Protein AF-A0A9Q0RW85-F1 (afdb_monomer)

Sequence (438 aa):
AEDCEAKFNGRSIHLKRGKSADRNDIYRVISQENVRDLLVPIPLNAHPSIFRVKDIERLKTAGNEYSRQEQLAKVQEYETEEIQRANRLILATKCHVIRNAQIAEKYEIEREIREEDNRLDKMMLEEREKALQLVDITEMKQKIQNAKIAEELKLQRHQRELAKLLEAERIEDEAKKIAKAITATNVEMDEQERQRKKEKQKIKMELEQFKQLSEHFKSKAFEEQRIADMKAQEYMRGKQARDKAIIRERQLKLEQQQREADALLKLQTKLLETKNEREEMCLRRNQEEKEREFRRKEKEAAIKKKALEKDLEIVRATQLKEHQKAKAIEMTRDKIEFDIALAKLMAEEAKEKEKQEKLLKEQEKYRAEIINQMKQKEFQKREKQRLERIEFMNEQEKEKERIKNIQMIIKSKIDGMRDAKIPEKFVRGCERQLQTTS

Mean predicted aligned error: 23.06 Å

Organism: NCBI:txid35572

Solvent-accessible surface area (backbone atoms only — not comparable to full-atom values): 24678 Å² total; per-residue (Å²): 141,78,92,78,93,64,64,60,95,90,39,72,80,73,83,75,86,69,80,87,74,86,81,74,76,72,52,77,49,80,52,101,87,53,77,52,80,48,84,71,84,78,79,79,85,77,76,83,77,85,71,51,74,69,54,52,50,50,49,50,59,73,69,58,74,73,48,75,63,52,50,49,48,51,53,54,53,57,65,36,72,65,48,47,50,50,51,52,52,53,49,52,50,52,53,50,53,51,51,52,51,51,53,50,51,50,53,52,52,55,48,52,52,51,52,50,51,56,50,51,52,51,52,51,50,54,52,49,52,52,52,51,52,52,49,54,52,52,51,52,53,49,53,54,51,52,50,51,52,53,52,52,52,50,51,51,50,50,53,51,51,51,51,50,52,55,51,51,52,50,51,51,53,51,49,52,52,50,51,50,52,52,54,53,52,51,52,54,50,54,49,52,50,53,50,53,52,53,51,53,50,51,54,52,52,53,51,52,52,53,48,53,52,49,53,52,52,51,53,51,52,49,53,52,49,53,53,50,50,53,52,49,51,52,50,50,52,53,48,52,51,51,52,50,48,52,47,50,52,48,48,53,51,46,51,54,47,41,60,56,38,55,63,47,41,74,65,37,65,82,69,60,84,80,68,89,85,78,76,77,73,73,71,63,62,72,60,56,59,61,54,54,56,52,59,49,53,54,51,51,52,53,51,51,51,55,50,52,53,52,54,51,51,51,52,52,54,50,52,52,52,52,50,52,50,52,52,51,51,51,56,51,49,54,48,53,53,49,51,52,52,49,52,50,51,52,53,50,52,50,52,51,51,52,52,50,51,52,50,51,54,52,51,51,50,53,51,50,50,52,53,48,51,50,52,50,53,51,49,51,52,50,51,52,54,50,48,54,49,51,51,52,51,51,50,53,48,51,51,51,50,48,52,51,51,51,53,50,53,51,50,54,52,52,51,50,44,54,74,68,66,54,65,66,72,57,57,55,50,51,54,53,56,58,63,73,73,109

pLDDT: mean 78.38, std 18.1, range [34.19, 97.56]

Secondary structure (DSSP, 8-state):
------EETTEE--------------EEEEETTEEEEE-PPPPP--------HHHHHHHHHHHS---HHHHHHHHHHHTSHHHHHHHHHHHHHHHHHHHHHHHHHHHHHHHHHHHHHHHHHHHHHHHHHHHHHHHHHHHHHHHHHHHHHHHHHHHHHHHHHHHHHHHHHHHHHHHHHHHHHHHHHHHHHHHHHHHHHHHHHHHHHHHHHHHHHHHHHHHHHHHHHHHHHHHHHHHHHHHHHHHHHHHHHHHHHHHHHHHHHHHHHHHHTTTSSSSTTSSSSSSSHHHHHHHHHHHHHHHHHHHHHHHHHHHHHHHHHHHHHHHHHHHHHHHHHHHHHHHHHHHHHHHHHHHHHHHHHHHHHHHHHHHHHHHHHHHHHHHHHHHHHHHHHHHHHHHHHHHHHHHHHHHHHHHHHHHHHHHTT--HHHHHHHHHHHHHT-

Foldseek 3Di:
DDDDPDDDPRDDPDDDPDDDDDDFPWDWDDDPPDIDTDGDDDPPDDDPDPQDPVNVVVCVVVVDDPDPVNVVVVVVVCVPPVVVVVVVVVVVVVVVVVVVVVVVVVVVVVVVVVVVVVVVVVVVVVVVVVVVVVVVVVVVVVVVVVVVVVVVVVVVVVVVVVVVVVVVVVVVVVVVVVVVVVVVVVVVVVVVVVVVVVVVVVVVVVVVVVVVVVVVVVVVVVVVVVVVVVVVVVVVVVVVVVVVVVVVVVVVVVVVVCVVVVVVCVVCVVPPVPPPPPPPPPVPPVVVVVVVVVVVVVVVVVVVVVVVVVVVVVVVVVVVVVVVVVVVVVVVVVVVVVVVVVVVVVVVVVVVVVVVVVVVVVVVVVVVVVVVVVVVVVVVVVVVVVVVVVVVVVVVVVVVVVVVVVVVVVVVVLVVCVVVVDDVVVSVVVVVVVVVVD

Structure (mmCIF, N/CA/C/O backbone):
data_AF-A0A9Q0RW85-F1
#
_entry.id   AF-A0A9Q0RW85-F1
#
loop_
_atom_site.group_PDB
_atom_site.id
_atom_site.type_symbol
_atom_site.label_atom_id
_atom_site.label_alt_id
_atom_site.label_comp_id
_atom_site.label_asym_id
_atom_site.label_entity_id
_atom_site.label_seq_id
_atom_site.pdbx_PDB_ins_code
_atom_site.Cartn_x
_atom_site.Cartn_y
_atom_site.Cartn_z
_atom_site.occupancy
_atom_site.B_iso_or_equiv
_atom_site.auth_seq_id
_atom_site.auth_comp_id
_atom_site.auth_asym_id
_atom_site.auth_atom_id
_atom_site.pdbx_PDB_model_num
ATOM 1 N N . ALA A 1 1 ? -21.338 34.130 92.858 1.00 36.91 1 ALA A N 1
ATOM 2 C CA . ALA A 1 1 ? -22.491 34.412 93.729 1.00 36.91 1 ALA A CA 1
ATOM 3 C C . ALA A 1 1 ? -22.940 33.079 94.314 1.00 36.91 1 ALA A C 1
ATOM 5 O O . ALA A 1 1 ? -23.346 32.219 93.548 1.00 36.91 1 ALA A O 1
ATOM 6 N N . GLU A 1 2 ? -22.763 32.753 95.584 1.00 40.03 2 GLU A N 1
ATOM 7 C CA . GLU A 1 2 ? -22.287 33.474 96.769 1.00 40.03 2 GLU A CA 1
ATOM 8 C C . GLU A 1 2 ? -21.595 32.429 97.661 1.00 40.03 2 GLU A C 1
ATOM 10 O O . GLU A 1 2 ? -22.030 31.274 97.717 1.00 40.03 2 GLU A O 1
ATOM 15 N N . ASP A 1 3 ? -20.494 32.818 98.298 1.00 41.84 3 ASP A N 1
ATOM 16 C CA . ASP A 1 3 ? -19.784 31.993 99.270 1.00 41.84 3 ASP A CA 1
ATOM 17 C C . ASP A 1 3 ? -20.622 31.873 100.551 1.00 41.84 3 ASP A C 1
ATOM 19 O O . ASP A 1 3 ? -21.112 32.864 101.084 1.00 41.84 3 ASP A O 1
ATOM 23 N N . CYS A 1 4 ? -20.815 30.645 101.040 1.00 51.88 4 CYS A N 1
ATOM 24 C CA . CYS A 1 4 ? -21.532 30.372 102.285 1.00 51.88 4 CYS A CA 1
ATOM 25 C C . CYS A 1 4 ? -20.528 29.951 103.371 1.00 51.88 4 CYS A C 1
ATOM 27 O O . CYS A 1 4 ? -19.816 28.954 103.215 1.00 51.88 4 CYS A O 1
ATOM 29 N N . GLU A 1 5 ? -20.466 30.716 104.465 1.00 51.97 5 GLU A N 1
ATOM 30 C CA . GLU A 1 5 ? -19.398 30.686 105.481 1.00 51.97 5 GLU A CA 1
ATOM 31 C C . GLU A 1 5 ? -19.599 29.675 106.635 1.00 51.97 5 GLU A C 1
ATOM 33 O O . GLU A 1 5 ? -18.836 29.673 107.600 1.00 51.97 5 GLU A O 1
ATOM 38 N N . ALA A 1 6 ? -20.561 28.749 106.554 1.00 51.38 6 ALA A N 1
ATOM 39 C CA . ALA A 1 6 ? -20.790 27.754 107.613 1.00 51.38 6 ALA A CA 1
ATOM 40 C C . ALA A 1 6 ? -20.096 26.399 107.329 1.00 51.38 6 ALA A C 1
ATOM 42 O O . ALA A 1 6 ? -20.486 25.652 106.425 1.00 51.38 6 ALA A O 1
ATOM 43 N N . LYS A 1 7 ? -19.077 26.048 108.133 1.00 60.00 7 LYS A N 1
ATOM 44 C CA . LYS A 1 7 ? -18.334 24.768 108.084 1.00 60.00 7 LYS A CA 1
ATOM 45 C C . LYS A 1 7 ? -18.388 24.047 109.437 1.00 60.00 7 LYS A C 1
ATOM 47 O O . LYS A 1 7 ? -18.194 24.678 110.469 1.00 60.00 7 LYS A O 1
ATOM 52 N N . PHE A 1 8 ? -18.548 22.722 109.431 1.00 46.78 8 PHE A N 1
ATOM 53 C CA . PHE A 1 8 ? -18.339 21.864 110.609 1.00 46.78 8 PHE A CA 1
ATOM 54 C C . PHE A 1 8 ? -17.275 20.814 110.262 1.00 46.78 8 PHE A C 1
ATOM 56 O O . PHE A 1 8 ? -17.387 20.132 109.244 1.00 46.78 8 PHE A O 1
ATOM 63 N N . ASN A 1 9 ? -16.195 20.739 111.048 1.00 46.59 9 ASN A N 1
ATOM 64 C CA . ASN A 1 9 ? -15.018 19.888 110.797 1.00 46.59 9 ASN A CA 1
ATOM 65 C C . ASN A 1 9 ? -14.449 19.979 109.365 1.00 46.59 9 ASN A C 1
ATOM 67 O O . ASN A 1 9 ? -14.143 18.973 108.725 1.00 46.59 9 ASN A O 1
ATOM 71 N N . GLY A 1 10 ? -14.324 21.201 108.841 1.00 59.44 10 GLY A N 1
ATOM 72 C CA . GLY A 1 10 ? -13.671 21.451 107.551 1.00 59.44 10 GLY A CA 1
ATOM 73 C C . GLY A 1 10 ? -14.466 21.022 106.310 1.00 59.44 10 GLY A C 1
ATOM 74 O O . GLY A 1 10 ? -13.931 21.110 105.206 1.00 59.44 10 GLY A O 1
ATOM 75 N N . ARG A 1 11 ? -15.735 20.608 106.445 1.00 50.34 11 ARG A N 1
ATOM 76 C CA . ARG A 1 11 ? -16.635 20.315 105.315 1.00 50.34 11 ARG A CA 1
ATOM 77 C C . ARG A 1 11 ? -17.892 21.191 105.363 1.00 50.34 11 ARG A C 1
ATOM 79 O O . ARG A 1 11 ? -18.399 21.518 106.436 1.00 50.34 11 ARG A O 1
ATOM 86 N N . SER A 1 12 ? -18.364 21.598 104.187 1.00 55.09 12 SER A N 1
ATOM 87 C CA . SER A 1 12 ? -19.564 22.426 104.003 1.00 55.09 12 SER A CA 1
ATOM 88 C C . SER A 1 12 ? -20.836 21.635 104.347 1.00 55.09 12 SER A C 1
ATOM 90 O O . SER A 1 12 ? -20.954 20.478 103.951 1.00 55.09 12 SER A O 1
ATOM 92 N N . ILE A 1 13 ? -21.794 22.249 105.054 1.00 58.69 13 ILE A N 1
ATOM 93 C CA . ILE A 1 13 ? -22.965 21.553 105.643 1.00 58.69 13 ILE A CA 1
ATOM 94 C C . ILE A 1 13 ? -24.186 21.507 104.694 1.00 58.69 13 ILE A C 1
ATOM 96 O O . ILE A 1 13 ? -25.215 20.917 105.011 1.00 58.69 13 ILE A O 1
ATOM 100 N N . HIS A 1 14 ? -24.095 22.052 103.478 1.00 52.75 14 HIS A N 1
ATOM 101 C CA . HIS A 1 14 ? -25.204 22.004 102.520 1.00 52.75 14 HIS A CA 1
ATOM 102 C C . HIS A 1 14 ? -25.027 20.911 101.461 1.00 52.75 14 HIS A C 1
ATOM 104 O O . HIS A 1 14 ? -24.074 20.907 100.680 1.00 52.75 14 HIS A O 1
ATOM 110 N N . LEU A 1 15 ? -26.001 19.999 101.420 1.00 45.84 15 LEU A N 1
ATOM 111 C CA . LEU A 1 15 ? -26.144 18.956 100.411 1.00 45.84 15 LEU A CA 1
ATOM 112 C C . LEU A 1 15 ? -26.551 19.602 99.073 1.00 45.84 15 LEU A C 1
ATOM 114 O O . LEU A 1 15 ? -27.716 19.943 98.863 1.00 45.84 15 LEU A O 1
ATOM 118 N N . LYS A 1 16 ? -25.606 19.776 98.142 1.00 40.53 16 LYS A N 1
ATOM 119 C CA . LYS A 1 16 ? -25.955 20.055 96.742 1.00 40.53 16 LYS A CA 1
ATOM 120 C C . LYS A 1 16 ? -26.675 18.826 96.180 1.00 40.53 16 LYS A C 1
ATOM 122 O O . LYS A 1 16 ? -26.087 17.748 96.120 1.00 40.53 16 LYS A O 1
ATOM 127 N N . ARG A 1 17 ? -27.924 18.983 95.725 1.00 43.03 17 ARG A N 1
ATOM 128 C CA . ARG A 1 17 ? -28.569 18.009 94.828 1.00 43.03 17 ARG A CA 1
ATOM 129 C C . ARG A 1 17 ? -27.825 18.034 93.492 1.00 43.03 17 ARG A C 1
ATOM 131 O O . ARG A 1 17 ? -28.127 18.835 92.612 1.00 43.03 17 ARG A O 1
ATOM 138 N N . GLY A 1 18 ? -26.798 17.198 93.384 1.00 35.19 18 GLY A N 1
ATOM 139 C CA . GLY A 1 18 ? -26.133 16.907 92.124 1.00 35.19 18 GLY A CA 1
ATOM 140 C C . GLY A 1 18 ? -27.047 16.058 91.249 1.00 35.19 18 GLY A C 1
ATOM 141 O O . GLY A 1 18 ? -27.564 15.038 91.699 1.00 35.19 18 GLY A O 1
ATOM 142 N N . LYS A 1 19 ? -27.244 16.501 90.004 1.00 37.22 19 LYS A N 1
ATOM 143 C CA . LYS A 1 19 ? -27.751 15.677 88.905 1.00 37.22 19 LYS A CA 1
ATOM 144 C C . LYS A 1 19 ? -26.923 14.389 88.869 1.00 37.22 19 LYS A C 1
ATOM 146 O O . LYS A 1 19 ? -25.695 14.466 88.859 1.00 37.22 19 LYS A O 1
ATOM 151 N N . SER A 1 20 ? -27.583 13.238 88.905 1.00 34.19 20 SER A N 1
ATOM 152 C CA . SER A 1 20 ? -26.956 11.928 88.749 1.00 34.19 20 SER A CA 1
ATOM 153 C C . SER A 1 20 ? -26.288 11.865 87.376 1.00 34.19 20 SER A C 1
ATOM 155 O O . SER A 1 20 ? -26.963 11.683 86.368 1.00 34.19 20 SER A O 1
ATOM 157 N N . ALA A 1 21 ? -24.977 12.089 87.349 1.00 37.09 21 ALA A N 1
ATOM 158 C CA . ALA A 1 21 ? -24.144 11.835 86.191 1.00 37.09 21 ALA A CA 1
ATOM 159 C C . ALA A 1 21 ? -23.882 10.328 86.109 1.00 37.09 21 ALA A C 1
ATOM 161 O O . ALA A 1 21 ? -23.287 9.741 87.014 1.00 37.09 21 ALA A O 1
ATOM 162 N N . ASP A 1 22 ? -24.401 9.740 85.039 1.00 47.12 22 ASP A N 1
ATOM 163 C CA . ASP A 1 22 ? -23.791 8.710 84.203 1.00 47.12 22 ASP A CA 1
ATOM 164 C C . ASP A 1 22 ? -22.570 7.987 84.788 1.00 47.12 22 ASP A C 1
ATOM 166 O O . ASP A 1 22 ? -21.429 8.441 84.686 1.00 47.12 22 ASP A O 1
ATOM 170 N N . ARG A 1 23 ? -22.813 6.782 85.305 1.00 42.00 23 ARG A N 1
ATOM 171 C CA . ARG A 1 23 ? -21.866 5.666 85.212 1.00 42.00 23 ARG A CA 1
ATOM 172 C C . ARG A 1 23 ? -22.650 4.392 84.929 1.00 42.00 23 ARG A C 1
ATOM 174 O O . ARG A 1 23 ? -22.985 3.647 85.842 1.00 42.00 23 ARG A O 1
ATOM 181 N N . ASN A 1 24 ? -22.970 4.187 83.656 1.00 49.50 24 ASN A N 1
ATOM 182 C CA . ASN A 1 24 ? -23.339 2.873 83.150 1.00 49.50 24 ASN A CA 1
ATOM 183 C C . ASN A 1 24 ? -22.056 2.238 82.616 1.00 49.50 24 ASN A C 1
ATOM 185 O O . ASN A 1 24 ? -21.446 2.780 81.694 1.00 49.50 24 ASN A O 1
ATOM 189 N N . ASP A 1 25 ? -21.627 1.130 83.214 1.00 47.88 25 ASP A N 1
ATOM 190 C CA . ASP A 1 25 ? -20.462 0.393 82.732 1.00 47.88 25 ASP A CA 1
ATOM 191 C C . ASP A 1 25 ? -20.814 -0.255 81.383 1.00 47.88 25 ASP A C 1
ATOM 193 O O . ASP A 1 25 ? -21.695 -1.112 81.290 1.00 47.88 25 ASP A O 1
ATOM 197 N N . ILE A 1 26 ? -20.158 0.207 80.316 1.00 52.56 26 ILE A N 1
ATOM 198 C CA . ILE A 1 26 ? -20.332 -0.308 78.954 1.00 52.56 26 ILE A CA 1
ATOM 199 C C . ILE A 1 26 ? -19.467 -1.559 78.806 1.00 52.56 26 ILE A C 1
ATOM 201 O O . ILE A 1 26 ? -18.239 -1.485 78.885 1.00 52.56 26 ILE A O 1
ATOM 205 N N . TYR A 1 27 ? -20.095 -2.704 78.540 1.00 51.66 27 TYR A N 1
ATOM 206 C CA . TYR A 1 27 ? -19.380 -3.929 78.188 1.00 51.66 27 TYR A CA 1
ATOM 207 C C . TYR A 1 27 ? -19.334 -4.086 76.669 1.00 51.66 27 TYR A C 1
ATOM 209 O O . TYR A 1 27 ? -20.363 -4.208 76.001 1.00 51.66 27 TYR A O 1
ATOM 217 N N . ARG A 1 28 ? -18.113 -4.090 76.128 1.00 49.03 28 ARG A N 1
ATOM 218 C CA . ARG A 1 28 ? -17.840 -4.260 74.700 1.00 49.03 28 ARG A CA 1
ATOM 219 C C . ARG A 1 28 ? -17.706 -5.746 74.379 1.00 49.03 28 ARG A C 1
ATOM 221 O O . ARG A 1 28 ? -16.760 -6.391 74.831 1.00 49.03 28 ARG A O 1
ATOM 228 N N . VAL A 1 29 ? -18.625 -6.287 73.583 1.00 58.41 29 VAL A N 1
ATOM 229 C CA . VAL A 1 29 ? -18.544 -7.673 73.096 1.00 58.41 29 VAL A CA 1
ATOM 230 C C . VAL A 1 29 ? -18.076 -7.656 71.643 1.00 58.41 29 VAL A C 1
ATOM 232 O O . VAL A 1 29 ? -18.674 -6.997 70.792 1.00 58.41 29 VAL A O 1
ATOM 235 N N . ILE A 1 30 ? -16.981 -8.367 71.367 1.00 51.19 30 ILE A N 1
ATOM 236 C CA . ILE A 1 30 ? -16.370 -8.462 70.037 1.00 51.19 30 ILE A CA 1
ATOM 237 C C . ILE A 1 30 ? -16.733 -9.824 69.438 1.00 51.19 30 ILE A C 1
ATOM 239 O O . ILE A 1 30 ? -16.392 -10.860 70.005 1.00 51.19 30 ILE A O 1
ATOM 243 N N . SER A 1 31 ? -17.399 -9.820 68.283 1.00 54.69 31 SER A N 1
ATOM 244 C CA . SER A 1 31 ? -17.529 -10.994 67.405 1.00 54.69 31 SER A CA 1
ATOM 245 C C . SER A 1 31 ? -16.802 -10.723 66.082 1.00 54.69 31 SER A C 1
ATOM 247 O O . SER A 1 31 ? -16.499 -9.566 65.794 1.00 54.69 31 SER A O 1
ATOM 249 N N . GLN A 1 32 ? -16.503 -11.767 65.296 1.00 58.62 32 GLN A N 1
ATOM 250 C CA . GLN A 1 32 ? -15.556 -11.715 64.164 1.00 58.62 32 GLN A CA 1
ATOM 251 C C . GLN A 1 32 ? -15.853 -10.645 63.095 1.00 58.62 32 GLN A C 1
ATOM 253 O O . GLN A 1 32 ? -14.932 -10.269 62.379 1.00 58.62 32 GLN A O 1
ATOM 258 N N . GLU A 1 33 ? -17.074 -10.103 63.023 1.00 50.97 33 GLU A N 1
ATOM 259 C CA . GLU A 1 33 ? -17.434 -9.095 62.014 1.00 50.97 33 GLU A CA 1
ATOM 260 C C . GLU A 1 33 ? -18.074 -7.810 62.561 1.00 50.97 33 GLU A C 1
ATOM 262 O O . GLU A 1 33 ? -18.329 -6.905 61.777 1.00 50.97 33 GLU A O 1
ATOM 267 N N . ASN A 1 34 ? -18.324 -7.671 63.872 1.00 50.31 34 ASN A N 1
ATOM 268 C CA . ASN A 1 34 ? -18.827 -6.407 64.437 1.00 50.31 34 ASN A CA 1
ATOM 269 C C . ASN A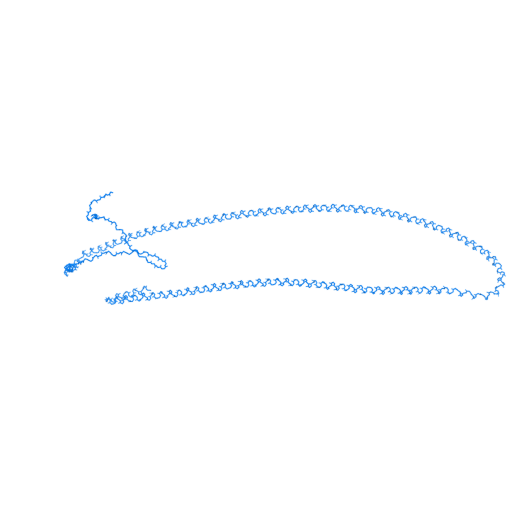 1 34 ? -18.652 -6.291 65.960 1.00 50.31 34 ASN A C 1
ATOM 271 O O . ASN A 1 34 ? -18.770 -7.272 66.703 1.00 50.31 34 ASN A O 1
ATOM 275 N N . VAL A 1 35 ? -18.443 -5.048 66.411 1.00 55.59 35 VAL A N 1
ATOM 276 C CA . VAL A 1 35 ? -18.388 -4.639 67.823 1.00 55.59 35 VAL A CA 1
ATOM 277 C C . VAL A 1 35 ? -19.725 -4.004 68.203 1.00 55.59 35 VAL A C 1
ATOM 279 O O . VAL A 1 35 ? -20.173 -3.075 67.533 1.00 55.59 35 VAL A O 1
ATOM 282 N N . ARG A 1 36 ? -20.372 -4.495 69.266 1.00 52.88 36 ARG A N 1
ATOM 283 C CA . ARG A 1 36 ? -21.594 -3.888 69.821 1.00 52.88 36 ARG A CA 1
ATOM 284 C C . ARG A 1 36 ? -21.379 -3.529 71.288 1.00 52.88 36 ARG A C 1
ATOM 286 O O . ARG A 1 36 ? -20.903 -4.358 72.064 1.00 52.88 36 ARG A O 1
ATOM 293 N N . ASP A 1 37 ? -21.769 -2.309 71.642 1.00 59.12 37 ASP A N 1
ATOM 294 C CA . ASP A 1 37 ? -21.770 -1.808 73.014 1.00 59.12 37 ASP A CA 1
ATOM 295 C C . ASP A 1 37 ? -23.169 -2.044 73.611 1.00 59.12 37 ASP A C 1
ATOM 297 O O . ASP A 1 37 ? -24.169 -1.546 73.091 1.00 59.12 37 ASP A O 1
ATOM 301 N N . LEU A 1 38 ? -23.255 -2.859 74.668 1.00 53.78 38 LEU A N 1
ATOM 302 C CA . LEU A 1 38 ? -24.515 -3.178 75.349 1.00 53.78 38 LEU A CA 1
ATOM 303 C C . LEU A 1 38 ? -24.615 -2.417 76.674 1.00 53.78 38 LEU A C 1
ATOM 305 O O . LEU A 1 38 ? -23.706 -2.466 77.503 1.00 53.78 38 LEU A O 1
ATOM 309 N N . LEU A 1 39 ? -25.754 -1.748 76.875 1.00 48.75 39 LEU A N 1
ATOM 310 C CA . LEU A 1 39 ? -26.092 -1.023 78.096 1.00 48.75 39 LEU A CA 1
ATOM 311 C C . LEU A 1 39 ? -27.011 -1.901 78.957 1.00 48.75 39 LEU A C 1
ATOM 313 O O . LEU A 1 39 ? -28.169 -2.124 78.603 1.00 48.75 39 LEU A O 1
ATOM 317 N N . VAL A 1 40 ? -26.495 -2.428 80.067 1.00 46.62 40 VAL A N 1
ATOM 318 C CA . VAL A 1 40 ? -27.273 -3.259 80.999 1.00 46.62 40 VAL A CA 1
ATOM 319 C C . VAL A 1 40 ? -27.655 -2.412 82.219 1.00 46.62 40 VAL A C 1
ATOM 321 O O . VAL A 1 40 ? -26.760 -1.955 82.930 1.00 46.62 40 VAL A O 1
ATOM 324 N N . PRO A 1 41 ? -28.950 -2.177 82.495 1.00 45.19 41 PRO A N 1
ATOM 325 C CA . PRO A 1 41 ? -29.361 -1.474 83.704 1.00 45.19 41 PRO A CA 1
ATOM 326 C C . PRO A 1 41 ? -29.114 -2.339 84.950 1.00 45.19 41 PRO A C 1
ATOM 328 O O . PRO A 1 41 ? -29.520 -3.499 85.014 1.00 45.19 41 PRO A O 1
ATOM 331 N N . ILE A 1 42 ? -28.458 -1.757 85.956 1.00 51.00 42 ILE A N 1
ATOM 332 C CA . ILE A 1 42 ? -28.252 -2.369 87.276 1.00 51.00 42 ILE A CA 1
ATOM 333 C C . ILE A 1 42 ? -29.619 -2.464 87.983 1.00 51.00 42 ILE A C 1
ATOM 335 O O . ILE A 1 42 ? -30.358 -1.474 87.988 1.00 51.00 42 ILE A O 1
ATOM 339 N N . PRO A 1 43 ? -29.989 -3.605 88.598 1.00 45.16 43 PRO A N 1
ATOM 340 C CA . PRO A 1 43 ? -31.217 -3.687 89.378 1.00 45.16 43 PRO A CA 1
ATOM 341 C C . PRO A 1 43 ? -31.144 -2.719 90.565 1.00 45.16 43 PRO A C 1
ATOM 343 O O . PRO A 1 43 ? -30.150 -2.686 91.292 1.00 45.16 43 PRO A O 1
ATOM 346 N N . LEU A 1 44 ? -32.201 -1.923 90.757 1.00 39.56 44 LEU A N 1
ATOM 347 C CA . LEU A 1 44 ? -32.339 -1.026 91.905 1.00 39.56 44 LEU A CA 1
ATOM 348 C C . LEU A 1 44 ? -32.039 -1.785 93.208 1.00 39.56 44 LEU A C 1
ATOM 350 O O . LEU A 1 44 ? -32.666 -2.803 93.499 1.00 39.56 44 LEU A O 1
ATOM 354 N N . ASN A 1 45 ? -31.109 -1.245 93.996 1.00 41.84 45 ASN A N 1
ATOM 355 C CA . ASN A 1 45 ? -30.773 -1.692 95.345 1.00 41.84 45 ASN A CA 1
ATOM 356 C C . ASN A 1 45 ? -32.035 -1.878 96.208 1.00 41.84 45 ASN A C 1
ATOM 358 O O . ASN A 1 45 ? -32.579 -0.914 96.746 1.00 41.84 45 ASN A O 1
ATOM 362 N N . ALA A 1 46 ? -32.461 -3.124 96.408 1.00 38.88 46 ALA A N 1
ATOM 363 C CA . ALA A 1 46 ? -33.299 -3.494 97.537 1.00 38.88 46 ALA A CA 1
ATOM 364 C C . ALA A 1 46 ? -32.367 -3.768 98.725 1.00 38.88 46 ALA A C 1
ATOM 366 O O . ALA A 1 46 ? -31.758 -4.832 98.824 1.00 38.88 46 ALA A O 1
ATOM 367 N N . HIS A 1 47 ? -32.212 -2.792 99.620 1.00 39.09 47 HIS A N 1
ATOM 368 C CA . HIS A 1 47 ? -31.602 -3.052 100.923 1.00 39.09 47 HIS A CA 1
ATOM 369 C C . HIS A 1 47 ? -32.394 -4.160 101.645 1.00 39.09 47 HIS A C 1
ATOM 371 O O . HIS A 1 47 ? -33.624 -4.062 101.708 1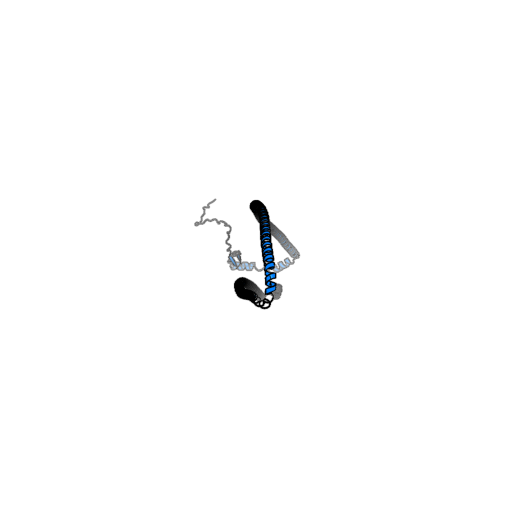.00 39.09 47 HIS A O 1
ATOM 377 N N . PRO A 1 48 ? -31.748 -5.180 102.241 1.00 38.59 48 PRO A N 1
ATOM 378 C CA . PRO A 1 48 ? -32.449 -6.099 103.121 1.00 38.59 48 PRO A CA 1
ATOM 379 C C . PRO A 1 48 ? -32.794 -5.349 104.410 1.00 38.59 48 PRO A C 1
ATOM 381 O O . PRO A 1 48 ? -31.928 -5.022 105.221 1.00 38.59 48 PRO A O 1
ATOM 384 N N . SER A 1 49 ? -34.074 -5.037 104.591 1.00 45.03 49 SER A N 1
ATOM 385 C CA . SER A 1 49 ? -34.595 -4.607 105.883 1.00 45.03 49 SER A CA 1
ATOM 386 C C . SER A 1 49 ? -34.487 -5.793 106.841 1.00 45.03 49 SER A C 1
ATOM 388 O O . SER A 1 49 ? -35.048 -6.861 106.600 1.00 45.03 49 SER A O 1
ATOM 390 N N . ILE A 1 50 ? -33.729 -5.634 107.926 1.00 49.25 50 ILE A N 1
ATOM 391 C CA . ILE A 1 50 ? -33.704 -6.614 109.015 1.00 49.25 50 ILE A CA 1
ATOM 392 C C . ILE A 1 50 ? -35.066 -6.521 109.711 1.00 49.25 50 ILE A C 1
ATOM 394 O O . ILE A 1 50 ? -35.289 -5.645 110.546 1.00 49.25 50 ILE A O 1
ATOM 398 N N . PHE A 1 51 ? -35.996 -7.398 109.340 1.00 45.28 51 PHE A N 1
ATOM 399 C CA . PHE A 1 51 ? -37.262 -7.554 110.048 1.00 45.28 51 PHE A CA 1
ATOM 400 C C . PHE A 1 51 ? -37.004 -8.235 111.394 1.00 45.28 51 PHE A C 1
ATOM 402 O O . PHE A 1 51 ? -36.357 -9.284 111.456 1.00 45.28 51 PHE A O 1
ATOM 409 N N . ARG A 1 52 ? -37.516 -7.669 112.493 1.00 53.25 52 ARG A N 1
ATOM 410 C CA . ARG A 1 52 ? -37.526 -8.383 113.777 1.00 53.25 52 ARG A CA 1
ATOM 411 C C . ARG A 1 52 ? -38.501 -9.554 113.645 1.00 53.25 52 ARG A C 1
ATOM 413 O O . ARG A 1 52 ? -39.506 -9.441 112.951 1.00 53.25 52 ARG A O 1
ATOM 420 N N . VAL A 1 53 ? -38.259 -10.662 114.345 1.00 59.09 53 VAL A N 1
ATOM 421 C CA . VAL A 1 53 ? -39.144 -11.851 114.313 1.00 59.09 53 VAL A CA 1
ATOM 422 C C . VAL A 1 53 ? -40.611 -11.477 114.599 1.00 59.09 53 VAL A C 1
ATOM 424 O O . VAL A 1 53 ? -41.516 -11.974 113.937 1.00 59.09 53 VAL A O 1
ATOM 427 N N . LYS A 1 54 ? -40.837 -10.483 115.471 1.00 64.38 54 LYS A N 1
ATOM 428 C CA . LYS A 1 54 ? -42.165 -9.919 115.769 1.00 64.38 54 LYS A CA 1
ATOM 429 C C . LYS A 1 54 ? -42.819 -9.175 114.594 1.00 64.38 54 LYS A C 1
ATOM 431 O O . LYS A 1 54 ? -44.040 -9.149 114.502 1.00 64.38 54 LYS A O 1
ATOM 436 N N . ASP A 1 55 ? -42.038 -8.581 113.697 1.00 57.47 55 ASP A N 1
ATOM 437 C CA . ASP A 1 55 ? -42.546 -7.877 112.511 1.00 57.47 55 ASP A CA 1
ATOM 438 C C . ASP A 1 55 ? -42.901 -8.869 111.393 1.00 57.47 55 ASP A C 1
ATOM 440 O O . ASP A 1 55 ? -43.878 -8.669 110.674 1.00 57.47 55 ASP A O 1
ATOM 444 N N . ILE A 1 56 ? -42.179 -9.995 111.307 1.00 57.69 56 ILE A N 1
ATOM 445 C CA . ILE A 1 56 ? -42.531 -11.127 110.434 1.00 57.69 56 ILE A CA 1
ATOM 446 C C . ILE A 1 56 ? -43.820 -11.799 110.923 1.00 57.69 56 ILE A C 1
ATOM 448 O O . ILE A 1 56 ? -44.669 -12.148 110.109 1.00 57.69 56 ILE A O 1
ATOM 452 N N . GLU A 1 57 ? -44.009 -11.952 112.234 1.00 59.19 57 GLU A N 1
ATOM 453 C CA . GLU A 1 57 ? -45.257 -12.477 112.808 1.00 59.19 57 GLU A CA 1
ATOM 454 C C . GLU A 1 57 ? -46.443 -11.527 112.587 1.00 59.19 57 GLU A C 1
ATOM 456 O O . GLU A 1 57 ? -47.534 -11.986 112.248 1.00 59.19 57 GLU A O 1
ATOM 461 N N . ARG A 1 58 ? -46.234 -10.205 112.671 1.00 58.16 58 ARG A N 1
ATOM 462 C CA . ARG A 1 58 ? -47.252 -9.195 112.314 1.00 58.16 58 ARG A CA 1
ATOM 463 C C . ARG A 1 58 ? -47.606 -9.211 110.828 1.00 58.16 58 ARG A C 1
ATOM 465 O O . ARG A 1 58 ? -48.774 -9.096 110.483 1.00 58.16 58 ARG A O 1
ATOM 472 N N . LEU A 1 59 ? -46.628 -9.394 109.942 1.00 55.09 59 LEU A N 1
ATOM 473 C CA . LEU A 1 59 ? -46.880 -9.514 108.502 1.00 55.09 59 LEU A CA 1
ATOM 474 C C . LEU A 1 59 ? -47.508 -10.863 108.126 1.00 55.09 59 LEU A C 1
ATOM 476 O O . LEU A 1 59 ? -48.314 -10.914 107.203 1.00 55.09 59 LEU A O 1
ATOM 480 N N . LYS A 1 60 ? -47.210 -11.945 108.857 1.00 52.34 60 LYS A N 1
ATOM 481 C CA . LYS A 1 60 ? -47.877 -13.248 108.691 1.00 52.34 60 LYS A CA 1
ATOM 482 C C . LYS A 1 60 ? -49.323 -13.237 109.191 1.00 52.34 60 LYS A C 1
ATOM 484 O O . LYS A 1 60 ? -50.167 -13.839 108.541 1.00 52.34 60 LYS A O 1
ATOM 489 N N . THR A 1 61 ? -49.613 -12.530 110.284 1.00 55.12 61 THR A N 1
ATOM 490 C CA . THR A 1 61 ? -50.985 -12.351 110.805 1.00 55.12 61 THR A CA 1
ATOM 491 C C . THR A 1 61 ? -51.800 -11.342 109.992 1.00 55.12 61 THR A C 1
ATOM 493 O O . THR A 1 61 ? -52.998 -11.524 109.836 1.00 55.12 61 THR A O 1
ATOM 496 N N . ALA A 1 62 ? -51.166 -10.330 109.389 1.00 53.38 62 ALA A N 1
ATOM 497 C CA . ALA A 1 62 ? -51.818 -9.448 108.414 1.00 53.38 62 ALA A CA 1
ATOM 498 C C . ALA A 1 62 ? -51.973 -10.091 107.018 1.00 53.38 62 ALA A C 1
ATOM 500 O O . ALA A 1 62 ? -52.812 -9.664 106.229 1.00 53.38 62 ALA A O 1
ATOM 501 N N . GLY A 1 63 ? -51.147 -11.096 106.701 1.00 51.72 63 GLY A N 1
ATOM 502 C CA . GLY A 1 63 ? -51.080 -11.755 105.395 1.00 51.72 63 GLY A CA 1
ATOM 503 C C . GLY A 1 63 ? -51.950 -13.003 105.242 1.00 51.72 63 GLY A C 1
ATOM 504 O O . GLY A 1 63 ? -52.055 -13.510 104.130 1.00 51.72 63 GLY A O 1
ATOM 505 N N . ASN A 1 64 ? -52.578 -13.499 106.308 1.00 53.06 64 ASN A N 1
ATOM 506 C CA . ASN A 1 64 ? -53.529 -14.604 106.237 1.00 53.06 64 ASN A CA 1
ATOM 507 C C . ASN A 1 64 ? -54.580 -14.468 107.335 1.00 53.06 64 ASN A C 1
ATOM 509 O O . ASN A 1 64 ? -54.279 -14.691 108.500 1.00 53.06 64 ASN A O 1
ATOM 513 N N . GLU A 1 65 ? -55.792 -14.112 106.909 1.00 49.03 65 GLU A N 1
ATOM 514 C CA . GLU A 1 65 ? -57.088 -14.693 107.290 1.00 49.03 65 GLU A CA 1
ATOM 515 C C . GLU A 1 65 ? -58.174 -13.639 107.035 1.00 49.03 65 GLU A C 1
ATOM 517 O O . GLU A 1 65 ? -58.649 -12.968 107.941 1.00 49.03 65 GLU A O 1
ATOM 522 N N . TYR A 1 66 ? -58.621 -13.520 105.777 1.00 50.94 66 TYR A N 1
ATOM 523 C CA . TYR A 1 66 ? -60.061 -13.312 105.623 1.00 50.94 66 TYR A CA 1
ATOM 524 C C . TYR A 1 66 ? -60.695 -14.567 106.205 1.00 50.94 66 TYR A C 1
ATOM 526 O O . TYR A 1 66 ? -60.373 -15.667 105.737 1.00 50.94 66 TYR A O 1
ATOM 534 N N . SER A 1 67 ? -61.538 -14.429 107.228 1.00 50.41 67 SER A N 1
ATOM 535 C CA . SER A 1 67 ? -62.250 -15.577 107.791 1.00 50.41 67 SER A CA 1
ATOM 536 C C . SER A 1 67 ? -62.912 -16.350 106.646 1.00 50.41 67 SER A C 1
ATOM 538 O O . SER A 1 67 ? -63.370 -15.753 105.669 1.00 50.41 67 SER A O 1
ATOM 540 N N . ARG A 1 68 ? -62.993 -17.684 106.725 1.00 54.75 68 ARG A N 1
ATOM 541 C CA . ARG A 1 68 ? -63.691 -18.502 105.710 1.00 54.75 68 ARG A CA 1
ATOM 542 C C . ARG A 1 68 ? -65.106 -17.962 105.437 1.00 54.75 68 ARG A C 1
ATOM 544 O O . ARG A 1 68 ? -65.592 -18.055 104.317 1.00 54.75 68 ARG A O 1
ATOM 551 N N . GLN A 1 69 ? -65.714 -17.334 106.446 1.00 53.75 69 GLN A N 1
ATOM 552 C CA . GLN A 1 69 ? -66.976 -16.600 106.363 1.00 53.75 69 GLN A CA 1
ATOM 553 C C . GLN A 1 69 ? -66.884 -15.276 105.590 1.00 53.75 69 GLN A C 1
ATOM 555 O O . GLN A 1 69 ? -67.789 -14.992 104.825 1.00 53.75 69 GLN A O 1
ATOM 560 N N . GLU A 1 70 ? -65.815 -14.490 105.719 1.00 56.00 70 GLU A N 1
ATOM 561 C CA . GLU A 1 70 ? -65.603 -13.267 104.924 1.00 56.00 70 GLU A CA 1
ATOM 562 C C . GLU A 1 70 ? -65.260 -13.575 103.465 1.00 56.00 70 GLU A C 1
ATOM 564 O O . GLU A 1 70 ? -65.658 -12.837 102.568 1.00 56.00 70 GLU A O 1
ATOM 569 N N . GLN A 1 71 ? -64.547 -14.674 103.198 1.00 57.62 71 GLN A N 1
ATOM 570 C CA . GLN A 1 71 ? -64.318 -15.143 101.829 1.00 57.62 71 GLN A CA 1
ATOM 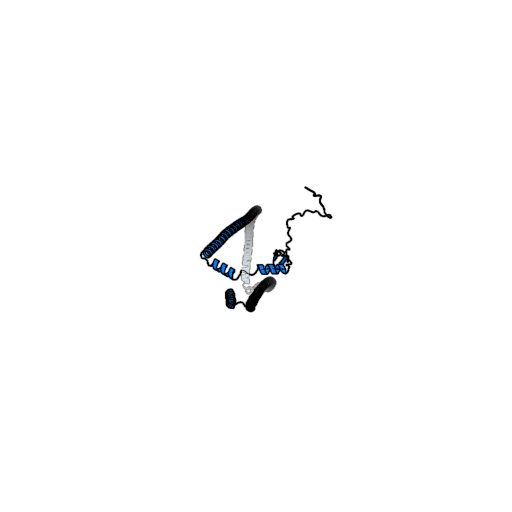571 C C . GLN A 1 71 ? -65.627 -15.620 101.189 1.00 57.62 71 GLN A C 1
ATOM 573 O O . GLN A 1 71 ? -65.904 -15.262 100.048 1.00 57.62 71 GLN A O 1
ATOM 578 N N . LEU A 1 72 ? -66.455 -16.368 101.930 1.00 57.00 72 LEU A N 1
ATOM 579 C CA . LEU A 1 72 ? -67.795 -16.776 101.493 1.00 57.00 72 LEU A CA 1
ATOM 580 C C . LEU A 1 72 ? -68.742 -15.579 101.331 1.00 57.00 72 LEU A C 1
ATOM 582 O O . LEU A 1 72 ? -69.459 -15.532 100.342 1.00 57.00 72 LEU A O 1
ATOM 586 N N . ALA A 1 73 ? -68.705 -14.599 102.236 1.00 59.78 73 ALA A N 1
ATOM 587 C CA . ALA A 1 73 ? -69.508 -13.379 102.158 1.00 59.78 73 ALA A CA 1
ATOM 588 C C . ALA A 1 73 ? -69.102 -12.515 100.962 1.00 59.78 73 ALA A C 1
ATOM 590 O O . ALA A 1 73 ? -69.968 -12.067 100.225 1.00 59.78 73 ALA A O 1
ATOM 591 N N . LYS A 1 74 ? -67.801 -12.365 100.686 1.00 61.19 74 LYS A N 1
ATOM 592 C CA . LYS A 1 74 ? -67.331 -11.699 99.465 1.00 61.19 74 LYS A CA 1
ATOM 593 C C . LYS A 1 74 ? -67.773 -12.449 98.217 1.00 61.19 74 LYS A C 1
ATOM 595 O O . LYS A 1 74 ? -68.255 -11.821 97.288 1.00 61.19 74 LYS A O 1
ATOM 600 N N . VAL A 1 75 ? -67.640 -13.777 98.178 1.00 61.44 75 VAL A N 1
ATOM 601 C CA . VAL A 1 75 ? -68.104 -14.602 97.046 1.00 61.44 75 VAL A CA 1
ATOM 602 C C . VAL A 1 75 ? -69.621 -14.472 96.844 1.00 61.44 75 VAL A C 1
ATOM 604 O O . VAL A 1 75 ? -70.049 -14.304 95.708 1.00 61.44 75 VAL A O 1
ATOM 607 N N . GLN A 1 76 ? -70.414 -14.444 97.919 1.00 57.50 76 GLN A N 1
ATOM 608 C CA . GLN A 1 76 ? -71.863 -14.204 97.875 1.00 57.50 76 GLN A CA 1
ATOM 609 C C . GLN A 1 76 ? -72.220 -12.766 97.457 1.00 57.50 76 GLN A C 1
ATOM 611 O O . GLN A 1 76 ? -73.153 -12.570 96.685 1.00 57.50 76 GLN A O 1
ATOM 616 N N . GLU A 1 77 ? -71.458 -11.756 97.888 1.00 56.66 77 GLU A N 1
ATOM 617 C CA . GLU A 1 77 ? -71.574 -10.379 97.390 1.00 56.66 77 GLU A CA 1
ATOM 618 C C . GLU A 1 77 ? -71.258 -10.323 95.883 1.00 56.66 77 GLU A C 1
ATOM 620 O O . GLU A 1 77 ? -72.024 -9.742 95.116 1.00 56.66 77 GLU A O 1
ATOM 625 N N . TYR A 1 78 ? -70.203 -11.001 95.413 1.00 58.09 78 TYR A N 1
ATOM 626 C CA . TYR A 1 78 ? -69.867 -11.116 93.985 1.00 58.09 78 TYR A CA 1
ATOM 627 C C . TYR A 1 78 ? -70.930 -11.862 93.155 1.00 58.09 78 TYR A C 1
ATOM 629 O O . TYR A 1 78 ? -70.996 -11.661 91.937 1.00 58.09 78 TYR A O 1
ATOM 637 N N . GLU A 1 79 ? -71.762 -12.695 93.785 1.00 57.12 79 GLU A N 1
ATOM 638 C CA . GLU A 1 79 ? -72.887 -13.398 93.154 1.00 57.12 79 GLU A CA 1
ATOM 639 C C . GLU A 1 79 ? -74.151 -12.534 93.010 1.00 57.12 79 GLU A C 1
ATOM 641 O O . GLU A 1 79 ? -75.060 -12.914 92.271 1.00 57.12 79 GLU A O 1
ATOM 646 N N . THR A 1 80 ? -74.204 -11.345 93.620 1.00 60.12 80 THR A N 1
ATOM 647 C CA . THR A 1 80 ? -75.320 -10.411 93.407 1.00 60.12 80 THR A CA 1
ATOM 648 C C . THR A 1 80 ? -75.347 -9.899 91.956 1.00 60.12 80 THR A C 1
ATOM 650 O O . THR A 1 80 ? -74.322 -9.537 91.365 1.00 60.12 80 THR A O 1
ATOM 653 N N . GLU A 1 81 ? -76.537 -9.845 91.342 1.00 66.88 81 GLU A N 1
ATOM 654 C CA . GLU A 1 81 ? -76.705 -9.461 89.926 1.00 66.88 81 GLU A CA 1
ATOM 655 C C . GLU A 1 81 ? -76.164 -8.055 89.600 1.00 66.88 81 GLU A C 1
ATOM 657 O O . GLU A 1 81 ? -75.807 -7.745 88.458 1.00 66.88 81 GLU A O 1
ATOM 662 N N . GLU A 1 82 ? -76.110 -7.174 90.594 1.00 69.19 82 GLU A N 1
ATOM 663 C CA . GLU A 1 82 ? -75.607 -5.803 90.492 1.00 69.19 82 GLU A CA 1
ATOM 664 C C . GLU A 1 82 ? -74.080 -5.766 90.372 1.00 69.19 82 GLU A C 1
ATOM 666 O O . GLU A 1 82 ? -73.554 -5.083 89.487 1.00 69.19 82 GLU A O 1
ATOM 671 N N . ILE A 1 83 ? -73.365 -6.578 91.159 1.00 71.12 83 ILE A N 1
ATOM 672 C CA . ILE A 1 83 ? -71.901 -6.678 91.090 1.00 71.12 83 ILE A CA 1
ATOM 673 C C . ILE A 1 83 ? -71.463 -7.358 89.786 1.00 71.12 83 ILE A C 1
ATOM 675 O O . ILE A 1 83 ? -70.507 -6.915 89.144 1.00 71.12 83 ILE A O 1
ATOM 679 N N . GLN A 1 84 ? -72.205 -8.355 89.297 1.00 74.12 84 GLN A N 1
ATOM 680 C CA . GLN A 1 84 ? -71.933 -8.936 87.978 1.00 74.12 84 GLN A CA 1
ATOM 681 C C . GLN A 1 84 ? -72.156 -7.939 86.826 1.00 74.12 84 GLN A C 1
ATOM 683 O O . GLN A 1 84 ? -71.384 -7.929 85.862 1.00 74.12 84 GLN A O 1
ATOM 688 N N . ARG A 1 85 ? -73.183 -7.078 86.908 1.00 76.88 85 ARG A N 1
ATOM 689 C CA . ARG A 1 85 ? -73.407 -5.987 85.939 1.00 76.88 85 ARG A CA 1
ATOM 690 C C . ARG A 1 85 ? -72.277 -4.959 85.978 1.00 76.88 85 ARG A C 1
ATOM 692 O O . ARG A 1 85 ? -71.763 -4.601 84.917 1.00 76.88 85 ARG A O 1
ATOM 699 N N . ALA A 1 86 ? -71.843 -4.551 87.170 1.00 73.19 86 ALA A N 1
ATOM 700 C CA . ALA A 1 86 ? -70.705 -3.654 87.344 1.00 73.19 86 ALA A CA 1
ATOM 701 C C . ALA A 1 86 ? -69.407 -4.261 86.782 1.00 73.19 86 ALA A C 1
ATOM 703 O O . ALA A 1 86 ? -68.698 -3.593 86.035 1.00 73.19 86 ALA A O 1
ATOM 704 N N . ASN A 1 87 ? -69.132 -5.546 87.030 1.00 77.56 87 ASN A N 1
ATOM 705 C CA . ASN A 1 87 ? -67.955 -6.238 86.494 1.00 77.56 87 ASN A CA 1
ATOM 706 C C . ASN A 1 87 ? -67.972 -6.346 84.962 1.00 77.56 87 ASN A C 1
ATOM 708 O O . ASN A 1 87 ? -66.935 -6.144 84.327 1.00 77.56 87 ASN A O 1
ATOM 712 N N . ARG A 1 88 ? -69.139 -6.600 84.348 1.00 83.25 88 ARG A N 1
ATOM 713 C CA . ARG A 1 88 ? -69.296 -6.562 82.882 1.00 83.25 88 ARG A CA 1
ATOM 714 C C . ARG A 1 88 ? -69.026 -5.168 82.317 1.00 83.25 88 ARG A C 1
ATOM 716 O O . ARG A 1 88 ? -68.311 -5.053 81.325 1.00 83.25 88 ARG A O 1
ATOM 723 N N . LEU A 1 89 ? -69.542 -4.120 82.962 1.00 82.81 89 LEU A N 1
ATOM 724 C CA . LEU A 1 89 ? -69.304 -2.734 82.554 1.00 82.81 89 LEU A CA 1
ATOM 725 C C . LEU A 1 89 ? -67.826 -2.348 82.711 1.00 82.81 89 LEU A C 1
ATOM 727 O O . LEU A 1 89 ? -67.240 -1.789 81.792 1.00 82.81 89 LEU A O 1
ATOM 731 N N . ILE A 1 90 ? -67.191 -2.709 83.829 1.00 79.94 90 ILE A N 1
ATOM 732 C CA . ILE A 1 90 ? -65.761 -2.478 84.073 1.00 79.94 90 ILE A CA 1
ATOM 733 C C . ILE A 1 90 ? -64.911 -3.203 83.026 1.00 79.94 90 ILE A C 1
ATOM 735 O O . ILE A 1 90 ? -63.955 -2.622 82.515 1.00 79.94 90 ILE A O 1
ATOM 739 N N . LEU A 1 91 ? -65.245 -4.450 82.681 1.00 87.38 91 LEU A N 1
ATOM 740 C CA . LEU A 1 91 ? -64.531 -5.200 81.649 1.00 87.38 91 LEU A CA 1
ATOM 741 C C . LEU A 1 91 ? -64.698 -4.556 80.266 1.00 87.38 91 LEU A C 1
ATOM 743 O O . LEU A 1 91 ? -63.703 -4.364 79.573 1.00 87.38 91 LEU A O 1
ATOM 747 N N . ALA A 1 92 ? -65.916 -4.153 79.894 1.00 87.75 92 ALA A N 1
ATOM 748 C CA . ALA A 1 92 ? -66.173 -3.441 78.643 1.00 87.75 92 ALA A CA 1
ATOM 749 C C . ALA A 1 92 ? -65.395 -2.116 78.573 1.00 87.75 92 ALA A C 1
ATOM 751 O O . ALA A 1 92 ? -64.749 -1.834 77.564 1.00 87.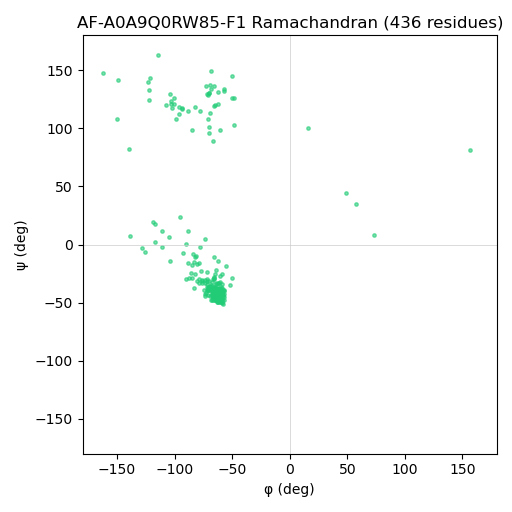75 92 ALA A O 1
ATOM 752 N N . THR A 1 93 ? -65.373 -1.344 79.662 1.00 89.56 93 THR A N 1
ATOM 753 C CA . THR A 1 93 ? -64.590 -0.105 79.767 1.00 89.56 93 THR A CA 1
ATOM 754 C C . THR A 1 93 ? -63.089 -0.380 79.661 1.00 89.56 93 THR A C 1
ATOM 756 O O . THR A 1 93 ? -62.401 0.322 78.925 1.00 89.56 93 THR A O 1
ATOM 759 N N . LYS A 1 94 ? -62.566 -1.434 80.304 1.00 88.25 94 LYS A N 1
ATOM 760 C CA . LYS A 1 94 ? -61.159 -1.856 80.159 1.00 88.25 94 LYS A CA 1
ATOM 761 C C . LYS A 1 94 ? -60.824 -2.212 78.709 1.00 88.25 94 LYS A C 1
ATOM 763 O O . LYS A 1 94 ? -59.814 -1.744 78.191 1.00 88.25 94 LYS A O 1
ATOM 768 N N . CYS A 1 95 ? -61.680 -2.979 78.033 1.00 91.38 95 CYS A N 1
ATOM 769 C CA . CYS A 1 95 ? -61.513 -3.300 76.615 1.00 91.38 95 CYS A CA 1
ATOM 770 C C . CYS A 1 95 ? -61.560 -2.046 75.728 1.00 91.38 95 CYS A C 1
ATOM 772 O O . CYS A 1 95 ? -60.754 -1.930 74.809 1.00 91.38 95 CYS A O 1
ATOM 774 N N . HIS A 1 96 ? -62.449 -1.089 76.012 1.00 92.06 96 HIS A N 1
ATOM 775 C CA . HIS A 1 96 ? -62.509 0.190 75.298 1.00 92.06 96 HIS A CA 1
ATOM 776 C C . HIS A 1 96 ? -61.250 1.039 75.497 1.00 92.06 96 HIS A C 1
ATOM 778 O O . HIS A 1 96 ? -60.738 1.589 74.526 1.00 92.06 96 HIS A O 1
ATOM 784 N N . VAL A 1 97 ? -60.720 1.114 76.721 1.00 92.12 97 VAL A N 1
ATOM 785 C CA . VAL A 1 97 ? -59.471 1.835 77.015 1.00 92.12 97 VAL A CA 1
ATOM 786 C C . VAL A 1 97 ? -58.296 1.206 76.267 1.00 92.12 97 VAL A C 1
ATOM 788 O O . VAL A 1 97 ? -57.547 1.925 75.611 1.00 92.12 97 VAL A O 1
ATOM 791 N N . ILE A 1 98 ? -58.172 -0.126 76.291 1.00 92.12 98 ILE A N 1
ATOM 792 C CA . ILE A 1 98 ? -57.119 -0.844 75.555 1.00 92.12 98 ILE A CA 1
ATOM 793 C C . ILE A 1 98 ? -57.268 -0.620 74.047 1.00 92.12 98 ILE A C 1
ATOM 795 O O . ILE A 1 98 ? -56.290 -0.307 73.378 1.00 92.12 98 ILE A O 1
ATOM 799 N N . ARG A 1 99 ? -58.488 -0.714 73.507 1.00 93.50 99 ARG A N 1
ATOM 800 C CA . ARG A 1 99 ? -58.749 -0.475 72.083 1.00 93.50 99 ARG A CA 1
ATOM 801 C C . ARG A 1 99 ? -58.391 0.952 71.669 1.00 93.50 99 ARG A C 1
ATOM 803 O O . ARG A 1 99 ? -57.801 1.139 70.613 1.00 93.50 99 ARG A O 1
ATOM 810 N N . ASN A 1 100 ? -58.725 1.948 72.485 1.00 94.50 100 ASN A N 1
ATOM 811 C CA . ASN A 1 100 ? -58.375 3.340 72.209 1.00 94.50 100 ASN A CA 1
ATOM 812 C C . ASN A 1 100 ? -56.856 3.557 72.260 1.00 94.50 100 ASN A C 1
ATOM 814 O O . ASN A 1 100 ? -56.326 4.249 71.395 1.00 94.50 100 ASN A O 1
ATOM 818 N N . ALA A 1 101 ? -56.157 2.926 73.211 1.00 92.75 101 ALA A N 1
ATOM 819 C CA . ALA A 1 101 ? -54.697 2.949 73.272 1.00 92.75 101 ALA A CA 1
ATOM 820 C C . ALA A 1 101 ? -54.062 2.299 72.028 1.00 92.75 101 ALA A C 1
ATOM 822 O O . ALA A 1 101 ? -53.182 2.895 71.422 1.00 92.75 101 ALA A O 1
ATOM 823 N N . GLN A 1 102 ? -54.573 1.147 71.579 1.00 94.44 102 GLN A N 1
ATOM 824 C CA . GLN A 1 102 ? -54.113 0.477 70.354 1.00 94.44 102 GLN A CA 1
ATOM 825 C C . GLN A 1 102 ? -54.383 1.298 69.086 1.00 94.44 102 GLN A C 1
ATOM 827 O O . GLN A 1 102 ? -53.579 1.295 68.159 1.00 94.44 102 GLN A O 1
ATOM 832 N N . ILE A 1 103 ? -55.520 2.000 69.018 1.00 94.88 103 ILE A N 1
ATOM 833 C CA . ILE A 1 103 ? -55.826 2.901 67.899 1.00 94.88 103 ILE A CA 1
ATOM 834 C C . ILE A 1 103 ? -54.848 4.083 67.886 1.00 94.88 103 ILE A C 1
ATOM 836 O O . ILE A 1 103 ? -54.366 4.443 66.816 1.00 94.88 103 ILE A O 1
ATOM 840 N N . ALA A 1 104 ? -54.537 4.666 69.048 1.00 95.50 104 ALA A N 1
ATOM 841 C CA . ALA A 1 104 ? -53.554 5.744 69.158 1.00 95.50 104 ALA A CA 1
ATOM 842 C C . ALA A 1 104 ? -52.146 5.275 68.751 1.00 95.50 104 ALA A C 1
ATOM 844 O O . ALA A 1 104 ? -51.522 5.915 67.910 1.00 95.50 104 ALA A O 1
ATOM 845 N N . GLU A 1 105 ? -51.704 4.118 69.253 1.00 93.50 105 GLU A N 1
ATOM 846 C CA . GLU A 1 105 ? -50.422 3.495 68.894 1.00 93.50 105 GLU A CA 1
ATOM 847 C C . GLU A 1 105 ? -50.334 3.223 67.385 1.00 93.50 105 GLU A C 1
ATOM 849 O O . GLU A 1 105 ? -49.338 3.546 66.745 1.00 93.50 105 GLU A O 1
ATOM 854 N N . LYS A 1 106 ? -51.412 2.715 66.774 1.00 95.88 106 LYS A N 1
ATOM 855 C CA . LYS A 1 106 ? -51.471 2.510 65.322 1.00 95.88 106 LYS A CA 1
ATOM 856 C C . LYS A 1 106 ? -51.277 3.821 64.547 1.00 95.88 106 LYS A C 1
ATOM 858 O O . LYS A 1 106 ? -50.556 3.822 63.553 1.00 95.88 106 LYS A O 1
ATOM 863 N N . TYR A 1 107 ? -51.909 4.917 64.972 1.00 96.25 107 TYR A N 1
ATOM 864 C CA . TYR A 1 107 ? -51.733 6.218 64.316 1.00 96.25 107 TYR A CA 1
ATOM 865 C C . TYR A 1 107 ? -50.319 6.781 64.494 1.00 96.25 107 TYR A C 1
ATOM 867 O O . TYR A 1 107 ? -49.803 7.405 63.568 1.00 96.25 107 TYR A O 1
ATOM 875 N N . GLU A 1 108 ? -49.687 6.565 65.649 1.00 94.69 108 GLU A N 1
ATOM 876 C CA . GLU A 1 108 ? -48.287 6.947 65.869 1.00 94.69 108 GLU A CA 1
ATOM 877 C C . GLU A 1 108 ? -47.348 6.152 64.957 1.00 94.69 108 GLU A C 1
ATOM 879 O O . GLU A 1 108 ? -46.549 6.760 64.246 1.00 94.69 108 GLU A O 1
ATOM 884 N N . ILE A 1 109 ? -47.530 4.831 64.865 1.00 93.88 109 ILE A N 1
ATOM 885 C CA . ILE A 1 109 ? -46.768 3.967 63.951 1.00 93.88 109 ILE A CA 1
ATOM 886 C C . ILE A 1 109 ? -46.962 4.403 62.491 1.00 93.88 109 ILE A C 1
ATOM 888 O O . ILE A 1 109 ? -45.993 4.532 61.749 1.00 93.88 109 ILE A O 1
ATOM 892 N N . GLU A 1 110 ? -48.198 4.672 62.056 1.00 96.12 110 GLU A N 1
ATOM 893 C CA . GLU A 1 110 ? -48.466 5.159 60.694 1.00 96.12 110 GLU A CA 1
ATOM 894 C C . GLU A 1 110 ? -47.806 6.519 60.417 1.00 96.12 110 GLU A C 1
ATOM 896 O O . GLU A 1 110 ? -47.380 6.776 59.286 1.00 96.12 110 GLU A O 1
ATOM 901 N N . ARG A 1 111 ? -47.709 7.394 61.427 1.00 96.12 111 ARG A N 1
ATOM 902 C CA . ARG A 1 111 ? -47.018 8.681 61.300 1.00 96.12 111 ARG A CA 1
ATOM 903 C C . ARG A 1 111 ? -45.513 8.482 61.141 1.00 96.12 111 ARG A C 1
ATOM 905 O O . ARG A 1 111 ? -44.940 9.063 60.226 1.00 96.12 111 ARG A O 1
ATOM 912 N N . GLU A 1 112 ? -44.903 7.647 61.977 1.00 95.06 112 GLU A N 1
ATOM 913 C CA . GLU A 1 112 ? -43.468 7.345 61.919 1.00 95.06 112 GLU A CA 1
ATOM 914 C C . GLU A 1 112 ? -43.077 6.672 60.598 1.00 95.06 112 GLU A C 1
ATOM 916 O O . GLU A 1 112 ? -42.103 7.085 59.971 1.00 95.06 112 GLU A O 1
ATOM 921 N N . ILE A 1 113 ? -43.877 5.711 60.117 1.00 94.69 113 ILE A N 1
ATOM 922 C CA . ILE A 1 113 ? -43.667 5.082 58.803 1.00 94.69 113 ILE A CA 1
ATOM 923 C C . ILE A 1 113 ? -43.702 6.141 57.700 1.00 94.69 113 ILE A C 1
ATOM 925 O O . ILE A 1 113 ? -42.803 6.194 56.868 1.00 94.69 113 ILE A O 1
ATOM 929 N N . ARG A 1 114 ? -44.695 7.039 57.718 1.00 96.19 114 ARG A N 1
ATOM 930 C CA . ARG A 1 114 ? -44.809 8.100 56.708 1.00 96.19 114 ARG A CA 1
ATOM 931 C C . ARG A 1 114 ? -43.649 9.096 56.773 1.00 96.19 114 ARG A C 1
ATOM 933 O O . ARG A 1 114 ? -43.235 9.623 55.743 1.00 96.19 114 ARG A O 1
ATOM 940 N N . GLU A 1 115 ? -43.153 9.416 57.964 1.00 96.06 115 GLU A N 1
ATOM 941 C CA . GLU A 1 115 ? -41.988 10.289 58.138 1.00 96.06 115 GLU A CA 1
ATOM 942 C C . GLU A 1 115 ? -40.714 9.641 57.574 1.00 96.06 115 GLU A C 1
ATOM 944 O O . GLU A 1 115 ? -39.966 10.312 56.857 1.00 96.06 115 GLU A O 1
ATOM 949 N N . GLU A 1 116 ? -40.502 8.346 57.820 1.00 93.06 116 GLU A N 1
ATOM 950 C CA . GLU A 1 116 ? -39.343 7.619 57.295 1.00 93.06 116 GLU A CA 1
ATOM 951 C C . GLU A 1 116 ? -39.448 7.377 55.780 1.00 93.06 116 GLU A C 1
ATOM 953 O O . GLU A 1 116 ? -38.465 7.595 55.075 1.00 93.06 116 GLU A O 1
ATOM 958 N N . ASP A 1 117 ? -40.632 7.058 55.246 1.00 93.81 117 ASP A N 1
ATOM 959 C CA . ASP A 1 117 ? -40.872 6.964 53.795 1.00 93.81 117 ASP A CA 1
ATOM 960 C C . ASP A 1 117 ? -40.522 8.289 53.099 1.00 93.81 117 ASP A C 1
ATOM 962 O O . ASP A 1 117 ? -39.749 8.321 52.141 1.00 93.81 117 ASP A O 1
ATOM 966 N N . ASN A 1 118 ? -40.990 9.419 53.644 1.00 96.12 118 ASN A N 1
ATOM 967 C CA . ASN A 1 118 ? -40.658 10.746 53.116 1.00 96.12 118 ASN A CA 1
ATOM 968 C C . ASN A 1 118 ? -39.154 11.055 53.188 1.00 96.12 118 ASN A C 1
ATOM 970 O O . ASN A 1 118 ? -38.624 11.796 52.354 1.00 96.12 118 ASN A O 1
ATOM 974 N N . ARG A 1 119 ? -38.454 10.554 54.210 1.00 96.44 119 ARG A N 1
ATOM 975 C CA . ARG A 1 119 ? -37.004 10.717 54.345 1.00 96.44 119 ARG A CA 1
ATOM 976 C C . ARG A 1 119 ? -36.257 9.874 53.310 1.00 96.44 119 ARG A C 1
ATOM 978 O O . ARG A 1 119 ? -35.317 10.383 52.696 1.00 96.44 119 ARG A O 1
ATOM 985 N N . LEU A 1 120 ? -36.678 8.629 53.097 1.00 95.25 120 LEU A N 1
ATOM 986 C CA . LEU A 1 120 ? -36.113 7.733 52.088 1.00 95.25 120 LEU A CA 1
ATOM 987 C C . LEU A 1 120 ? -36.333 8.274 50.672 1.00 95.25 120 LEU A C 1
ATOM 989 O O . LEU A 1 120 ? -35.390 8.293 49.882 1.00 95.25 120 LEU A O 1
ATOM 993 N N . ASP A 1 121 ? -37.522 8.798 50.376 1.00 95.50 121 ASP A N 1
ATOM 994 C CA . ASP A 1 121 ? -37.828 9.422 49.086 1.00 95.50 121 ASP A CA 1
ATOM 995 C C . ASP A 1 121 ? -36.915 10.620 48.804 1.00 95.50 121 ASP A C 1
ATOM 997 O O . ASP A 1 121 ? -36.369 10.745 47.706 1.00 95.50 121 ASP A O 1
ATOM 1001 N N . LYS A 1 122 ? -36.673 11.475 49.808 1.00 96.50 122 LYS A N 1
ATOM 1002 C CA . LYS A 1 122 ? -35.714 12.586 49.686 1.00 96.50 122 LYS A CA 1
ATOM 1003 C C . LYS A 1 122 ? -34.304 12.086 49.389 1.00 96.50 122 LYS A C 1
ATOM 1005 O O . LYS A 1 122 ? -33.676 12.584 48.459 1.00 96.50 122 LYS A O 1
ATOM 1010 N N . MET A 1 123 ? -33.833 11.073 50.116 1.00 94.50 123 MET A N 1
ATOM 1011 C CA . MET A 1 123 ? -32.521 10.476 49.855 1.00 94.50 123 MET A CA 1
ATOM 1012 C C . MET A 1 123 ? -32.427 9.882 48.443 1.00 94.50 123 MET A C 1
ATOM 1014 O O . MET A 1 123 ? -31.415 10.064 47.770 1.00 94.50 123 MET A O 1
ATOM 1018 N N . MET A 1 124 ? -33.474 9.210 47.958 1.00 94.00 124 MET A N 1
ATOM 1019 C CA . MET A 1 124 ? -33.494 8.660 46.600 1.00 94.00 124 MET A CA 1
ATOM 1020 C C . MET A 1 124 ? -33.468 9.749 45.524 1.00 94.00 124 MET A C 1
ATOM 1022 O O . MET A 1 124 ? -32.796 9.580 44.504 1.00 94.00 124 MET A O 1
ATOM 1026 N N . LEU A 1 125 ? -34.173 10.863 45.733 1.00 95.88 125 LEU A N 1
ATOM 1027 C CA . LEU A 1 125 ? -34.140 12.003 44.816 1.00 95.88 125 LEU A CA 1
ATOM 1028 C C . LEU A 1 125 ? -32.753 12.651 44.776 1.00 95.88 125 LEU A C 1
ATOM 1030 O O . LEU A 1 125 ? -32.237 12.890 43.687 1.00 95.88 125 LEU A O 1
ATOM 1034 N N . GLU A 1 126 ? -32.118 12.852 45.930 1.00 96.25 126 GLU A N 1
ATOM 1035 C CA . GLU A 1 126 ? -30.754 13.387 46.005 1.00 96.25 126 GLU A CA 1
ATOM 1036 C C . GLU A 1 126 ? -29.737 12.471 45.308 1.00 96.25 126 GLU A C 1
ATOM 1038 O O . GLU A 1 126 ? -28.893 12.939 44.544 1.00 96.25 126 GLU A O 1
ATOM 1043 N N . GLU A 1 127 ? -29.815 11.155 45.522 1.00 94.50 127 GLU A N 1
ATOM 1044 C CA . GLU A 1 127 ? -28.944 10.192 44.835 1.00 94.50 127 GLU A CA 1
ATOM 1045 C C . GLU A 1 127 ? -29.199 10.163 43.323 1.00 94.50 127 GLU A C 1
ATOM 1047 O O . GLU A 1 127 ? -28.256 10.104 42.529 1.00 94.50 127 GLU A O 1
ATOM 1052 N N . ARG A 1 128 ? -30.461 10.285 42.897 1.00 95.19 128 ARG A N 1
ATOM 1053 C CA . ARG A 1 128 ? -30.814 10.410 41.479 1.00 95.19 128 ARG A CA 1
ATOM 1054 C C . ARG A 1 128 ? -30.227 11.679 40.862 1.00 95.19 128 ARG A C 1
ATOM 1056 O O . ARG A 1 128 ? -29.691 11.612 39.757 1.00 95.19 128 ARG A O 1
ATOM 1063 N N . GLU A 1 129 ? -30.314 12.817 41.544 1.00 95.75 129 GLU A N 1
ATOM 1064 C CA . GLU A 1 129 ? -29.729 14.077 41.075 1.00 95.75 129 GLU A CA 1
ATOM 1065 C C . GLU A 1 129 ? -28.207 13.977 40.951 1.00 95.75 129 GLU A C 1
ATOM 1067 O O . GLU A 1 129 ? -27.653 14.355 39.917 1.00 95.75 129 GLU A O 1
ATOM 1072 N N . LYS A 1 130 ? -27.527 13.390 41.943 1.00 95.69 130 LYS A N 1
ATOM 1073 C CA . LYS A 1 130 ? -26.079 13.128 41.872 1.00 95.69 130 LYS A CA 1
ATOM 1074 C C . LYS A 1 130 ? -25.730 12.225 40.689 1.00 95.69 130 LYS A C 1
ATOM 1076 O O . LYS A 1 130 ? -24.773 12.505 39.969 1.00 95.69 130 LYS A O 1
ATOM 1081 N N . ALA A 1 131 ? -26.506 11.167 40.453 1.00 94.88 131 ALA A N 1
ATOM 1082 C CA . ALA A 1 131 ? -26.290 10.268 39.324 1.00 94.88 131 ALA A CA 1
ATOM 1083 C C . ALA A 1 131 ? -26.440 10.994 37.976 1.00 94.88 131 ALA A C 1
ATOM 1085 O O . ALA A 1 131 ? -25.596 10.820 37.097 1.00 94.88 131 ALA A O 1
ATOM 1086 N N . LEU A 1 132 ? -27.456 11.851 37.827 1.00 95.81 132 LEU A N 1
ATOM 1087 C CA . LEU A 1 132 ? -27.641 12.672 36.625 1.00 95.81 132 LEU A CA 1
ATOM 1088 C C . LEU A 1 132 ? -26.473 13.644 36.416 1.00 95.81 132 LEU A C 1
ATOM 1090 O O . LEU A 1 132 ? -25.916 13.698 35.323 1.00 95.81 132 LEU A O 1
ATOM 1094 N N . GLN A 1 133 ? -26.026 14.331 37.470 1.00 96.25 133 GLN A N 1
ATOM 1095 C CA . GLN A 1 133 ? -24.870 15.231 37.393 1.00 96.25 133 GLN A CA 1
ATOM 1096 C C . GLN A 1 133 ? -23.593 14.501 36.956 1.00 96.25 133 GLN A C 1
ATOM 1098 O O . GLN A 1 133 ? -22.810 15.031 36.166 1.00 96.25 133 GLN A O 1
ATOM 1103 N N . LEU A 1 134 ? -23.369 13.275 37.438 1.00 94.75 134 LEU A N 1
ATOM 1104 C CA . LEU A 1 134 ? -22.229 12.464 37.008 1.00 94.75 134 LEU A CA 1
ATOM 1105 C C . LEU A 1 134 ? -22.311 12.121 35.517 1.00 94.75 134 LEU A C 1
ATOM 1107 O O . LEU A 1 134 ? -21.298 12.230 34.821 1.00 94.75 134 LEU A O 1
ATOM 1111 N N . VAL A 1 135 ? -23.497 11.759 35.020 1.00 95.12 135 VAL A N 1
ATOM 1112 C CA . VAL A 1 135 ? -23.722 11.508 33.589 1.00 95.12 135 VAL A CA 1
ATOM 1113 C C . VAL A 1 135 ? -23.420 12.769 32.777 1.00 95.12 135 VAL A C 1
ATOM 1115 O O . VAL A 1 135 ? -22.579 12.707 31.878 1.00 95.12 135 VAL A O 1
ATOM 1118 N N . ASP A 1 136 ? -23.963 13.925 33.157 1.00 94.94 136 ASP A N 1
ATOM 1119 C CA . ASP A 1 136 ? -23.722 15.199 32.466 1.00 94.94 136 ASP A CA 1
ATOM 1120 C C . ASP A 1 136 ? -22.227 15.554 32.405 1.00 94.94 136 ASP A C 1
ATOM 1122 O O . ASP A 1 136 ? -21.703 15.954 31.360 1.00 94.94 136 ASP A O 1
ATOM 1126 N N . ILE A 1 137 ? -21.491 15.350 33.504 1.00 95.88 137 ILE A N 1
ATOM 1127 C CA . ILE A 1 137 ? -20.038 15.567 33.549 1.00 95.88 137 ILE A CA 1
ATOM 1128 C C . ILE A 1 137 ? -19.316 14.626 32.577 1.00 95.88 137 ILE A C 1
ATOM 1130 O O . ILE A 1 137 ? -18.370 15.045 31.898 1.00 95.88 137 ILE A O 1
ATOM 1134 N N . THR A 1 138 ? -19.720 13.355 32.499 1.00 93.38 138 THR A N 1
ATOM 1135 C CA . THR A 1 138 ? -19.112 12.403 31.557 1.00 93.38 138 THR A CA 1
ATOM 1136 C C . THR A 1 138 ? -19.405 12.765 30.105 1.00 93.38 138 THR A C 1
ATOM 1138 O O . THR A 1 138 ? -18.479 12.760 29.290 1.00 93.38 138 THR A O 1
ATOM 1141 N N . GLU A 1 139 ? -20.631 13.179 29.786 1.00 94.44 139 GLU A N 1
ATOM 1142 C CA . GLU A 1 139 ? -20.998 13.634 28.445 1.00 94.44 139 GLU A CA 1
ATOM 1143 C C . GLU A 1 139 ? -20.222 14.888 28.037 1.00 94.44 139 GLU A C 1
ATOM 1145 O O . GLU A 1 139 ? -19.714 14.974 26.918 1.00 94.44 139 GLU A O 1
ATOM 1150 N N . MET A 1 140 ? -20.071 15.857 28.944 1.00 94.81 140 MET A N 1
ATOM 1151 C CA . MET A 1 140 ? -19.281 17.062 28.685 1.00 94.81 140 MET A CA 1
ATOM 1152 C C . MET A 1 140 ? -17.812 16.726 28.416 1.00 94.81 140 MET A C 1
ATOM 1154 O O . MET A 1 140 ? -17.220 17.247 27.468 1.00 94.81 140 MET A O 1
ATOM 1158 N N . LYS A 1 141 ? -17.222 15.802 29.187 1.00 95.06 141 LYS A N 1
ATOM 1159 C CA . LYS A 1 141 ? -15.853 15.320 28.939 1.00 95.06 141 LYS A CA 1
ATOM 1160 C C . LYS A 1 141 ? -15.724 14.668 27.563 1.00 95.06 141 LYS A C 1
ATOM 1162 O O . LYS A 1 141 ? -14.766 14.966 26.850 1.00 95.06 141 LYS A O 1
ATOM 1167 N N . GLN A 1 142 ? -16.686 13.834 27.170 1.00 94.12 142 GLN A N 1
ATOM 1168 C CA . GLN A 1 142 ? -16.703 13.204 25.848 1.00 94.12 142 GLN A CA 1
ATOM 1169 C C . GLN A 1 142 ? -16.844 14.237 24.725 1.00 94.12 142 GLN A C 1
ATOM 1171 O O . GLN A 1 142 ? -16.091 14.187 23.756 1.00 94.12 142 GLN A O 1
ATOM 1176 N N . LYS A 1 143 ? -17.734 15.228 24.868 1.00 96.00 143 LYS A N 1
ATOM 1177 C CA . LYS A 1 143 ? -17.890 16.327 23.897 1.00 96.00 143 LYS A CA 1
ATOM 1178 C C . LYS A 1 143 ? -16.583 17.101 23.707 1.00 96.00 143 LYS A C 1
ATOM 1180 O O . LYS A 1 143 ? -16.188 17.353 22.571 1.00 96.00 143 LYS A O 1
ATOM 1185 N N . ILE A 1 144 ? -15.878 17.417 24.795 1.00 96.75 144 ILE A N 1
ATOM 1186 C CA . ILE A 1 144 ? -14.577 18.103 24.741 1.00 96.75 144 ILE A CA 1
ATOM 1187 C C . ILE A 1 144 ? -13.517 17.231 24.055 1.00 96.75 144 ILE A C 1
ATOM 1189 O O . ILE A 1 144 ? -12.759 17.733 23.227 1.00 96.75 144 ILE A O 1
ATOM 1193 N N . GLN A 1 145 ? -13.446 15.935 24.373 1.00 94.69 145 GLN A N 1
ATOM 1194 C CA . GLN A 1 145 ? -12.507 15.014 23.720 1.00 94.69 145 GLN A CA 1
ATOM 1195 C C . GLN A 1 145 ? -12.792 14.888 22.221 1.00 94.69 145 GLN A C 1
ATOM 1197 O O . GLN A 1 145 ? -11.876 15.024 21.413 1.00 94.69 145 GLN A O 1
ATOM 1202 N N . ASN A 1 146 ? -14.059 14.724 21.843 1.00 94.81 146 ASN A N 1
ATOM 1203 C CA . ASN A 1 146 ? -14.476 14.651 20.446 1.00 94.81 146 ASN A CA 1
ATOM 1204 C C . ASN A 1 146 ? -14.147 15.942 19.687 1.00 94.81 146 ASN A C 1
ATOM 1206 O O . ASN A 1 146 ? -13.676 15.878 18.554 1.00 94.81 146 ASN A O 1
ATOM 1210 N N . ALA A 1 147 ? -14.332 17.108 20.314 1.00 96.38 147 ALA A N 1
ATOM 1211 C CA . ALA A 1 147 ? -13.950 18.388 19.725 1.00 96.38 147 ALA A CA 1
ATOM 1212 C C . ALA A 1 147 ? -12.433 18.484 19.488 1.00 96.38 147 ALA A C 1
ATOM 1214 O O . ALA A 1 147 ? -12.013 18.897 18.411 1.00 96.38 147 ALA A O 1
ATOM 1215 N N . LYS A 1 148 ? -11.605 18.041 20.446 1.00 96.94 148 LYS A N 1
ATOM 1216 C CA . LYS A 1 148 ? -10.140 18.000 20.281 1.00 96.94 148 LYS A CA 1
ATOM 1217 C C . LYS A 1 148 ? -9.718 17.086 19.131 1.00 96.94 148 LYS A C 1
ATOM 1219 O O . LYS A 1 148 ? -8.950 17.511 18.276 1.00 96.94 148 LYS A O 1
ATOM 1224 N N . ILE A 1 149 ? -10.277 15.877 19.068 1.00 96.00 149 ILE A N 1
ATOM 1225 C CA . ILE A 1 149 ? -10.008 14.927 17.978 1.00 96.00 149 ILE A CA 1
ATOM 1226 C C . ILE A 1 149 ? -10.426 15.530 16.631 1.00 96.00 149 ILE A C 1
ATOM 1228 O O . ILE A 1 149 ? -9.700 15.417 15.646 1.00 96.00 149 ILE A O 1
ATOM 1232 N N . ALA A 1 150 ? -11.576 16.206 16.570 1.00 96.75 150 ALA A N 1
ATOM 1233 C CA . ALA A 1 150 ? -12.033 16.865 15.351 1.00 96.75 150 ALA A CA 1
ATOM 1234 C C . ALA A 1 150 ? -11.065 17.969 14.887 1.00 96.75 150 ALA A C 1
ATOM 1236 O O . ALA A 1 150 ? -10.775 18.052 13.694 1.00 96.75 150 ALA A O 1
ATOM 1237 N N . GLU A 1 151 ? -10.538 18.784 15.804 1.00 96.81 151 GLU A N 1
ATOM 1238 C CA . GLU A 1 151 ? -9.526 19.800 15.485 1.00 96.81 151 GLU A CA 1
ATOM 1239 C C . GLU A 1 151 ? -8.201 19.178 15.018 1.00 96.81 151 GLU A C 1
ATOM 1241 O O . GLU A 1 151 ? -7.638 19.606 14.009 1.00 96.81 151 GLU A O 1
ATOM 1246 N N . GLU A 1 152 ? -7.736 18.106 15.662 1.00 96.12 152 GLU A N 1
ATOM 1247 C CA . GLU A 1 152 ? -6.543 17.372 15.222 1.00 96.12 152 GLU A CA 1
ATOM 1248 C C . GLU A 1 152 ? -6.719 16.785 13.814 1.00 96.12 152 GLU A C 1
ATOM 1250 O O . GLU A 1 152 ? -5.824 16.895 12.972 1.00 96.12 152 GLU A O 1
ATOM 1255 N N . LEU A 1 153 ? -7.889 16.217 13.510 1.00 95.69 153 LEU A N 1
ATOM 1256 C CA . LEU A 1 153 ? -8.202 15.696 12.177 1.00 95.69 153 LEU A CA 1
ATOM 1257 C C . LEU A 1 153 ? -8.252 16.801 11.116 1.00 95.69 153 LEU A C 1
ATOM 1259 O O . LEU A 1 153 ? -7.807 16.578 9.986 1.00 95.69 153 LEU A O 1
ATOM 1263 N N . LYS A 1 154 ? -8.763 17.992 11.456 1.00 96.31 154 LYS A N 1
ATOM 1264 C CA . LYS A 1 154 ? -8.718 19.161 10.562 1.00 96.31 154 LYS A CA 1
ATOM 1265 C C . LYS A 1 154 ? -7.277 19.570 10.278 1.00 96.31 154 LYS A C 1
ATOM 1267 O O . LYS A 1 154 ? -6.929 19.759 9.113 1.00 96.31 154 LYS A O 1
ATOM 1272 N N . LEU A 1 155 ? -6.431 19.638 11.307 1.00 97.56 155 LEU A N 1
ATOM 1273 C CA . LEU A 1 155 ? -5.017 19.973 11.151 1.00 97.56 155 LEU A CA 1
ATOM 1274 C C . LEU A 1 155 ? -4.292 18.947 10.270 1.00 97.56 155 LEU A C 1
ATOM 1276 O O . LEU A 1 155 ? -3.590 19.323 9.334 1.00 97.56 155 LEU A O 1
ATOM 1280 N N . GLN A 1 156 ? -4.513 17.652 10.509 1.00 95.62 156 GLN A N 1
ATOM 1281 C CA . GLN A 1 156 ? -3.939 16.583 9.688 1.00 95.62 156 GLN A CA 1
ATOM 1282 C C . GLN A 1 156 ? -4.415 16.646 8.233 1.00 95.62 156 GLN A C 1
ATOM 1284 O O . GLN A 1 156 ? -3.622 16.432 7.315 1.00 95.62 156 GLN A O 1
ATOM 1289 N N . ARG A 1 157 ? -5.700 16.943 7.996 1.00 95.12 157 ARG A N 1
ATOM 1290 C CA . ARG A 1 157 ? -6.229 17.137 6.639 1.00 95.12 157 ARG A CA 1
ATOM 1291 C C . ARG A 1 157 ? -5.515 18.292 5.947 1.00 95.12 157 ARG A C 1
ATOM 1293 O O . ARG A 1 157 ? -5.051 18.113 4.826 1.00 95.12 157 ARG A O 1
ATOM 1300 N N . HIS A 1 158 ? -5.363 19.417 6.638 1.00 97.50 158 HIS A N 1
ATOM 1301 C CA . HIS A 1 158 ? -4.688 20.583 6.089 1.00 97.50 158 HIS A CA 1
ATOM 1302 C C . HIS A 1 158 ? -3.209 20.303 5.776 1.00 97.50 158 HIS A C 1
ATOM 1304 O O . HIS A 1 158 ? -2.736 20.618 4.689 1.00 97.50 158 HIS A O 1
ATOM 1310 N N . GLN A 1 159 ? -2.491 19.608 6.665 1.00 96.31 159 GLN A N 1
ATOM 1311 C CA . GLN A 1 159 ? -1.111 19.174 6.411 1.00 96.31 159 GLN A CA 1
ATOM 1312 C C . GLN A 1 159 ? -1.003 18.256 5.185 1.00 96.31 159 GLN A C 1
ATOM 1314 O O . GLN A 1 159 ? -0.086 18.405 4.380 1.00 96.31 159 GLN A O 1
ATOM 1319 N N . ARG A 1 160 ? -1.951 17.325 5.007 1.00 96.81 160 ARG A N 1
ATOM 1320 C CA . ARG A 1 160 ? -1.999 16.458 3.818 1.00 96.81 160 ARG A CA 1
ATOM 1321 C C . ARG A 1 160 ? -2.281 17.244 2.541 1.00 96.81 160 ARG A C 1
ATOM 1323 O O . ARG A 1 160 ? -1.717 16.914 1.503 1.00 96.81 160 ARG A O 1
ATOM 1330 N N . GLU A 1 161 ? -3.152 18.245 2.595 1.00 95.88 161 GLU A N 1
ATOM 1331 C CA . GLU A 1 161 ? -3.428 19.129 1.458 1.00 95.88 161 GLU A CA 1
ATOM 1332 C C . GLU A 1 161 ? -2.190 19.945 1.076 1.00 95.88 161 GLU A C 1
ATOM 1334 O O . GLU A 1 161 ? -1.815 19.953 -0.093 1.00 95.88 161 GLU A O 1
ATOM 1339 N N . LEU A 1 162 ? -1.494 20.530 2.054 1.00 97.38 162 LEU A N 1
ATOM 1340 C CA . LEU A 1 162 ? -0.238 21.247 1.822 1.00 97.38 162 LEU A CA 1
ATOM 1341 C C . LEU A 1 162 ? 0.842 20.340 1.218 1.00 97.38 162 LEU A C 1
ATOM 1343 O O . LEU A 1 162 ? 1.496 20.729 0.256 1.00 97.38 162 LEU A O 1
ATOM 1347 N N . ALA A 1 163 ? 0.994 19.114 1.726 1.00 96.12 163 ALA A N 1
ATOM 1348 C CA . ALA A 1 163 ? 1.943 18.149 1.173 1.00 96.12 163 ALA A CA 1
ATOM 1349 C C . ALA A 1 163 ? 1.615 17.779 -0.285 1.00 96.12 163 ALA A C 1
ATOM 1351 O O . ALA A 1 163 ? 2.520 17.668 -1.108 1.00 96.12 163 ALA A O 1
ATOM 1352 N N . LYS A 1 164 ? 0.327 17.631 -0.626 1.00 97.06 164 LYS A N 1
ATOM 1353 C CA . LYS A 1 164 ? -0.105 17.399 -2.014 1.00 97.06 164 LYS A CA 1
ATOM 1354 C C . LYS A 1 164 ? 0.210 18.585 -2.924 1.00 97.06 164 LYS A C 1
ATOM 1356 O O . LYS A 1 164 ? 0.611 18.361 -4.060 1.00 97.06 164 LYS A O 1
ATOM 1361 N N . LEU A 1 165 ? 0.025 19.815 -2.444 1.00 95.94 165 LEU A N 1
ATOM 1362 C CA . LEU A 1 165 ? 0.340 21.024 -3.210 1.00 95.94 165 LEU A CA 1
ATOM 1363 C C . LEU A 1 165 ? 1.847 21.157 -3.461 1.00 95.94 165 LEU A C 1
ATOM 1365 O O . LEU A 1 165 ? 2.246 21.388 -4.596 1.00 95.94 165 LEU A O 1
ATOM 1369 N N . LEU A 1 166 ? 2.673 20.930 -2.437 1.00 96.88 166 LEU A N 1
ATOM 1370 C CA . LEU A 1 166 ? 4.137 20.913 -2.561 1.00 96.88 166 LEU A CA 1
ATOM 1371 C C . LEU A 1 166 ? 4.623 19.860 -3.561 1.00 96.88 166 LEU A C 1
ATOM 1373 O O . LEU A 1 166 ? 5.509 20.122 -4.370 1.00 96.88 166 LEU A O 1
ATOM 1377 N N . GLU A 1 167 ? 4.037 18.664 -3.521 1.00 95.38 167 GLU A N 1
ATOM 1378 C CA . GLU A 1 167 ? 4.387 17.603 -4.462 1.00 95.38 167 GLU A CA 1
ATOM 1379 C C . GLU A 1 167 ? 3.967 17.950 -5.896 1.00 95.38 167 GLU A C 1
ATOM 1381 O O . GLU A 1 167 ? 4.722 17.705 -6.835 1.00 95.38 167 GLU A O 1
ATOM 1386 N N . ALA A 1 168 ? 2.796 18.568 -6.073 1.00 96.00 168 ALA A N 1
ATOM 1387 C CA . ALA A 1 168 ? 2.361 19.060 -7.376 1.00 96.00 168 ALA A CA 1
ATOM 1388 C C . ALA A 1 168 ? 3.317 20.134 -7.925 1.00 96.00 168 ALA A C 1
ATOM 1390 O O . ALA A 1 168 ? 3.722 20.047 -9.082 1.00 96.00 168 ALA A O 1
ATOM 1391 N N . GLU A 1 169 ? 3.749 21.082 -7.089 1.00 95.12 169 GLU A N 1
ATOM 1392 C CA . GLU A 1 169 ? 4.738 22.102 -7.460 1.00 95.12 169 GLU A CA 1
ATOM 1393 C C . GLU A 1 169 ? 6.079 21.469 -7.869 1.00 95.12 169 GLU A C 1
ATOM 1395 O O . GLU A 1 169 ? 6.656 21.830 -8.898 1.00 95.12 169 GLU A O 1
ATOM 1400 N N . ARG A 1 170 ? 6.542 20.449 -7.131 1.00 96.31 170 ARG A N 1
ATOM 1401 C CA . ARG A 1 170 ? 7.754 19.690 -7.476 1.00 96.31 170 ARG A CA 1
ATOM 1402 C C . ARG A 1 170 ? 7.646 19.039 -8.855 1.00 96.31 170 ARG A C 1
ATOM 1404 O O . ARG A 1 170 ? 8.571 19.161 -9.658 1.00 96.31 170 ARG A O 1
ATOM 1411 N N . ILE A 1 171 ? 6.521 18.379 -9.138 1.00 95.44 171 ILE A N 1
ATOM 1412 C CA . ILE A 1 171 ? 6.264 17.730 -10.431 1.00 95.44 171 ILE A CA 1
ATOM 1413 C C . ILE A 1 171 ? 6.226 18.769 -11.558 1.00 95.44 171 ILE A C 1
ATOM 1415 O O . ILE A 1 171 ? 6.796 18.536 -12.624 1.00 95.44 171 ILE A O 1
ATOM 1419 N N . GLU A 1 172 ? 5.600 19.927 -11.342 1.00 94.88 172 GLU A N 1
ATOM 1420 C CA . GLU A 1 172 ? 5.580 21.008 -12.332 1.00 94.88 172 GLU A CA 1
ATOM 1421 C C . GLU A 1 172 ? 6.982 21.546 -12.633 1.00 94.88 172 GLU A C 1
ATOM 1423 O O . GLU A 1 172 ? 7.324 21.795 -13.792 1.00 94.88 172 GLU A O 1
ATOM 1428 N N . ASP A 1 173 ? 7.821 21.709 -11.616 1.00 94.94 173 ASP A N 1
ATOM 1429 C CA . ASP A 1 173 ? 9.189 22.185 -11.797 1.00 94.94 173 ASP A CA 1
ATOM 1430 C C . ASP A 1 173 ? 10.093 21.151 -12.472 1.00 94.94 173 ASP A C 1
ATOM 1432 O O . ASP A 1 173 ? 10.920 21.508 -13.321 1.00 94.94 173 ASP A O 1
ATOM 1436 N N . GLU A 1 174 ? 9.922 19.867 -12.161 1.00 94.62 174 GLU A N 1
ATOM 1437 C CA . GLU A 1 174 ? 10.557 18.771 -12.896 1.00 94.62 174 GLU A CA 1
ATOM 1438 C C . GLU A 1 174 ? 10.104 18.758 -14.361 1.00 94.62 174 GLU A C 1
ATOM 1440 O O . GLU A 1 174 ? 10.946 18.714 -15.263 1.00 94.62 174 GLU A O 1
ATOM 1445 N N . ALA A 1 175 ? 8.805 18.917 -14.621 1.00 95.00 175 ALA A N 1
ATOM 1446 C CA . ALA A 1 175 ? 8.261 19.003 -15.972 1.00 95.00 175 ALA A CA 1
ATOM 1447 C C . ALA A 1 175 ? 8.841 20.196 -16.751 1.00 95.00 175 ALA A C 1
ATOM 1449 O O . ALA A 1 175 ? 9.239 20.039 -17.907 1.00 95.00 175 ALA A O 1
ATOM 1450 N N . LYS A 1 176 ? 8.988 21.371 -16.120 1.00 96.19 176 LYS A N 1
ATOM 1451 C CA . LYS A 1 176 ? 9.647 22.542 -16.733 1.00 96.19 176 LYS A CA 1
ATOM 1452 C C . LYS A 1 176 ? 11.114 22.262 -17.069 1.00 96.19 176 LYS A C 1
ATOM 1454 O O . LYS A 1 176 ? 11.583 22.682 -18.128 1.00 96.19 176 LYS A O 1
ATOM 1459 N N . LYS A 1 177 ? 11.859 21.579 -16.192 1.00 95.44 177 LYS A N 1
ATOM 1460 C CA . LYS A 1 177 ? 13.267 21.210 -16.442 1.00 95.44 177 LYS A CA 1
ATOM 1461 C C . LYS A 1 177 ? 13.385 20.226 -17.605 1.00 95.44 177 LYS A C 1
ATOM 1463 O O . LYS A 1 177 ? 14.219 20.435 -18.484 1.00 95.44 177 LYS A O 1
ATOM 1468 N N . ILE A 1 178 ? 12.524 19.210 -17.641 1.00 94.44 178 ILE A N 1
ATOM 1469 C CA . ILE A 1 178 ? 12.473 18.226 -18.728 1.00 94.44 178 ILE A CA 1
ATOM 1470 C C . ILE A 1 178 ? 12.119 18.914 -20.048 1.00 94.44 178 ILE A C 1
ATOM 1472 O O . ILE A 1 178 ? 12.818 18.721 -21.038 1.00 94.44 178 ILE A O 1
ATOM 1476 N N . ALA A 1 179 ? 11.102 19.778 -20.061 1.00 95.62 179 ALA A N 1
ATOM 1477 C CA . ALA A 1 179 ? 10.723 20.536 -21.249 1.00 95.62 179 ALA A CA 1
ATOM 1478 C C . ALA A 1 179 ? 11.893 21.378 -21.782 1.00 95.62 179 ALA A C 1
ATOM 1480 O O . ALA A 1 179 ? 12.184 21.329 -22.975 1.00 95.62 179 ALA A O 1
ATOM 1481 N N . LYS A 1 180 ? 12.626 22.078 -20.904 1.00 96.19 180 LYS A N 1
ATOM 1482 C CA . LYS A 1 180 ? 13.833 22.829 -21.291 1.00 96.19 180 LYS A CA 1
ATOM 1483 C C . LYS A 1 180 ? 14.907 21.923 -21.900 1.00 96.19 180 LYS A C 1
ATOM 1485 O O . LYS A 1 180 ? 15.456 22.261 -22.948 1.00 96.19 180 LYS A O 1
ATOM 1490 N N . ALA A 1 181 ? 15.174 20.763 -21.300 1.00 95.00 181 ALA A N 1
ATOM 1491 C CA . ALA A 1 181 ? 16.141 19.801 -21.831 1.00 95.00 181 ALA A CA 1
ATOM 1492 C C . ALA A 1 181 ? 15.727 19.258 -23.213 1.00 95.00 181 ALA A C 1
ATOM 1494 O O . ALA A 1 181 ? 16.548 19.193 -24.128 1.00 95.00 181 ALA A O 1
ATOM 1495 N N . ILE A 1 182 ? 14.442 18.945 -23.403 1.00 94.56 182 ILE A N 1
ATOM 1496 C CA . ILE A 1 182 ? 13.896 18.521 -24.700 1.00 94.56 182 ILE A CA 1
ATOM 1497 C C . ILE A 1 182 ? 14.052 19.639 -25.736 1.00 94.56 182 ILE A C 1
ATOM 1499 O O . ILE A 1 182 ? 14.500 19.392 -26.851 1.00 94.56 182 ILE A O 1
ATOM 1503 N N . THR A 1 183 ? 13.740 20.889 -25.382 1.00 95.06 183 THR A N 1
ATOM 1504 C CA . THR A 1 183 ? 13.919 22.004 -26.323 1.00 95.06 183 THR A CA 1
ATOM 1505 C C . THR A 1 183 ? 15.382 22.210 -26.713 1.00 95.06 183 THR A C 1
ATOM 1507 O O . THR A 1 183 ? 15.655 22.419 -27.889 1.00 95.06 183 THR A O 1
ATOM 1510 N N . ALA A 1 184 ? 16.325 22.089 -25.771 1.00 95.38 184 ALA A N 1
ATOM 1511 C CA . ALA A 1 184 ? 17.753 22.222 -26.056 1.00 95.38 184 ALA A CA 1
ATOM 1512 C C . ALA A 1 184 ? 18.257 21.110 -26.991 1.00 95.38 184 ALA A C 1
ATOM 1514 O O . ALA A 1 184 ? 18.879 21.397 -28.009 1.00 95.38 184 ALA A O 1
ATOM 1515 N N . THR A 1 185 ? 17.910 19.853 -26.701 1.00 94.06 185 THR A N 1
ATOM 1516 C CA . THR A 1 185 ? 18.293 18.702 -27.540 1.00 94.06 185 THR A CA 1
ATOM 1517 C C . THR A 1 185 ? 17.701 18.777 -28.948 1.00 94.06 185 THR A C 1
ATOM 1519 O O . THR A 1 185 ? 18.400 18.494 -29.918 1.00 94.06 185 THR A O 1
ATOM 1522 N N . ASN A 1 186 ? 16.449 19.223 -29.090 1.00 93.88 186 ASN A N 1
ATOM 1523 C CA . ASN A 1 186 ? 15.837 19.440 -30.403 1.00 93.88 186 ASN A CA 1
ATOM 1524 C C . ASN A 1 186 ? 16.569 20.527 -31.206 1.00 93.88 186 ASN A C 1
ATOM 1526 O O . ASN A 1 186 ? 16.816 20.341 -32.394 1.00 93.88 186 ASN A O 1
ATOM 1530 N N . VAL A 1 187 ? 16.962 21.633 -30.563 1.00 95.94 187 VAL A N 1
ATOM 1531 C CA . VAL A 1 187 ? 17.743 22.695 -31.221 1.00 95.94 187 VAL A CA 1
ATOM 1532 C C . VAL A 1 187 ? 19.105 22.167 -31.683 1.00 95.94 187 VAL A C 1
ATOM 1534 O O . VAL A 1 187 ? 19.484 22.393 -32.831 1.00 95.94 187 VAL A O 1
ATOM 1537 N N . GLU A 1 188 ? 19.814 21.411 -30.842 1.00 92.69 188 GLU A N 1
ATOM 1538 C CA . GLU A 1 188 ? 21.089 20.784 -31.217 1.00 92.69 188 GLU A CA 1
ATOM 1539 C C . GLU A 1 188 ? 20.926 19.803 -32.389 1.00 92.69 188 GLU A C 1
ATOM 1541 O O . GLU A 1 188 ? 21.732 19.798 -33.324 1.00 92.69 188 GLU A O 1
ATOM 1546 N N . MET A 1 189 ? 19.865 18.990 -32.381 1.00 92.50 189 MET A N 1
ATOM 1547 C CA . MET A 1 189 ? 19.550 18.077 -33.481 1.00 92.50 189 MET A CA 1
ATOM 1548 C C . MET A 1 189 ? 19.275 18.821 -34.793 1.00 92.50 189 MET A C 1
ATOM 1550 O O . MET A 1 189 ? 19.807 18.432 -35.838 1.00 92.50 189 MET A O 1
ATOM 1554 N N . ASP A 1 190 ? 18.495 19.901 -34.748 1.00 92.81 190 ASP A N 1
ATOM 1555 C CA . ASP A 1 190 ? 18.201 20.738 -35.915 1.00 92.81 190 ASP A CA 1
ATOM 1556 C C . ASP A 1 190 ? 19.480 21.370 -36.487 1.00 92.81 190 ASP A C 1
ATOM 1558 O O . ASP A 1 190 ? 19.675 21.431 -37.708 1.00 92.81 190 ASP A O 1
ATOM 1562 N N . GLU A 1 191 ? 20.389 21.824 -35.623 1.00 92.94 191 GLU A N 1
ATOM 1563 C CA . GLU A 1 191 ? 21.690 22.356 -36.031 1.00 92.94 191 GLU A CA 1
ATOM 1564 C C . GLU A 1 191 ? 22.564 21.291 -36.698 1.00 92.94 191 GLU A C 1
ATOM 1566 O O . GLU A 1 191 ? 23.116 21.538 -37.779 1.00 92.94 191 GLU A O 1
ATOM 1571 N N . GLN A 1 192 ? 22.641 20.090 -36.122 1.00 92.50 192 GLN A N 1
ATOM 1572 C CA . GLN A 1 192 ? 23.355 18.961 -36.723 1.00 92.50 192 GLN A CA 1
ATOM 1573 C C . GLN A 1 192 ? 22.761 18.579 -38.083 1.00 92.50 192 GLN A C 1
ATOM 1575 O O . GLN A 1 192 ? 23.497 18.304 -39.036 1.00 92.50 192 GLN A O 1
ATOM 1580 N N . GLU A 1 193 ? 21.435 18.595 -38.227 1.00 90.31 193 GLU A N 1
ATOM 1581 C CA . GLU A 1 193 ? 20.789 18.307 -39.504 1.00 90.31 193 GLU A CA 1
ATOM 1582 C C . GLU A 1 193 ? 21.122 19.377 -40.557 1.00 90.31 193 GLU A C 1
ATOM 1584 O O . GLU A 1 193 ? 21.423 19.049 -41.711 1.00 90.31 193 GLU A O 1
ATOM 1589 N N . ARG A 1 194 ? 21.145 20.659 -40.167 1.00 92.94 194 ARG A N 1
ATOM 1590 C CA . ARG A 1 194 ? 21.580 21.761 -41.043 1.00 92.94 194 ARG A CA 1
ATOM 1591 C C . ARG A 1 194 ? 23.036 21.596 -41.475 1.00 92.94 194 ARG A C 1
ATOM 1593 O O . ARG A 1 194 ? 23.336 21.812 -42.652 1.00 92.94 194 ARG A O 1
ATOM 1600 N N . GLN A 1 195 ? 23.931 21.198 -40.572 1.00 92.38 195 GLN A N 1
ATOM 1601 C CA . GLN A 1 195 ? 25.335 20.928 -40.903 1.00 92.38 195 GLN A CA 1
ATOM 1602 C C . GLN A 1 195 ? 25.457 19.767 -41.897 1.00 92.38 195 GLN A C 1
ATOM 1604 O O . GLN A 1 195 ? 26.038 19.943 -42.969 1.00 92.38 195 GLN A O 1
ATOM 1609 N N . ARG A 1 196 ? 24.788 18.637 -41.633 1.00 93.00 196 ARG A N 1
ATOM 1610 C CA . ARG A 1 196 ? 24.746 17.484 -42.550 1.00 93.00 196 ARG A CA 1
ATOM 1611 C C . ARG A 1 196 ? 24.191 17.853 -43.926 1.00 93.00 196 ARG A C 1
ATOM 1613 O O . ARG A 1 196 ? 24.686 17.369 -44.943 1.00 93.00 196 ARG A O 1
ATOM 1620 N N . LYS A 1 197 ? 23.167 18.713 -43.997 1.00 93.00 197 LYS A N 1
ATOM 1621 C CA . LYS A 1 197 ? 22.626 19.222 -45.273 1.00 93.00 197 LYS A CA 1
ATOM 1622 C C . LYS A 1 197 ? 23.676 20.028 -46.042 1.00 93.00 197 LYS A C 1
ATOM 1624 O O . LYS A 1 197 ? 23.835 19.798 -47.241 1.00 93.00 197 LYS A O 1
ATOM 1629 N N . LYS A 1 198 ? 24.420 20.913 -45.369 1.00 93.75 198 LYS A N 1
ATOM 1630 C CA . LYS A 1 198 ? 25.513 21.691 -45.983 1.00 93.75 198 LYS A CA 1
ATOM 1631 C C . LYS A 1 198 ? 26.644 20.791 -46.485 1.00 93.75 198 LYS A C 1
ATOM 1633 O O . LYS A 1 198 ? 27.100 20.969 -47.609 1.00 93.75 198 LYS A O 1
ATOM 1638 N N . GLU A 1 199 ? 27.070 19.804 -45.702 1.00 91.25 199 GLU A N 1
ATOM 1639 C CA . GLU A 1 199 ? 28.100 18.836 -46.112 1.00 91.25 199 GLU A CA 1
ATOM 1640 C C . GLU A 1 199 ? 27.667 18.025 -47.332 1.00 91.25 199 GLU A C 1
ATOM 1642 O O . GLU A 1 199 ? 28.395 17.948 -48.320 1.00 91.25 199 GLU A O 1
ATOM 1647 N N . LYS A 1 200 ? 26.433 17.502 -47.322 1.00 91.62 200 LYS A N 1
ATOM 1648 C CA . LYS A 1 200 ? 25.858 16.806 -48.480 1.00 91.62 200 LYS A CA 1
ATOM 1649 C C . LYS A 1 200 ? 25.841 17.688 -49.728 1.00 91.62 200 LYS A C 1
ATOM 1651 O O . LYS A 1 200 ? 26.087 17.186 -50.821 1.00 91.62 200 LYS A O 1
ATOM 1656 N N . GLN A 1 201 ? 25.542 18.981 -49.593 1.00 92.56 201 GLN A N 1
ATOM 1657 C CA . GLN A 1 201 ? 25.589 19.919 -50.718 1.00 92.56 201 GLN A CA 1
ATOM 1658 C C . GLN A 1 201 ? 27.017 20.121 -51.238 1.00 92.56 201 GLN A C 1
ATOM 1660 O O . GLN A 1 201 ? 27.207 20.091 -52.451 1.00 92.56 201 GLN A O 1
ATOM 1665 N N . LYS A 1 202 ? 28.018 20.254 -50.357 1.00 94.44 202 LYS A N 1
ATOM 1666 C CA . LYS A 1 202 ? 29.433 20.347 -50.763 1.00 94.44 202 LYS A CA 1
ATOM 1667 C C . LYS A 1 202 ? 29.882 19.119 -51.551 1.00 94.44 202 LYS A C 1
ATOM 1669 O O . LYS A 1 202 ? 30.346 19.267 -52.675 1.00 94.44 202 LYS A O 1
ATOM 1674 N N . ILE A 1 203 ? 29.619 17.923 -51.023 1.00 92.81 203 ILE A N 1
ATOM 1675 C CA . ILE A 1 203 ? 29.959 16.657 -51.691 1.00 92.81 203 ILE A CA 1
ATOM 1676 C C . ILE A 1 203 ? 29.269 16.558 -53.058 1.00 92.81 203 ILE A C 1
ATOM 1678 O O . ILE A 1 203 ? 29.881 16.135 -54.032 1.00 92.81 203 ILE A O 1
ATOM 1682 N N . LYS A 1 204 ? 28.000 16.980 -53.168 1.00 93.00 204 LYS A N 1
ATOM 1683 C CA . LYS A 1 204 ? 27.299 17.013 -54.462 1.00 93.00 204 LYS A CA 1
ATOM 1684 C C . LYS A 1 204 ? 27.984 17.935 -55.474 1.00 93.00 204 LYS A C 1
ATOM 1686 O O . LYS A 1 204 ? 28.103 17.549 -56.631 1.00 93.00 204 LYS A O 1
ATOM 1691 N N . MET A 1 205 ? 28.432 19.120 -55.055 1.00 94.19 205 MET A N 1
ATOM 1692 C CA . MET A 1 205 ? 29.159 20.040 -55.938 1.00 94.19 205 MET A CA 1
ATOM 1693 C C . MET A 1 205 ? 30.506 19.455 -56.377 1.00 94.19 205 MET A C 1
ATOM 1695 O O . MET A 1 205 ? 30.837 19.522 -57.556 1.00 94.19 205 MET A O 1
ATOM 1699 N N . GLU A 1 206 ? 31.252 18.841 -55.457 1.00 93.88 206 GLU A N 1
ATOM 1700 C CA . GLU A 1 206 ? 32.527 18.179 -55.761 1.00 93.88 206 GLU A CA 1
ATOM 1701 C C . GLU A 1 206 ? 32.337 17.020 -56.751 1.00 93.88 206 GLU A C 1
ATOM 1703 O O . GLU A 1 206 ? 33.061 16.922 -57.739 1.00 93.88 206 GLU A O 1
ATOM 1708 N N . LEU A 1 207 ? 31.322 16.175 -56.547 1.00 92.31 207 LEU A N 1
ATOM 1709 C CA . LEU A 1 207 ? 30.992 15.084 -57.469 1.00 92.31 207 LEU A CA 1
ATOM 1710 C C . LEU A 1 207 ? 30.635 15.591 -58.870 1.00 92.31 207 LEU A C 1
ATOM 1712 O O . LEU A 1 207 ? 31.060 14.991 -59.857 1.00 92.31 207 LEU A O 1
ATOM 1716 N N . GLU A 1 208 ? 29.890 16.694 -58.970 1.00 94.06 208 GLU A N 1
ATOM 1717 C CA . GLU A 1 208 ? 29.560 17.299 -60.262 1.00 94.06 208 GLU A CA 1
ATOM 1718 C C . GLU A 1 208 ? 30.820 17.830 -60.965 1.00 94.06 208 GLU A C 1
ATOM 1720 O O . GLU A 1 208 ? 31.011 17.584 -62.156 1.00 94.06 208 GLU A O 1
ATOM 1725 N N . GLN A 1 209 ? 31.736 18.467 -60.227 1.00 94.00 209 GLN A N 1
ATOM 1726 C CA . GLN A 1 209 ? 33.034 18.891 -60.766 1.00 94.00 209 GLN A CA 1
ATOM 1727 C C . GLN A 1 209 ? 33.863 17.696 -61.259 1.00 94.00 209 GLN A C 1
ATOM 1729 O O . GLN A 1 209 ? 34.397 17.728 -62.369 1.00 94.00 209 GLN A O 1
ATOM 1734 N N . PHE A 1 210 ? 33.938 16.608 -60.485 1.00 92.75 210 PHE A N 1
ATOM 1735 C CA . PHE A 1 210 ? 34.635 15.388 -60.906 1.00 92.75 210 PHE A CA 1
ATOM 1736 C C . PHE A 1 210 ? 34.011 14.758 -62.150 1.00 92.75 210 PHE A C 1
ATOM 1738 O O . PHE A 1 210 ? 34.736 14.287 -63.030 1.00 92.75 210 PHE A O 1
ATOM 1745 N N . LYS A 1 211 ? 32.680 14.765 -62.252 1.00 94.62 211 LYS A N 1
ATOM 1746 C CA . LYS A 1 211 ? 31.966 14.273 -63.430 1.00 94.62 211 LYS A CA 1
ATOM 1747 C C . LYS A 1 211 ? 32.327 15.090 -64.672 1.00 94.62 211 LYS A C 1
ATOM 1749 O O . LYS A 1 211 ? 32.716 14.494 -65.675 1.00 94.62 211 LYS A O 1
ATOM 1754 N N . GLN A 1 212 ? 32.293 16.421 -64.583 1.00 94.81 212 GLN A N 1
ATOM 1755 C CA . GLN A 1 212 ? 32.680 17.318 -65.680 1.00 94.81 212 GLN A CA 1
ATOM 1756 C C . GLN A 1 212 ? 34.136 17.100 -66.113 1.00 94.81 212 GLN A C 1
ATOM 1758 O O . GLN A 1 212 ? 34.428 16.991 -67.305 1.00 94.81 212 GLN A O 1
ATOM 1763 N N . LEU A 1 213 ? 35.058 16.970 -65.152 1.00 94.81 213 LEU A N 1
ATOM 1764 C CA . LEU A 1 213 ? 36.460 16.664 -65.441 1.00 94.81 213 LEU A CA 1
ATOM 1765 C C . LEU A 1 213 ? 36.612 15.299 -66.125 1.00 94.81 213 LEU A C 1
ATOM 1767 O O . LEU A 1 213 ? 37.348 15.182 -67.105 1.00 94.81 213 LEU A O 1
ATOM 1771 N N . SER A 1 214 ? 35.900 14.274 -65.650 1.00 92.69 214 SER A N 1
ATOM 1772 C CA . SER A 1 214 ? 35.913 12.936 -66.249 1.00 92.69 214 SER A CA 1
ATOM 1773 C C . SER A 1 214 ? 35.399 12.952 -67.689 1.00 92.69 214 SER A C 1
ATOM 1775 O O . SER A 1 214 ? 36.027 12.360 -68.565 1.00 92.69 214 SER A O 1
ATOM 1777 N N . GLU A 1 215 ? 34.296 13.652 -67.956 1.00 93.56 215 GLU A N 1
ATOM 1778 C CA . GLU A 1 215 ? 33.758 13.834 -69.308 1.00 93.56 215 GLU A CA 1
ATOM 1779 C C . GLU A 1 215 ? 34.764 14.541 -70.221 1.00 93.56 215 GLU A C 1
ATOM 1781 O O . GLU A 1 215 ? 35.031 14.070 -71.326 1.00 93.56 215 GLU A O 1
ATOM 1786 N N . HIS A 1 216 ? 35.410 15.602 -69.738 1.00 94.00 216 HIS A N 1
ATOM 1787 C CA . HIS A 1 216 ? 36.446 16.303 -70.490 1.00 94.00 216 HIS A CA 1
ATOM 1788 C C . HIS A 1 216 ? 37.655 15.404 -70.819 1.00 94.00 216 HIS A C 1
ATOM 1790 O O . HIS A 1 216 ? 38.126 15.399 -71.960 1.00 94.00 216 HIS A O 1
ATOM 1796 N N . PHE A 1 217 ? 38.148 14.605 -69.864 1.00 92.62 217 PHE A N 1
ATOM 1797 C CA . PHE A 1 217 ? 39.241 13.658 -70.125 1.00 92.62 217 PHE A CA 1
ATOM 1798 C C . PHE A 1 217 ? 38.836 12.546 -71.097 1.00 92.62 217 PHE A C 1
ATOM 1800 O O . PHE A 1 217 ? 39.641 12.174 -71.949 1.00 92.62 217 PHE A O 1
ATOM 1807 N N . LYS A 1 218 ? 37.592 12.055 -71.027 1.00 93.31 218 LYS A N 1
ATOM 1808 C CA . LYS A 1 218 ? 37.061 11.091 -72.003 1.00 93.31 218 LYS A CA 1
ATOM 1809 C C . LYS A 1 218 ? 37.044 11.674 -73.415 1.00 93.31 218 LYS A C 1
ATOM 1811 O O . LYS A 1 218 ? 37.501 11.008 -74.338 1.00 93.31 218 LYS A O 1
ATOM 1816 N N . SER A 1 219 ? 36.585 12.915 -73.580 1.00 90.81 219 SER A N 1
ATOM 1817 C CA . SER A 1 219 ? 36.585 13.600 -74.880 1.00 90.81 219 SER A CA 1
ATOM 1818 C C . SER A 1 219 ? 38.000 13.792 -75.429 1.00 90.81 219 SER A C 1
ATOM 1820 O O . SER A 1 219 ? 38.239 13.537 -76.606 1.00 90.81 219 SER A O 1
ATOM 1822 N N . LYS A 1 220 ? 38.965 14.172 -74.580 1.00 91.50 220 LYS A N 1
ATOM 1823 C CA . LYS A 1 220 ? 40.377 14.267 -74.987 1.00 91.50 220 LYS A CA 1
ATOM 1824 C C . LYS A 1 220 ? 40.953 12.922 -75.422 1.00 91.50 220 LYS A C 1
ATOM 1826 O O . LYS A 1 220 ? 41.562 12.852 -76.482 1.00 91.50 220 LYS A O 1
ATOM 1831 N N . ALA A 1 221 ? 40.717 11.863 -74.648 1.00 91.19 221 ALA A N 1
ATOM 1832 C CA . ALA A 1 221 ? 41.169 10.518 -74.993 1.00 91.19 221 ALA A CA 1
ATOM 1833 C C . ALA A 1 221 ? 40.565 10.035 -76.324 1.00 91.19 221 ALA A C 1
ATOM 1835 O O . ALA A 1 221 ? 41.257 9.413 -77.127 1.00 91.19 221 ALA A O 1
ATOM 1836 N N . PHE A 1 222 ? 39.296 10.364 -76.586 1.00 91.88 222 PHE A N 1
ATOM 1837 C CA . PHE A 1 222 ? 38.642 10.052 -77.856 1.00 91.88 222 PHE A CA 1
ATOM 1838 C C . PHE A 1 222 ? 39.298 10.773 -79.043 1.00 91.88 222 PHE A C 1
ATOM 1840 O O . PHE A 1 222 ? 39.574 10.146 -80.065 1.00 91.88 222 PHE A O 1
ATOM 1847 N N . GLU A 1 223 ? 39.606 12.067 -78.913 1.00 90.56 223 GLU A N 1
ATOM 1848 C CA . GLU A 1 223 ? 40.316 12.811 -79.964 1.00 90.56 223 GLU A CA 1
ATOM 1849 C C . GLU A 1 223 ? 41.755 12.309 -80.165 1.00 90.56 223 GLU A C 1
ATOM 1851 O O . GLU A 1 223 ? 42.210 12.173 -81.300 1.00 90.56 223 GLU A O 1
ATOM 1856 N N . GLU A 1 224 ? 42.468 11.957 -79.092 1.00 88.94 224 GLU A N 1
ATOM 1857 C CA . GLU A 1 224 ? 43.798 11.342 -79.183 1.00 88.94 224 GLU A CA 1
ATOM 1858 C C . GLU A 1 224 ? 43.757 9.999 -79.920 1.00 88.94 224 GLU A C 1
ATOM 1860 O O . GLU A 1 224 ? 44.579 9.761 -80.810 1.00 88.94 224 GLU A O 1
ATOM 1865 N N . GLN A 1 225 ? 42.774 9.149 -79.606 1.00 87.81 225 GLN A N 1
ATOM 1866 C CA . GLN A 1 225 ? 42.557 7.883 -80.301 1.00 87.81 225 GLN A CA 1
ATOM 1867 C C . GLN A 1 225 ? 42.250 8.114 -81.783 1.00 87.81 225 GLN A C 1
ATOM 1869 O O . GLN A 1 225 ? 42.869 7.492 -82.643 1.00 87.81 225 GLN A O 1
ATOM 1874 N N . ARG A 1 226 ? 41.377 9.074 -82.099 1.00 93.50 226 ARG A N 1
ATOM 1875 C CA . ARG A 1 226 ? 41.057 9.446 -83.481 1.00 93.50 226 ARG A CA 1
ATOM 1876 C C . ARG A 1 226 ? 42.292 9.913 -84.258 1.00 93.50 226 ARG A C 1
ATOM 1878 O O . ARG A 1 226 ? 42.471 9.524 -85.411 1.00 93.50 226 ARG A O 1
ATOM 1885 N N . ILE A 1 227 ? 43.167 10.716 -83.647 1.00 92.19 227 ILE A N 1
ATOM 1886 C CA . ILE A 1 227 ? 44.433 11.154 -84.261 1.00 92.19 227 ILE A CA 1
ATOM 1887 C C . ILE A 1 227 ? 45.386 9.966 -84.459 1.00 92.19 227 ILE A C 1
ATOM 1889 O O . ILE A 1 227 ? 46.037 9.869 -85.503 1.00 92.19 227 ILE A O 1
ATOM 1893 N N . ALA A 1 228 ? 45.487 9.066 -83.478 1.00 90.19 228 ALA A N 1
ATOM 1894 C CA . ALA A 1 228 ? 46.315 7.866 -83.576 1.00 90.19 228 ALA A CA 1
ATOM 1895 C C . ALA A 1 228 ? 45.836 6.937 -84.702 1.00 90.19 228 ALA A C 1
ATOM 1897 O O . ALA A 1 228 ? 46.657 6.479 -85.498 1.00 90.19 228 ALA A O 1
ATOM 1898 N N . ASP A 1 229 ? 44.523 6.739 -84.829 1.00 91.38 229 ASP A N 1
ATOM 1899 C CA . ASP A 1 229 ? 43.912 5.943 -85.893 1.00 91.38 229 ASP A CA 1
ATOM 1900 C C . ASP A 1 229 ? 44.173 6.558 -87.274 1.00 91.38 229 ASP A C 1
ATOM 1902 O O . ASP A 1 229 ? 44.557 5.845 -88.201 1.00 91.38 229 ASP A O 1
ATOM 1906 N N . MET A 1 230 ? 44.057 7.885 -87.416 1.00 88.81 230 MET A N 1
ATOM 1907 C CA . MET A 1 230 ? 44.409 8.588 -88.659 1.00 88.81 230 MET A CA 1
ATOM 1908 C C . MET A 1 230 ? 45.886 8.387 -89.030 1.00 88.81 230 MET A C 1
ATOM 1910 O O . MET A 1 230 ? 46.192 8.015 -90.164 1.00 88.81 230 MET A O 1
ATOM 1914 N N . LYS A 1 231 ? 46.808 8.538 -88.069 1.00 91.31 231 LYS A N 1
ATOM 1915 C CA . LYS A 1 231 ? 48.247 8.287 -88.282 1.00 91.31 231 LYS A CA 1
ATOM 1916 C C . LYS A 1 231 ? 48.528 6.829 -88.649 1.00 91.31 231 LYS A C 1
ATOM 1918 O O . LYS A 1 231 ? 49.358 6.561 -89.518 1.00 91.31 231 LYS A O 1
ATOM 1923 N N . ALA A 1 232 ? 47.839 5.880 -88.015 1.00 90.44 232 ALA A N 1
ATOM 1924 C CA . ALA A 1 232 ? 47.954 4.463 -88.333 1.00 90.44 232 ALA A CA 1
ATOM 1925 C C . ALA A 1 232 ? 47.457 4.174 -89.758 1.00 90.44 232 ALA A C 1
ATOM 1927 O O . ALA A 1 232 ? 48.131 3.467 -90.507 1.00 90.44 232 ALA A O 1
ATOM 1928 N N . GLN A 1 233 ? 46.331 4.762 -90.172 1.00 88.25 233 GLN A N 1
ATOM 1929 C CA . GLN A 1 233 ? 45.818 4.644 -91.540 1.00 88.25 233 GLN A CA 1
ATOM 1930 C C . GLN A 1 233 ? 46.790 5.227 -92.573 1.00 88.25 233 GLN A C 1
ATOM 1932 O O . GLN A 1 233 ? 47.057 4.584 -93.590 1.00 88.25 233 GLN A O 1
ATOM 1937 N N . GLU A 1 234 ? 47.355 6.408 -92.320 1.00 87.50 234 GLU A N 1
ATOM 1938 C CA . GLU A 1 234 ? 48.365 7.028 -93.187 1.00 87.50 234 GLU A CA 1
ATOM 1939 C C . GLU A 1 234 ? 49.632 6.172 -93.288 1.00 87.50 234 GLU A C 1
ATOM 1941 O O . GLU A 1 234 ? 50.111 5.897 -94.393 1.00 87.50 234 GLU A O 1
ATOM 1946 N N . TYR A 1 235 ? 50.131 5.667 -92.157 1.00 89.56 235 TYR A N 1
ATOM 1947 C CA . TYR A 1 235 ? 51.266 4.747 -92.127 1.00 89.56 235 TYR A CA 1
ATOM 1948 C C . TYR A 1 235 ? 50.976 3.467 -92.921 1.00 89.56 235 TYR A C 1
ATOM 1950 O O . TYR A 1 235 ? 51.811 3.031 -93.716 1.00 89.56 235 TYR A O 1
ATOM 1958 N N . MET A 1 236 ? 49.782 2.886 -92.763 1.00 82.12 236 MET A N 1
ATOM 1959 C CA . MET A 1 236 ? 49.358 1.694 -93.500 1.00 82.12 236 MET A CA 1
ATOM 1960 C C . MET A 1 236 ? 49.252 1.960 -95.003 1.00 82.12 236 MET A C 1
ATOM 1962 O O . MET A 1 236 ? 49.728 1.140 -95.786 1.00 82.12 236 MET A O 1
ATOM 1966 N N . ARG A 1 237 ? 48.722 3.115 -95.429 1.00 87.50 237 ARG A N 1
ATOM 1967 C CA . ARG A 1 237 ? 48.705 3.525 -96.846 1.00 87.50 237 ARG A CA 1
ATOM 1968 C C . ARG A 1 237 ? 50.120 3.680 -97.406 1.00 87.50 237 ARG A C 1
ATOM 1970 O O . ARG A 1 237 ? 50.411 3.149 -98.477 1.00 87.50 237 ARG A O 1
ATOM 1977 N N . GLY A 1 238 ? 51.017 4.341 -96.673 1.00 87.62 238 GLY A N 1
ATOM 1978 C CA . GLY A 1 238 ? 52.417 4.509 -97.073 1.00 87.62 238 GLY A CA 1
ATOM 1979 C C . GLY A 1 238 ? 53.183 3.183 -97.133 1.00 87.62 238 GLY A C 1
ATOM 1980 O O . GLY A 1 238 ? 53.946 2.938 -98.067 1.00 87.62 238 GLY A O 1
ATOM 1981 N N . LYS A 1 239 ? 52.951 2.283 -96.171 1.00 89.38 239 LYS A N 1
ATOM 1982 C CA . LYS A 1 239 ? 53.497 0.920 -96.185 1.00 89.38 239 LYS A CA 1
ATOM 1983 C C . LYS A 1 239 ? 52.977 0.132 -97.386 1.00 89.38 239 LYS A C 1
ATOM 1985 O O . LYS A 1 239 ? 53.788 -0.382 -98.142 1.00 89.38 239 LYS A O 1
ATOM 1990 N N . GLN A 1 240 ? 51.665 0.123 -97.625 1.00 82.94 240 GLN A N 1
ATOM 1991 C CA . GLN A 1 240 ? 51.070 -0.541 -98.787 1.00 82.94 240 GLN A CA 1
ATOM 1992 C C . GLN A 1 240 ? 51.613 0.001 -100.116 1.00 82.94 240 GLN A C 1
ATOM 1994 O O . GLN A 1 240 ? 51.814 -0.777 -101.043 1.00 82.94 240 GLN A O 1
ATOM 1999 N N . ALA A 1 241 ? 51.865 1.308 -100.234 1.00 86.31 241 ALA A N 1
ATOM 2000 C CA . ALA A 1 241 ? 52.466 1.893 -101.432 1.00 86.31 241 ALA A CA 1
ATOM 2001 C C . ALA A 1 241 ? 53.916 1.421 -101.644 1.00 86.31 241 ALA A C 1
ATOM 2003 O O . ALA A 1 241 ? 54.268 1.033 -102.758 1.00 86.31 241 ALA A O 1
ATOM 2004 N N . ARG A 1 242 ? 54.730 1.387 -100.577 1.00 81.69 242 ARG A N 1
ATOM 2005 C CA . ARG A 1 242 ? 56.101 0.846 -100.612 1.00 81.69 242 ARG A CA 1
ATOM 2006 C C . ARG A 1 242 ? 56.116 -0.641 -100.943 1.00 81.69 242 ARG A C 1
ATOM 2008 O O . ARG A 1 242 ? 56.845 -1.045 -101.840 1.00 81.69 242 ARG A O 1
ATOM 2015 N N . ASP A 1 243 ? 55.267 -1.429 -100.291 1.00 82.88 243 ASP A N 1
ATOM 2016 C CA . ASP A 1 243 ? 55.141 -2.863 -100.551 1.00 82.88 243 ASP A CA 1
ATOM 2017 C C . ASP A 1 243 ? 54.692 -3.107 -102.000 1.00 82.88 243 ASP A C 1
ATOM 2019 O O . ASP A 1 243 ? 55.271 -3.944 -102.681 1.00 82.88 243 ASP A O 1
ATOM 2023 N N . LYS A 1 244 ? 53.739 -2.324 -102.532 1.00 83.62 244 LYS A N 1
ATOM 2024 C CA . LYS A 1 244 ? 53.345 -2.383 -103.952 1.00 83.62 244 LYS A CA 1
ATOM 2025 C C . LYS A 1 244 ? 54.486 -2.003 -104.898 1.00 83.62 244 LYS A C 1
ATOM 2027 O O . LYS A 1 244 ? 54.617 -2.640 -105.937 1.00 83.62 244 LYS A O 1
ATOM 2032 N N . ALA A 1 245 ? 55.296 -0.994 -104.575 1.00 84.50 245 ALA A N 1
ATOM 2033 C CA . ALA A 1 245 ? 56.457 -0.616 -105.384 1.00 84.50 245 ALA A CA 1
ATOM 2034 C C . ALA A 1 245 ? 57.517 -1.727 -105.390 1.00 84.50 245 ALA A C 1
ATOM 2036 O O . ALA A 1 245 ? 57.945 -2.148 -106.458 1.00 84.50 245 ALA A O 1
ATOM 2037 N N . ILE A 1 246 ? 57.836 -2.287 -104.218 1.00 80.44 246 ILE A N 1
ATOM 2038 C CA . ILE A 1 246 ? 58.749 -3.428 -104.077 1.00 80.44 246 ILE A CA 1
ATOM 2039 C C . ILE A 1 246 ? 58.199 -4.655 -104.812 1.00 80.44 246 ILE A C 1
ATOM 2041 O O . ILE A 1 246 ? 58.961 -5.355 -105.471 1.00 80.44 246 ILE A O 1
ATOM 2045 N N . ILE A 1 247 ? 56.891 -4.929 -104.736 1.00 78.62 247 ILE A N 1
ATOM 2046 C CA . ILE A 1 247 ? 56.257 -6.028 -105.478 1.00 78.62 247 ILE A CA 1
ATOM 2047 C C . ILE A 1 247 ? 56.361 -5.786 -106.981 1.00 78.62 247 ILE A C 1
ATOM 2049 O O . ILE A 1 247 ? 56.729 -6.713 -107.688 1.00 78.62 247 ILE A O 1
ATOM 2053 N N . ARG A 1 248 ? 56.100 -4.572 -107.478 1.00 78.25 248 ARG A N 1
ATOM 2054 C CA . ARG A 1 248 ? 56.251 -4.245 -108.906 1.00 78.25 248 ARG A CA 1
ATOM 2055 C C . ARG A 1 248 ? 57.699 -4.372 -109.372 1.00 78.25 248 ARG A C 1
ATOM 2057 O O . ARG A 1 248 ? 57.942 -4.962 -110.414 1.00 78.25 248 ARG A O 1
ATOM 2064 N N . GLU A 1 249 ? 58.665 -3.885 -108.596 1.00 76.50 249 GLU A N 1
ATOM 2065 C CA . GLU A 1 249 ? 60.091 -4.055 -108.900 1.00 76.50 249 GLU A CA 1
ATOM 2066 C C . GLU A 1 249 ? 60.508 -5.526 -108.882 1.00 76.50 249 GLU A C 1
ATOM 2068 O O . GLU A 1 249 ? 61.234 -5.973 -109.768 1.00 76.50 249 GLU A O 1
ATOM 2073 N N . ARG A 1 250 ? 60.035 -6.300 -107.896 1.00 73.38 250 ARG A N 1
ATOM 2074 C CA . ARG A 1 250 ? 60.244 -7.749 -107.851 1.00 73.38 250 ARG A CA 1
ATOM 2075 C C . ARG A 1 250 ? 59.589 -8.427 -109.041 1.00 73.38 250 ARG A C 1
ATOM 2077 O O . ARG A 1 250 ? 60.232 -9.278 -109.618 1.00 73.38 250 ARG A O 1
ATOM 2084 N N . GLN A 1 251 ? 58.376 -8.049 -109.432 1.00 71.50 251 GLN A N 1
ATOM 2085 C CA . GLN A 1 251 ? 57.687 -8.602 -110.598 1.00 71.50 251 GLN A CA 1
ATOM 2086 C C . GLN A 1 251 ? 58.437 -8.294 -111.890 1.00 71.50 251 GLN A C 1
ATOM 2088 O O . GLN A 1 251 ? 58.631 -9.204 -112.675 1.00 71.50 251 GLN A O 1
ATOM 2093 N N . LEU A 1 252 ? 58.940 -7.074 -112.082 1.00 73.81 252 LEU A N 1
ATOM 2094 C CA . LEU A 1 252 ? 59.758 -6.729 -113.250 1.00 73.81 252 LEU A CA 1
ATOM 2095 C C . LEU A 1 252 ? 61.079 -7.507 -113.272 1.00 73.81 252 LEU A C 1
ATOM 2097 O O . LEU A 1 252 ? 61.453 -8.051 -114.307 1.00 73.81 252 LEU A O 1
ATOM 2101 N N . LYS A 1 253 ? 61.763 -7.615 -112.125 1.00 69.94 253 LYS A N 1
ATOM 2102 C CA . LYS A 1 253 ? 62.971 -8.445 -111.992 1.00 69.94 253 LYS A CA 1
ATOM 2103 C C . LYS A 1 253 ? 62.674 -9.919 -112.226 1.00 69.94 253 LYS A C 1
ATOM 2105 O O . LYS A 1 253 ? 63.479 -10.600 -112.839 1.00 69.94 253 LYS A O 1
ATOM 2110 N N . LEU A 1 254 ? 61.537 -10.407 -111.743 1.00 69.62 254 LEU A N 1
ATOM 2111 C CA . LEU A 1 254 ? 61.129 -11.799 -111.860 1.00 69.62 254 LEU A CA 1
ATOM 2112 C C . LEU A 1 254 ? 60.633 -12.100 -113.272 1.00 69.62 254 LEU A C 1
ATOM 2114 O O . LEU A 1 254 ? 60.885 -13.188 -113.741 1.00 69.62 254 LEU A O 1
ATOM 2118 N N . GLU A 1 255 ? 60.039 -11.151 -113.993 1.00 69.75 255 GLU A N 1
ATOM 2119 C CA . GLU A 1 255 ? 59.702 -11.286 -115.413 1.00 69.75 255 GLU A CA 1
ATOM 2120 C C . GLU A 1 255 ? 60.966 -11.263 -116.290 1.00 69.75 255 GLU A C 1
ATOM 2122 O O . GLU A 1 255 ? 61.087 -12.056 -117.220 1.00 69.75 255 GLU A O 1
ATOM 2127 N N . GLN A 1 256 ? 61.956 -10.421 -115.968 1.00 65.31 256 GLN A N 1
ATOM 2128 C CA . GLN A 1 256 ? 63.284 -10.451 -116.601 1.00 65.31 256 GLN A CA 1
ATOM 2129 C C . GLN A 1 256 ? 63.994 -11.785 -116.329 1.00 65.31 256 GLN A C 1
ATOM 2131 O O . GLN A 1 256 ? 64.411 -12.467 -117.264 1.00 65.31 256 GLN A O 1
ATOM 2136 N N . GLN A 1 257 ? 64.026 -12.209 -115.062 1.00 63.19 257 GLN A N 1
ATOM 2137 C CA . GLN A 1 257 ? 64.565 -13.501 -114.651 1.00 63.19 257 GLN A CA 1
ATOM 2138 C C . GLN A 1 257 ? 63.743 -14.670 -115.186 1.00 63.19 257 GLN A C 1
ATOM 2140 O O . GLN A 1 257 ? 64.335 -15.701 -115.415 1.00 63.19 257 GLN A O 1
ATOM 2145 N N . GLN A 1 258 ? 62.432 -14.558 -115.420 1.00 60.84 258 GLN A N 1
ATOM 2146 C CA . GLN A 1 258 ? 61.603 -15.603 -116.034 1.00 60.84 258 GLN A CA 1
ATOM 2147 C C . GLN A 1 258 ? 61.829 -15.680 -117.536 1.00 60.84 258 GLN A C 1
ATOM 2149 O O . GLN A 1 258 ? 61.816 -16.771 -118.072 1.00 60.84 258 GLN A O 1
ATOM 2154 N N . ARG A 1 259 ? 62.118 -14.580 -118.235 1.00 64.44 259 ARG A N 1
ATOM 2155 C CA . ARG A 1 259 ? 62.531 -14.653 -119.648 1.00 64.44 259 ARG A CA 1
ATOM 2156 C C . ARG A 1 259 ? 63.902 -15.318 -119.801 1.00 64.44 259 ARG A C 1
ATOM 2158 O O . ARG A 1 259 ? 64.102 -16.103 -120.725 1.00 64.44 259 ARG A O 1
ATOM 2165 N N . GLU A 1 260 ? 64.821 -15.049 -118.875 1.00 60.00 260 GLU A N 1
ATOM 2166 C CA . GLU A 1 260 ? 66.142 -15.691 -118.810 1.00 60.00 260 GLU A CA 1
ATOM 2167 C C . GLU A 1 260 ? 66.057 -17.137 -118.280 1.00 60.00 260 GLU A C 1
ATOM 2169 O O . GLU A 1 260 ? 66.713 -18.043 -118.798 1.00 60.00 260 GLU A O 1
ATOM 2174 N N . ALA A 1 261 ? 65.195 -17.381 -117.293 1.00 60.78 261 ALA A N 1
ATOM 2175 C CA . ALA A 1 261 ? 64.975 -18.680 -116.680 1.00 60.78 261 ALA A CA 1
ATOM 2176 C C . ALA A 1 261 ? 64.091 -19.575 -117.536 1.00 60.78 261 ALA A C 1
ATOM 2178 O O . ALA A 1 261 ? 64.392 -20.739 -117.562 1.00 60.78 261 ALA A O 1
ATOM 2179 N N . ASP A 1 262 ? 63.099 -19.128 -118.303 1.00 59.91 262 ASP A N 1
ATOM 2180 C CA . ASP A 1 262 ? 62.343 -19.988 -119.234 1.00 59.91 262 ASP A CA 1
ATOM 2181 C C . ASP A 1 262 ? 63.240 -20.499 -120.374 1.00 59.91 262 ASP A C 1
ATOM 2183 O O . ASP A 1 262 ? 63.042 -21.607 -120.887 1.00 59.91 262 ASP A O 1
ATOM 2187 N N . ALA A 1 263 ? 64.282 -19.739 -120.732 1.00 61.53 263 ALA A N 1
ATOM 2188 C CA . ALA A 1 263 ? 65.339 -20.195 -121.631 1.00 61.53 263 ALA A CA 1
ATOM 2189 C C . ALA A 1 263 ? 66.244 -21.258 -120.969 1.00 61.53 263 ALA A C 1
ATOM 2191 O O . ALA A 1 263 ? 66.592 -22.251 -121.610 1.00 61.53 263 ALA A O 1
ATOM 2192 N N . LEU A 1 264 ? 66.565 -21.106 -119.678 1.00 56.56 264 LEU A N 1
ATOM 2193 C CA . LEU A 1 264 ? 67.360 -22.063 -118.891 1.00 56.56 264 LEU A CA 1
ATOM 2194 C C . LEU A 1 264 ? 66.539 -23.249 -118.336 1.00 56.56 264 LEU A C 1
ATOM 2196 O O . LEU A 1 264 ? 67.073 -24.334 -118.167 1.00 56.56 264 LEU A O 1
ATOM 2200 N N . LEU A 1 265 ? 65.232 -23.110 -118.133 1.00 58.81 265 LEU A N 1
ATOM 2201 C CA . LEU A 1 265 ? 64.287 -24.058 -117.534 1.00 58.81 265 LEU A CA 1
ATOM 2202 C C . LEU A 1 265 ? 63.780 -25.027 -118.600 1.00 58.81 265 LEU A C 1
ATOM 2204 O O . LEU A 1 265 ? 63.584 -26.192 -118.289 1.00 58.81 265 LEU A O 1
ATOM 2208 N N . LYS A 1 266 ? 63.714 -24.640 -119.881 1.00 57.91 266 LYS A N 1
ATOM 2209 C CA . LYS A 1 266 ? 63.643 -25.609 -120.997 1.00 57.91 266 LYS A CA 1
ATOM 2210 C C . LYS A 1 266 ? 64.871 -26.530 -121.061 1.00 57.91 266 LYS A C 1
ATOM 2212 O O . LYS A 1 266 ? 64.764 -27.655 -121.545 1.00 57.91 266 LYS A O 1
ATOM 2217 N N . LEU A 1 267 ? 66.020 -26.069 -120.559 1.00 54.44 267 LEU A N 1
ATOM 2218 C CA . LEU A 1 267 ? 67.267 -26.837 -120.483 1.00 54.44 267 LEU A CA 1
ATOM 2219 C C . LEU A 1 267 ? 67.389 -27.621 -119.157 1.00 54.44 267 LEU A C 1
ATOM 2221 O O . LEU A 1 267 ? 67.963 -28.706 -119.136 1.00 54.44 267 LEU A O 1
ATOM 2225 N N . GLN A 1 268 ? 66.804 -27.113 -118.066 1.00 50.38 268 GLN A N 1
ATOM 2226 C CA . GLN A 1 268 ? 66.953 -27.646 -116.705 1.00 50.38 268 GLN A CA 1
ATOM 2227 C C . GLN A 1 268 ? 65.739 -28.444 -116.184 1.00 50.38 268 GLN A C 1
ATOM 2229 O O . GLN A 1 268 ? 65.898 -29.214 -115.241 1.00 50.38 268 GLN A O 1
ATOM 2234 N N . THR A 1 269 ? 64.559 -28.373 -116.820 1.00 52.34 269 THR A N 1
ATOM 2235 C CA . THR A 1 269 ? 63.394 -29.260 -116.546 1.00 52.34 269 THR A CA 1
ATOM 2236 C C . THR A 1 269 ? 63.679 -30.731 -116.829 1.00 52.34 269 THR A C 1
ATOM 2238 O O . THR A 1 269 ? 62.979 -31.594 -116.324 1.00 52.34 269 THR A O 1
ATOM 2241 N N . LYS A 1 270 ? 64.771 -31.035 -117.538 1.00 50.50 270 LYS A N 1
ATOM 2242 C CA . LYS A 1 270 ? 65.301 -32.398 -117.691 1.00 50.50 270 LYS A CA 1
ATOM 2243 C C . LYS A 1 270 ? 66.214 -32.856 -116.539 1.00 50.50 270 LYS A C 1
ATOM 2245 O O . LYS A 1 270 ? 66.609 -34.013 -116.518 1.00 50.50 270 LYS A O 1
ATOM 2250 N N . LEU A 1 271 ? 66.582 -31.971 -115.605 1.00 48.00 271 LEU A N 1
ATOM 2251 C CA . LEU A 1 271 ? 67.563 -32.228 -114.533 1.00 48.00 271 LEU A CA 1
ATOM 2252 C C . LEU A 1 271 ? 67.035 -31.952 -113.113 1.00 48.00 271 LEU A C 1
ATOM 2254 O O . LEU A 1 271 ? 67.729 -32.231 -112.137 1.00 48.00 271 LEU A O 1
ATOM 2258 N N . LEU A 1 272 ? 65.825 -31.403 -112.981 1.00 49.66 272 LEU A N 1
ATOM 2259 C CA . LEU A 1 272 ? 65.237 -30.978 -111.704 1.00 49.66 272 LEU A CA 1
ATOM 2260 C C . LEU A 1 272 ? 63.942 -31.722 -111.338 1.00 49.66 272 LEU A C 1
ATOM 2262 O O . LEU A 1 272 ? 63.224 -31.293 -110.442 1.00 49.66 272 LEU A O 1
ATOM 2266 N N . GLU A 1 273 ? 63.696 -32.884 -111.948 1.00 45.84 273 GLU A N 1
ATOM 2267 C CA . GLU A 1 273 ? 62.752 -33.890 -111.428 1.00 45.84 273 GLU A CA 1
ATOM 2268 C C . GLU A 1 273 ? 63.353 -34.715 -110.266 1.00 45.84 273 GLU A C 1
ATOM 2270 O O . GLU A 1 273 ? 62.665 -35.521 -109.654 1.00 45.84 273 GLU A O 1
ATOM 2275 N N . THR A 1 274 ? 64.617 -34.488 -109.882 1.00 47.03 274 THR A N 1
ATOM 2276 C CA . THR A 1 274 ? 65.339 -35.323 -108.898 1.00 47.03 274 THR A CA 1
ATOM 2277 C C . THR A 1 274 ? 65.767 -34.603 -107.608 1.00 47.03 274 THR A C 1
ATOM 2279 O O . THR A 1 274 ? 66.655 -35.090 -106.907 1.00 47.03 274 THR A O 1
ATOM 2282 N N . LYS A 1 275 ? 65.199 -33.433 -107.258 1.00 46.50 275 LYS A N 1
ATOM 2283 C CA . LYS A 1 275 ? 65.674 -32.657 -106.083 1.00 46.50 275 LYS A CA 1
ATOM 2284 C C . LYS A 1 275 ? 64.625 -32.000 -105.168 1.00 46.50 275 LYS A C 1
ATOM 2286 O O . LYS A 1 275 ? 65.032 -31.321 -104.230 1.00 46.50 275 LYS A O 1
ATOM 2291 N N . ASN A 1 276 ? 63.325 -32.250 -105.357 1.00 49.53 276 ASN A N 1
ATOM 2292 C CA . ASN A 1 276 ? 62.236 -31.655 -104.552 1.00 49.53 276 ASN A CA 1
ATOM 2293 C C . ASN A 1 276 ? 61.741 -32.514 -103.370 1.00 49.53 276 ASN A C 1
ATOM 2295 O O . ASN A 1 276 ? 60.641 -32.308 -102.873 1.00 49.53 276 ASN A O 1
ATOM 2299 N N . GLU A 1 277 ? 62.565 -33.429 -102.856 1.00 44.12 277 GLU A N 1
ATOM 2300 C CA . GLU A 1 277 ? 62.198 -34.295 -101.718 1.00 44.12 277 GLU A CA 1
ATOM 2301 C C . GLU A 1 277 ? 62.974 -33.986 -100.419 1.00 44.12 277 GLU A C 1
ATOM 2303 O O . GLU A 1 277 ? 62.929 -34.760 -99.465 1.00 44.12 277 GLU A O 1
ATOM 2308 N N . ARG A 1 278 ? 63.712 -32.864 -100.329 1.00 44.31 278 ARG A N 1
ATOM 2309 C CA . ARG A 1 278 ? 64.595 -32.580 -99.170 1.00 44.31 278 ARG A CA 1
ATOM 2310 C C . ARG A 1 278 ? 64.185 -31.438 -98.233 1.00 44.31 278 ARG A C 1
ATOM 2312 O O . ARG A 1 278 ? 64.845 -31.276 -97.211 1.00 44.31 278 ARG A O 1
ATOM 2319 N N . GLU A 1 279 ? 63.093 -30.712 -98.482 1.00 48.38 279 GLU A N 1
ATOM 2320 C CA . GLU A 1 279 ? 62.713 -29.544 -97.653 1.00 48.38 279 GLU A CA 1
ATOM 2321 C C . GLU A 1 279 ? 61.374 -29.661 -96.891 1.00 48.38 279 GLU A C 1
ATOM 2323 O O . GLU A 1 279 ? 61.037 -28.772 -96.111 1.00 48.38 279 GLU A O 1
ATOM 2328 N N . GLU A 1 280 ? 60.655 -30.789 -96.970 1.00 48.66 280 GLU A N 1
ATOM 2329 C CA . GLU A 1 280 ? 59.418 -30.999 -96.184 1.00 48.66 280 GLU A CA 1
ATOM 2330 C C . GLU A 1 280 ? 59.657 -31.400 -94.707 1.00 48.66 280 GLU A C 1
ATOM 2332 O O . GLU A 1 280 ? 58.763 -31.282 -93.867 1.00 48.66 280 GLU A O 1
ATOM 2337 N N . MET A 1 281 ? 60.869 -31.828 -94.331 1.00 48.16 281 MET A N 1
ATOM 2338 C CA . MET A 1 281 ? 61.119 -32.461 -93.021 1.00 48.16 281 MET A CA 1
ATOM 2339 C C . MET A 1 281 ? 61.462 -31.503 -91.863 1.00 48.16 281 MET A C 1
ATOM 2341 O O . MET A 1 281 ? 61.346 -31.891 -90.698 1.00 48.16 281 MET A O 1
ATOM 2345 N N . CYS A 1 282 ? 61.834 -30.245 -92.120 1.00 49.53 282 CYS A N 1
ATOM 2346 C CA . CYS A 1 282 ? 62.180 -29.292 -91.047 1.00 49.53 282 CYS A CA 1
ATOM 2347 C C . CYS A 1 282 ? 60.966 -28.568 -90.431 1.00 49.53 282 CYS A C 1
ATOM 2349 O O . CYS A 1 282 ? 61.054 -28.070 -89.309 1.00 49.53 282 CYS A O 1
ATOM 2351 N N . LEU A 1 283 ? 59.811 -28.553 -91.105 1.00 51.69 283 LEU A N 1
ATOM 2352 C CA . LEU A 1 283 ? 58.616 -27.824 -90.654 1.00 51.69 283 LEU A CA 1
ATOM 2353 C C . LEU A 1 283 ? 57.794 -28.554 -89.573 1.00 51.69 283 LEU A C 1
ATOM 2355 O O . LEU A 1 283 ? 57.027 -27.907 -88.862 1.00 51.69 283 LEU A O 1
ATOM 2359 N N . ARG A 1 284 ? 57.991 -29.867 -89.371 1.00 49.91 284 ARG A N 1
ATOM 2360 C CA . ARG A 1 284 ? 57.258 -30.651 -88.353 1.00 49.91 284 ARG A CA 1
ATOM 2361 C C . ARG A 1 284 ? 57.867 -30.629 -86.942 1.00 49.91 284 ARG A C 1
ATOM 2363 O O . ARG A 1 284 ? 57.130 -30.776 -85.975 1.00 49.91 284 ARG A O 1
ATOM 2370 N N . ARG A 1 285 ? 59.176 -30.383 -86.773 1.00 49.06 285 ARG A N 1
ATOM 2371 C CA . ARG A 1 285 ? 59.823 -30.434 -85.436 1.00 49.06 285 ARG A CA 1
ATOM 2372 C C . ARG A 1 285 ? 59.456 -29.271 -84.506 1.00 49.06 285 ARG A C 1
ATOM 2374 O O . ARG A 1 285 ? 59.395 -29.459 -83.299 1.00 49.06 285 ARG A O 1
ATOM 2381 N N . ASN A 1 286 ? 59.155 -28.091 -85.048 1.00 55.72 286 ASN A N 1
ATOM 2382 C CA . ASN A 1 286 ? 58.942 -26.872 -84.253 1.00 55.72 286 ASN A CA 1
ATOM 2383 C C . ASN A 1 286 ? 57.522 -26.750 -83.650 1.00 55.72 286 ASN A C 1
ATOM 2385 O O . ASN A 1 286 ? 57.262 -25.877 -82.820 1.00 55.72 286 ASN A O 1
ATOM 2389 N N . GLN A 1 287 ? 56.586 -27.605 -84.077 1.00 54.78 287 GLN A N 1
ATOM 2390 C CA . GLN A 1 287 ? 55.206 -27.624 -83.576 1.00 54.78 287 GLN A CA 1
ATOM 2391 C C . GLN A 1 287 ? 55.055 -28.504 -82.320 1.00 54.78 287 GLN A C 1
ATOM 2393 O O . GLN A 1 287 ? 54.262 -28.174 -81.441 1.00 54.78 287 GLN A O 1
ATOM 2398 N N . GLU A 1 288 ? 55.876 -29.549 -82.162 1.00 54.69 288 GLU A N 1
ATOM 2399 C CA . GLU A 1 288 ? 55.796 -30.469 -81.016 1.00 54.69 288 GLU A CA 1
ATOM 2400 C C . GLU A 1 288 ? 56.438 -29.935 -79.722 1.00 54.69 288 GLU A C 1
ATOM 2402 O O . GLU A 1 288 ? 55.995 -30.296 -78.630 1.00 54.69 288 GLU A O 1
ATOM 2407 N N . GLU A 1 289 ? 57.470 -29.086 -79.794 1.00 58.19 289 GLU A N 1
ATOM 2408 C CA . GLU A 1 289 ? 58.123 -28.534 -78.591 1.00 58.19 289 GLU A CA 1
ATOM 2409 C C . GLU A 1 289 ? 57.200 -27.574 -77.824 1.00 58.19 289 GLU A C 1
ATOM 2411 O O . GLU A 1 289 ? 57.070 -27.672 -76.602 1.00 58.19 289 GLU A O 1
ATOM 2416 N N . LYS A 1 290 ? 56.456 -26.724 -78.543 1.00 63.47 290 LYS A N 1
ATOM 2417 C CA . LYS A 1 290 ? 55.507 -25.765 -77.951 1.00 63.47 290 LYS A CA 1
ATOM 2418 C C . LYS A 1 290 ? 54.301 -26.448 -77.302 1.00 63.47 290 LYS A C 1
ATOM 2420 O O . LYS A 1 290 ? 53.794 -25.976 -76.284 1.00 63.47 290 LYS A O 1
ATOM 2425 N N . GLU A 1 291 ? 53.865 -27.584 -77.843 1.00 60.12 291 GLU A N 1
ATOM 2426 C CA . GLU A 1 291 ? 52.749 -28.350 -77.282 1.00 60.12 291 GLU A CA 1
ATOM 2427 C C . GLU A 1 291 ? 53.144 -29.092 -75.989 1.00 60.12 291 GLU A C 1
ATOM 2429 O O . GLU A 1 291 ? 52.346 -29.205 -75.052 1.00 60.12 291 GLU A O 1
ATOM 2434 N N . ARG A 1 292 ? 54.404 -29.540 -75.874 1.00 64.00 292 ARG A N 1
ATOM 2435 C CA . ARG A 1 292 ? 54.923 -30.200 -74.660 1.00 64.00 292 ARG A CA 1
ATOM 2436 C C . ARG A 1 292 ? 55.077 -29.236 -73.481 1.00 64.00 292 ARG A C 1
ATOM 2438 O O . ARG A 1 292 ? 54.803 -29.631 -72.346 1.00 64.00 292 ARG A O 1
ATOM 2445 N N . GLU A 1 293 ? 55.467 -27.986 -73.724 1.00 66.06 293 GLU A N 1
ATOM 2446 C CA . GLU A 1 293 ? 55.580 -26.965 -72.670 1.00 66.06 293 GLU A CA 1
ATOM 2447 C C . GLU A 1 293 ? 54.217 -26.523 -72.122 1.00 66.06 293 GLU A C 1
ATOM 2449 O O . GLU A 1 293 ? 54.069 -26.327 -70.912 1.00 66.06 293 GLU A O 1
ATOM 2454 N N . PHE A 1 294 ? 53.198 -26.433 -72.981 1.00 68.56 294 PHE A N 1
ATOM 2455 C CA . PHE A 1 294 ? 51.837 -26.079 -72.572 1.00 68.56 294 PHE A CA 1
ATOM 2456 C C . PHE A 1 294 ? 51.222 -27.152 -71.658 1.00 68.56 294 PHE A C 1
ATOM 2458 O O . PHE A 1 294 ? 50.748 -26.850 -70.561 1.00 68.56 294 PHE A O 1
ATOM 2465 N N . ARG A 1 295 ? 51.354 -28.433 -72.037 1.00 65.50 295 ARG A N 1
ATOM 2466 C CA . ARG A 1 295 ? 50.851 -29.566 -71.237 1.00 65.50 295 ARG A CA 1
ATOM 2467 C C . ARG A 1 295 ? 51.558 -29.726 -69.882 1.00 65.50 295 ARG A C 1
ATOM 2469 O O . ARG A 1 295 ? 50.972 -30.295 -68.962 1.00 65.50 29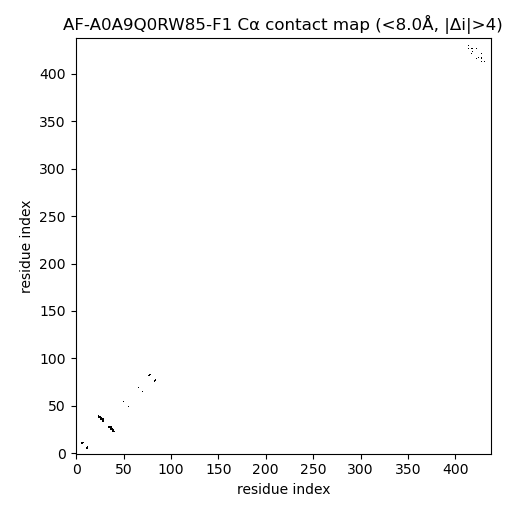5 ARG A O 1
ATOM 2476 N N . ARG A 1 296 ? 52.805 -29.255 -69.727 1.00 69.56 296 ARG A N 1
ATOM 2477 C CA . ARG A 1 296 ? 53.504 -29.240 -68.424 1.00 69.56 296 ARG A CA 1
ATOM 2478 C C . ARG A 1 296 ? 52.943 -28.159 -67.493 1.00 69.56 296 ARG A C 1
ATOM 2480 O O . ARG A 1 296 ? 52.643 -28.461 -66.340 1.00 69.56 296 ARG A O 1
ATOM 2487 N N . LYS A 1 297 ? 52.706 -26.947 -68.004 1.00 74.50 297 LYS A N 1
ATOM 2488 C CA . LYS A 1 297 ? 52.178 -25.817 -67.215 1.00 74.50 297 LYS A CA 1
ATOM 2489 C C . LYS A 1 297 ? 50.753 -26.055 -66.701 1.00 74.50 297 LYS A C 1
ATOM 2491 O O . LYS A 1 297 ? 50.466 -25.721 -65.553 1.00 74.50 297 LYS A O 1
ATOM 2496 N N . GLU A 1 298 ? 49.883 -26.694 -67.486 1.00 74.56 298 GLU A N 1
ATOM 2497 C CA . GLU A 1 298 ? 48.525 -27.036 -67.028 1.00 74.56 298 GLU A CA 1
ATOM 2498 C C . GLU A 1 298 ? 48.523 -28.079 -65.905 1.00 74.56 298 GLU A C 1
ATOM 2500 O O . GLU A 1 298 ? 47.782 -27.950 -64.927 1.00 74.56 298 GLU A O 1
ATOM 2505 N N . LYS A 1 299 ? 49.395 -29.091 -65.999 1.00 74.31 299 LYS A N 1
ATOM 2506 C CA . LYS A 1 299 ? 49.535 -30.115 -64.955 1.00 74.31 299 LYS A CA 1
ATOM 2507 C C . LYS A 1 299 ? 50.038 -29.515 -63.644 1.00 74.31 299 LYS A C 1
ATOM 2509 O O . LYS A 1 299 ? 49.488 -29.820 -62.589 1.00 74.31 299 LYS A O 1
ATOM 2514 N N . GLU A 1 300 ? 51.035 -28.636 -63.696 1.00 77.12 300 GLU A N 1
ATOM 2515 C CA . GLU A 1 300 ? 51.566 -27.967 -62.503 1.00 77.12 300 GLU A CA 1
ATOM 2516 C C . GLU A 1 300 ? 50.546 -27.020 -61.856 1.00 77.12 300 GLU A C 1
ATOM 2518 O O . GLU A 1 300 ? 50.408 -27.015 -60.631 1.00 77.12 300 GLU A O 1
ATOM 2523 N N . ALA A 1 301 ? 49.785 -26.263 -62.654 1.00 80.81 301 ALA A N 1
ATOM 2524 C CA . ALA A 1 301 ? 48.715 -25.404 -62.147 1.00 80.81 301 ALA A CA 1
ATOM 2525 C C . ALA A 1 301 ? 47.596 -26.220 -61.475 1.00 80.81 301 ALA A C 1
ATOM 2527 O O . ALA A 1 301 ? 47.134 -25.863 -60.388 1.00 80.81 301 ALA A O 1
ATOM 2528 N N . ALA A 1 302 ? 47.209 -27.355 -62.067 1.00 78.62 302 ALA A N 1
ATOM 2529 C CA . ALA A 1 302 ? 46.218 -28.258 -61.488 1.00 78.62 302 ALA A CA 1
ATOM 2530 C C . ALA A 1 302 ? 46.702 -28.901 -60.174 1.00 78.62 302 ALA A C 1
ATOM 2532 O O . ALA A 1 302 ? 45.920 -29.028 -59.230 1.00 78.62 302 ALA A O 1
ATOM 2533 N N . ILE A 1 303 ? 47.986 -29.272 -60.080 1.00 81.69 303 ILE A N 1
ATOM 2534 C CA . ILE A 1 303 ? 48.585 -29.816 -58.849 1.00 81.69 303 ILE A CA 1
ATOM 2535 C C . ILE A 1 303 ? 48.615 -28.752 -57.744 1.00 81.69 303 ILE A C 1
ATOM 2537 O O . ILE A 1 303 ? 48.197 -29.038 -56.623 1.00 81.69 303 ILE A O 1
ATOM 2541 N N . LYS A 1 304 ? 49.035 -27.517 -58.054 1.00 81.69 304 LYS A N 1
ATOM 2542 C CA . LYS A 1 304 ? 49.051 -26.405 -57.087 1.00 81.69 304 LYS A CA 1
ATOM 2543 C C . LYS A 1 304 ? 47.652 -26.064 -56.578 1.00 81.69 304 LYS A C 1
ATOM 2545 O O . LYS A 1 304 ? 47.475 -25.876 -55.379 1.00 81.69 304 LYS A O 1
ATOM 2550 N N . LYS A 1 305 ? 46.648 -26.049 -57.460 1.00 82.06 305 LYS A N 1
ATOM 2551 C CA . LYS A 1 305 ? 45.250 -25.814 -57.071 1.00 82.06 305 LYS A CA 1
ATOM 2552 C C . LYS A 1 305 ? 44.739 -26.897 -56.115 1.00 82.06 305 LYS A C 1
ATOM 2554 O O . LYS A 1 305 ? 44.188 -26.569 -55.072 1.00 82.06 305 LYS A O 1
ATOM 2559 N N . LYS A 1 306 ? 44.999 -28.174 -56.422 1.00 85.12 306 LYS A N 1
ATOM 2560 C CA . LYS A 1 306 ? 44.625 -29.299 -55.548 1.00 85.12 306 LYS A CA 1
ATOM 2561 C C . LYS A 1 306 ? 45.344 -29.276 -54.196 1.00 85.12 306 LYS A C 1
ATOM 2563 O O . LYS A 1 306 ? 44.762 -29.706 -53.207 1.00 85.12 306 LYS A O 1
ATOM 2568 N N . ALA A 1 307 ? 46.596 -28.819 -54.144 1.00 86.06 307 ALA A N 1
ATOM 2569 C CA . ALA A 1 307 ? 47.322 -28.659 -52.883 1.00 86.06 307 ALA A CA 1
ATOM 2570 C C . ALA A 1 307 ? 46.685 -27.563 -52.011 1.00 86.06 307 ALA A C 1
ATOM 2572 O O . ALA A 1 307 ? 46.355 -27.823 -50.860 1.00 86.06 307 ALA A O 1
ATOM 2573 N N . LEU A 1 308 ? 46.396 -26.395 -52.596 1.00 85.12 308 LEU A N 1
ATOM 2574 C CA . LEU A 1 308 ? 45.730 -25.291 -51.896 1.00 85.12 308 LEU A CA 1
ATOM 2575 C C . LEU A 1 308 ? 44.331 -25.667 -51.391 1.00 85.12 308 LEU A C 1
ATOM 2577 O O . LEU A 1 308 ? 43.961 -25.298 -50.281 1.00 85.12 308 LEU A O 1
ATOM 2581 N N . GLU A 1 309 ? 43.551 -26.408 -52.182 1.00 83.75 309 GLU A N 1
ATOM 2582 C CA . GLU A 1 309 ? 42.228 -26.892 -51.762 1.00 83.75 309 GLU A CA 1
ATOM 2583 C C . GLU A 1 309 ? 42.325 -27.810 -50.532 1.00 83.75 309 GLU A C 1
ATOM 2585 O O . GLU A 1 309 ? 41.572 -27.623 -49.577 1.00 83.75 309 GLU A O 1
ATOM 2590 N N . LYS A 1 310 ? 43.304 -28.725 -50.496 1.00 89.69 310 LYS A N 1
ATOM 2591 C CA . LYS A 1 310 ? 43.554 -29.588 -49.328 1.00 89.69 310 LYS A CA 1
ATOM 2592 C C . LYS A 1 310 ? 43.990 -28.796 -48.095 1.00 89.69 310 LYS A C 1
ATOM 2594 O O . LYS A 1 310 ? 43.514 -29.076 -46.997 1.00 89.69 310 LYS A O 1
ATOM 2599 N N . ASP A 1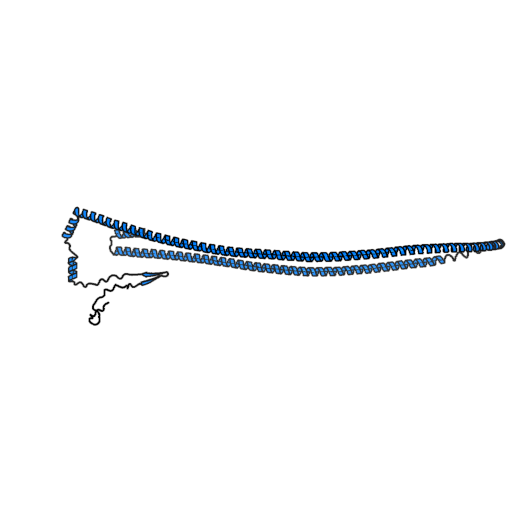 311 ? 44.851 -27.797 -48.263 1.00 88.06 311 ASP A N 1
ATOM 2600 C CA . ASP A 1 311 ? 45.295 -26.951 -47.151 1.00 88.06 311 ASP A CA 1
ATOM 2601 C C . ASP A 1 311 ? 44.122 -26.143 -46.566 1.00 88.06 311 ASP A C 1
ATOM 2603 O O . ASP A 1 311 ? 43.959 -26.059 -45.347 1.00 88.06 311 ASP A O 1
ATOM 2607 N N . LEU A 1 312 ? 43.237 -25.618 -47.423 1.00 88.31 312 LEU A N 1
ATOM 2608 C CA . LEU A 1 312 ? 42.019 -24.920 -46.996 1.00 88.31 312 LEU A CA 1
ATOM 2609 C C . LEU A 1 312 ? 41.041 -25.841 -46.257 1.00 88.31 312 LEU A C 1
ATOM 2611 O O . LEU A 1 312 ? 40.410 -25.409 -45.290 1.00 88.31 312 LEU A O 1
ATOM 2615 N N . GLU A 1 313 ? 40.904 -27.098 -46.680 1.00 90.25 313 GLU A N 1
ATOM 2616 C CA . GLU A 1 313 ? 40.090 -28.097 -45.978 1.00 90.25 313 GLU A CA 1
ATOM 2617 C C . GLU A 1 313 ? 40.630 -28.388 -44.574 1.00 90.25 313 GLU A C 1
ATOM 2619 O O . GLU A 1 313 ? 39.854 -28.425 -43.615 1.00 90.25 313 GLU A O 1
ATOM 2624 N N . ILE A 1 314 ? 41.953 -28.520 -44.428 1.00 92.94 314 ILE A N 1
ATOM 2625 C CA . ILE A 1 314 ? 42.604 -28.732 -43.129 1.00 92.94 314 ILE A CA 1
ATOM 2626 C C . ILE A 1 314 ? 42.353 -27.532 -42.206 1.00 92.94 314 ILE A C 1
ATOM 2628 O O . ILE A 1 314 ? 41.912 -27.729 -41.073 1.00 92.94 314 ILE A O 1
ATOM 2632 N N . VAL A 1 315 ? 42.548 -26.301 -42.693 1.00 91.62 315 VAL A N 1
ATOM 2633 C CA . VAL A 1 315 ? 42.325 -25.070 -41.907 1.00 91.62 315 VAL A CA 1
ATOM 2634 C C . VAL A 1 315 ? 40.854 -24.904 -41.508 1.00 91.62 315 VAL A C 1
ATOM 2636 O O . VAL A 1 315 ? 40.549 -24.546 -40.370 1.00 91.62 315 VAL A O 1
ATOM 2639 N N . ARG A 1 316 ? 39.907 -25.206 -42.406 1.00 88.81 316 ARG A N 1
ATOM 2640 C CA . ARG A 1 316 ? 38.473 -25.190 -42.066 1.00 88.81 316 ARG A CA 1
ATOM 2641 C C . ARG A 1 316 ? 38.141 -26.234 -41.004 1.00 88.81 316 ARG A C 1
ATOM 2643 O O . ARG A 1 316 ? 37.383 -25.946 -40.080 1.00 88.81 316 ARG A O 1
ATOM 2650 N N . ALA A 1 317 ? 38.717 -27.432 -41.097 1.00 91.25 317 ALA A N 1
ATOM 2651 C CA . ALA A 1 317 ? 38.506 -28.484 -40.110 1.00 91.25 317 ALA A CA 1
ATOM 2652 C C . ALA A 1 317 ? 39.085 -28.116 -38.733 1.00 91.25 317 ALA A C 1
ATOM 2654 O O . ALA A 1 317 ? 38.454 -28.408 -37.714 1.00 91.25 317 ALA A O 1
ATOM 2655 N N . THR A 1 318 ? 40.250 -27.462 -38.672 1.00 92.12 318 THR A N 1
ATOM 2656 C CA . THR A 1 318 ? 40.816 -26.976 -37.403 1.00 92.12 318 THR A CA 1
ATOM 2657 C C . THR A 1 318 ? 39.975 -25.847 -36.818 1.00 92.12 318 THR A C 1
ATOM 2659 O O . THR A 1 318 ? 39.618 -25.926 -35.645 1.00 92.12 318 THR A O 1
ATOM 2662 N N . GLN A 1 319 ? 39.551 -24.880 -37.638 1.00 91.62 319 GLN A N 1
ATOM 2663 C CA . GLN A 1 319 ? 38.685 -23.777 -37.210 1.00 91.62 319 GLN A CA 1
ATOM 2664 C C . GLN A 1 319 ? 37.351 -24.283 -36.639 1.00 91.62 319 GLN A C 1
ATOM 2666 O O . GLN A 1 319 ? 36.905 -23.828 -35.586 1.00 91.62 319 GLN A O 1
ATOM 2671 N N . LEU A 1 320 ? 36.723 -25.269 -37.290 1.00 91.94 320 LEU A N 1
ATOM 2672 C CA . LEU A 1 320 ? 35.489 -25.885 -36.794 1.00 91.94 320 LEU A CA 1
ATOM 2673 C C . LEU A 1 320 ? 35.700 -26.589 -35.449 1.00 91.94 320 LEU A C 1
ATOM 2675 O O . LEU A 1 320 ? 34.870 -26.450 -34.550 1.00 91.94 320 LEU A O 1
ATOM 2679 N N . LYS A 1 321 ? 36.812 -27.314 -35.280 1.00 93.19 321 LYS A N 1
ATOM 2680 C CA . LYS A 1 321 ? 37.148 -27.976 -34.008 1.00 93.19 321 LYS A CA 1
ATOM 2681 C C . LYS A 1 321 ? 37.423 -26.968 -32.891 1.00 93.19 321 LYS A C 1
ATOM 2683 O O . LYS A 1 321 ? 36.999 -27.192 -31.762 1.00 93.19 321 LYS A O 1
ATOM 2688 N N . GLU A 1 322 ? 38.113 -25.870 -33.180 1.00 91.56 322 GLU A N 1
ATOM 2689 C CA . GLU A 1 322 ? 38.365 -24.792 -32.215 1.00 91.56 322 GLU A CA 1
ATOM 2690 C C . GLU A 1 322 ? 37.070 -24.094 -31.802 1.00 91.56 322 GLU A C 1
ATOM 2692 O O . GLU A 1 322 ? 36.821 -23.931 -30.608 1.00 91.56 322 GLU A O 1
ATOM 2697 N N . HIS A 1 323 ? 36.192 -23.788 -32.760 1.00 92.12 323 HIS A N 1
ATOM 2698 C CA . HIS A 1 323 ? 34.872 -23.227 -32.479 1.00 92.12 323 HIS A CA 1
ATOM 2699 C C . HIS A 1 323 ? 34.014 -24.174 -31.623 1.00 92.12 323 HIS A C 1
ATOM 2701 O O . HIS A 1 323 ? 33.364 -23.745 -30.671 1.00 92.12 323 HIS A O 1
ATOM 2707 N N . GLN A 1 324 ? 34.030 -25.481 -31.910 1.00 90.38 324 GLN A N 1
ATOM 2708 C CA . GLN A 1 324 ? 33.346 -26.481 -31.081 1.00 90.38 324 GLN A CA 1
ATOM 2709 C C . GLN A 1 324 ? 33.896 -26.521 -29.649 1.00 90.38 324 GLN A C 1
ATOM 2711 O O . GLN A 1 324 ? 33.111 -26.594 -28.705 1.00 90.38 324 GLN A O 1
ATOM 2716 N N . LYS A 1 325 ? 35.221 -26.435 -29.471 1.00 92.94 325 LYS A N 1
ATOM 2717 C CA . LYS A 1 325 ? 35.851 -26.366 -28.142 1.00 92.94 325 LYS A CA 1
ATOM 2718 C C . LYS A 1 325 ? 35.472 -25.087 -27.394 1.00 92.94 325 LYS A C 1
ATOM 2720 O O . LYS A 1 325 ? 35.125 -25.174 -26.222 1.00 92.94 325 LYS A O 1
ATOM 2725 N N . ALA A 1 326 ? 35.490 -23.931 -28.059 1.00 91.12 326 ALA A N 1
ATOM 2726 C CA . ALA A 1 326 ? 35.078 -22.659 -27.466 1.00 91.12 326 ALA A CA 1
ATOM 2727 C C . ALA A 1 326 ? 33.619 -22.718 -26.987 1.00 91.12 326 ALA A C 1
ATOM 2729 O O . ALA A 1 326 ? 33.343 -22.459 -25.818 1.00 91.1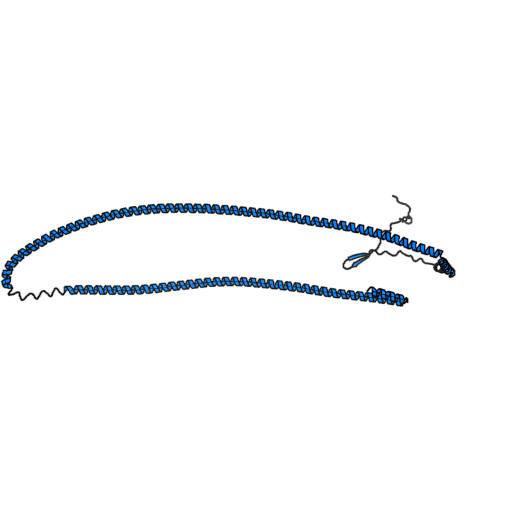2 326 ALA A O 1
ATOM 2730 N N . LYS A 1 327 ? 32.713 -23.204 -27.845 1.00 91.81 327 LYS A N 1
ATOM 2731 C CA . LYS A 1 327 ? 31.300 -23.394 -27.496 1.00 91.81 327 LYS A CA 1
ATOM 2732 C C . LYS A 1 327 ? 31.103 -24.393 -26.350 1.00 91.81 327 LYS A C 1
ATOM 2734 O O . LYS A 1 327 ? 30.231 -24.203 -25.510 1.00 91.81 327 LYS A O 1
ATOM 2739 N N . ALA A 1 328 ? 31.902 -25.460 -26.290 1.00 90.44 328 ALA A N 1
ATOM 2740 C CA . ALA A 1 328 ? 31.861 -26.405 -25.174 1.00 90.44 328 ALA A CA 1
ATOM 2741 C C . ALA A 1 328 ? 32.269 -25.746 -23.847 1.00 90.44 328 ALA A C 1
ATOM 2743 O O . ALA A 1 328 ? 31.611 -25.976 -22.836 1.00 90.44 328 ALA A O 1
ATOM 2744 N N . ILE A 1 329 ? 33.303 -24.898 -23.857 1.00 93.12 329 ILE A N 1
ATOM 2745 C CA . ILE A 1 329 ? 33.750 -24.154 -22.672 1.00 93.12 329 ILE A CA 1
ATOM 2746 C C . ILE A 1 329 ? 32.667 -23.173 -22.206 1.00 93.12 329 ILE A C 1
ATOM 2748 O O . ILE A 1 329 ? 32.373 -23.129 -21.013 1.00 93.12 329 ILE A O 1
ATOM 2752 N N . GLU A 1 330 ? 32.036 -22.436 -23.120 1.00 88.94 330 GLU A N 1
ATOM 2753 C CA . GLU A 1 330 ? 30.913 -21.542 -22.796 1.00 88.94 330 GLU A CA 1
ATOM 2754 C C . GLU A 1 330 ? 29.760 -22.310 -22.145 1.00 88.94 330 GLU A C 1
ATOM 2756 O O . GLU A 1 330 ? 29.386 -22.000 -21.020 1.00 88.94 330 GLU A O 1
ATOM 2761 N N . MET A 1 331 ? 29.309 -23.414 -22.752 1.00 90.38 331 MET A N 1
ATOM 2762 C CA . MET A 1 331 ? 28.257 -24.250 -22.159 1.00 90.38 331 MET A CA 1
ATOM 2763 C C . MET A 1 331 ? 28.632 -24.788 -20.770 1.00 90.38 331 MET A C 1
ATOM 2765 O O . MET A 1 331 ? 27.755 -24.974 -19.930 1.00 90.38 331 MET A O 1
ATOM 2769 N N . THR A 1 332 ? 29.910 -25.086 -20.507 1.00 91.94 332 THR A N 1
ATOM 2770 C CA . THR A 1 332 ? 30.335 -25.502 -19.160 1.00 91.94 332 THR A CA 1
ATOM 2771 C C . THR A 1 332 ? 30.324 -24.353 -18.158 1.00 91.94 332 THR A C 1
ATOM 2773 O O . THR A 1 332 ? 29.946 -24.578 -17.012 1.00 91.94 332 THR A O 1
ATOM 2776 N N . ARG A 1 333 ? 30.691 -23.135 -18.574 1.00 92.25 333 ARG A N 1
ATOM 2777 C CA . ARG A 1 333 ? 30.612 -21.940 -17.724 1.00 92.25 333 ARG A CA 1
ATOM 2778 C C . ARG A 1 333 ? 29.164 -21.617 -17.384 1.00 92.25 333 ARG A C 1
ATOM 2780 O O . ARG A 1 333 ? 28.858 -21.507 -16.204 1.00 92.25 333 ARG A O 1
ATOM 2787 N N . ASP A 1 334 ? 28.281 -21.614 -18.380 1.00 91.12 334 ASP A N 1
ATOM 2788 C CA . ASP A 1 334 ? 26.849 -21.367 -18.189 1.00 91.12 334 ASP A CA 1
ATOM 2789 C C . ASP A 1 334 ? 26.224 -22.389 -17.231 1.00 91.12 334 ASP A C 1
ATOM 2791 O O . ASP A 1 334 ? 25.428 -22.027 -16.369 1.00 91.12 334 ASP A O 1
ATOM 2795 N N . LYS A 1 335 ? 26.618 -23.669 -17.326 1.00 94.00 335 LYS A N 1
ATOM 2796 C CA . LYS A 1 335 ? 26.186 -24.708 -16.377 1.00 94.00 335 LYS A CA 1
ATOM 2797 C C . LYS A 1 335 ? 26.656 -24.425 -14.954 1.00 94.00 335 LYS A C 1
ATOM 2799 O O . LYS A 1 335 ? 25.858 -24.517 -14.035 1.00 94.00 335 LYS A O 1
ATOM 2804 N N . ILE A 1 336 ? 27.925 -24.061 -14.772 1.00 94.31 336 ILE A N 1
ATOM 2805 C CA . ILE A 1 336 ? 28.470 -23.744 -13.444 1.00 94.31 336 ILE A CA 1
ATOM 2806 C C . ILE A 1 336 ? 27.775 -22.507 -12.861 1.00 94.31 336 ILE A C 1
ATOM 2808 O O . ILE A 1 336 ? 27.408 -22.505 -11.689 1.00 94.31 336 ILE A O 1
ATOM 2812 N N . GLU A 1 337 ? 27.565 -21.462 -13.661 1.00 91.94 337 GLU A N 1
ATOM 2813 C CA . GLU A 1 337 ? 26.852 -20.254 -13.234 1.00 91.94 337 GLU A CA 1
ATOM 2814 C C . GLU A 1 337 ? 25.394 -20.556 -12.874 1.00 91.94 337 GLU A C 1
ATOM 2816 O O . GLU A 1 337 ? 24.902 -20.082 -11.845 1.00 91.94 337 GLU A O 1
ATOM 2821 N N . PHE A 1 338 ? 24.730 -21.401 -13.666 1.00 93.31 338 PHE A N 1
ATOM 2822 C CA . PHE A 1 338 ? 23.385 -21.890 -13.385 1.00 93.31 338 PHE A CA 1
ATOM 2823 C C . PHE A 1 338 ? 23.330 -22.694 -12.081 1.00 93.31 338 PHE A C 1
ATOM 2825 O O . PHE A 1 338 ? 22.475 -22.425 -11.239 1.00 93.31 338 PHE A O 1
ATOM 2832 N N . ASP A 1 339 ? 24.268 -23.617 -11.862 1.00 93.12 339 ASP A N 1
ATOM 2833 C CA . ASP A 1 339 ? 24.338 -24.428 -10.644 1.00 93.12 339 ASP A CA 1
ATOM 2834 C C . ASP A 1 339 ? 24.595 -23.558 -9.402 1.00 93.12 339 ASP A C 1
ATOM 2836 O O . ASP A 1 339 ? 23.982 -23.765 -8.354 1.00 93.12 339 ASP A O 1
ATOM 2840 N N . ILE A 1 340 ? 25.444 -22.528 -9.513 1.00 94.44 340 ILE A N 1
ATOM 2841 C CA . ILE A 1 340 ? 25.673 -21.548 -8.440 1.00 94.44 340 ILE A CA 1
ATOM 2842 C C . ILE A 1 340 ? 24.395 -20.754 -8.144 1.00 94.44 340 ILE A C 1
ATOM 2844 O O . ILE A 1 340 ? 24.065 -20.537 -6.975 1.00 94.44 340 ILE A O 1
ATOM 2848 N N . ALA A 1 341 ? 23.680 -20.297 -9.175 1.00 91.44 341 ALA A N 1
ATOM 2849 C CA . ALA A 1 341 ? 22.422 -19.574 -9.006 1.00 91.44 341 ALA A CA 1
ATOM 2850 C C . ALA A 1 341 ? 21.352 -20.460 -8.350 1.00 91.44 341 ALA A C 1
ATOM 2852 O O . ALA A 1 341 ? 20.687 -20.031 -7.407 1.00 91.44 341 ALA A O 1
ATOM 2853 N N . LEU A 1 342 ? 21.247 -21.717 -8.783 1.00 93.75 342 LEU A N 1
ATOM 2854 C CA . LEU A 1 342 ? 20.321 -22.696 -8.228 1.00 93.75 342 LEU A CA 1
ATOM 2855 C C . LEU A 1 342 ? 20.655 -23.021 -6.766 1.00 93.75 342 LEU A C 1
ATOM 2857 O O . LEU A 1 342 ? 19.763 -23.020 -5.922 1.00 93.75 342 LEU A O 1
ATOM 2861 N N . ALA A 1 343 ? 21.935 -23.196 -6.426 1.00 93.44 343 ALA A N 1
ATOM 2862 C CA . ALA A 1 343 ? 22.370 -23.403 -5.045 1.00 93.44 343 ALA A CA 1
ATOM 2863 C C . ALA A 1 343 ? 22.049 -22.202 -4.136 1.00 93.44 343 ALA A C 1
ATOM 2865 O O . ALA A 1 343 ? 21.652 -22.391 -2.984 1.00 93.44 343 ALA A O 1
ATOM 2866 N N . LYS A 1 344 ? 22.178 -20.966 -4.643 1.00 93.31 344 LYS A N 1
ATOM 2867 C CA . LYS A 1 344 ? 21.773 -19.753 -3.910 1.00 93.31 344 LYS A CA 1
ATOM 2868 C C . LYS A 1 344 ? 20.268 -19.728 -3.651 1.00 93.31 344 LYS A C 1
ATOM 2870 O O . LYS A 1 344 ? 19.877 -19.524 -2.505 1.00 93.31 344 LYS A O 1
ATOM 2875 N N . LEU A 1 345 ? 19.452 -20.004 -4.671 1.00 89.75 345 LEU A N 1
ATOM 2876 C CA . LEU A 1 345 ? 17.993 -20.079 -4.531 1.00 89.75 345 LEU A CA 1
ATOM 2877 C C . LEU A 1 345 ? 17.579 -21.161 -3.528 1.00 89.75 345 LEU A C 1
ATOM 2879 O O . LEU A 1 345 ? 16.805 -20.889 -2.615 1.00 89.75 345 LEU A O 1
ATOM 2883 N N . MET A 1 346 ? 18.161 -22.360 -3.614 1.00 91.81 346 MET A N 1
ATOM 2884 C CA . MET A 1 346 ? 17.896 -23.435 -2.651 1.00 91.81 346 MET A CA 1
ATOM 2885 C C . MET A 1 346 ? 18.274 -23.039 -1.216 1.00 91.81 346 MET A C 1
ATOM 2887 O O . MET A 1 346 ? 17.565 -23.387 -0.270 1.00 91.81 346 MET A O 1
ATOM 2891 N N . ALA A 1 347 ? 19.374 -22.304 -1.029 1.00 92.62 347 ALA A N 1
ATOM 2892 C CA . ALA A 1 347 ? 19.783 -21.815 0.286 1.00 92.62 347 ALA A CA 1
ATOM 2893 C C . ALA A 1 347 ? 18.844 -20.722 0.827 1.00 92.62 347 ALA A C 1
ATOM 2895 O O . ALA A 1 347 ? 18.609 -20.660 2.036 1.00 92.62 347 ALA A O 1
ATOM 2896 N N . GLU A 1 348 ? 18.308 -19.861 -0.039 1.00 88.56 348 GLU A N 1
ATOM 2897 C CA . GLU A 1 348 ? 17.296 -18.862 0.321 1.00 88.56 348 GLU A CA 1
ATOM 2898 C C . GLU A 1 348 ? 15.971 -19.527 0.708 1.00 88.56 348 GLU A C 1
ATOM 2900 O O . GLU A 1 348 ? 15.467 -19.266 1.801 1.00 88.56 348 GLU A O 1
ATOM 2905 N N . GLU A 1 349 ? 15.479 -20.475 -0.094 1.00 87.69 349 GLU A N 1
ATOM 2906 C CA . GLU A 1 349 ? 14.284 -21.264 0.228 1.00 87.69 349 GLU A CA 1
ATOM 2907 C C . GLU A 1 349 ? 14.436 -22.035 1.547 1.00 87.69 349 GLU A C 1
ATOM 2909 O O . GLU A 1 349 ? 13.505 -22.094 2.351 1.00 87.69 349 GLU A O 1
ATOM 2914 N N . ALA A 1 350 ? 15.611 -22.619 1.808 1.00 91.88 350 ALA A N 1
ATOM 2915 C CA . ALA A 1 350 ? 15.881 -23.313 3.065 1.00 91.88 350 ALA A CA 1
ATOM 2916 C C . ALA A 1 350 ? 15.815 -22.360 4.270 1.00 91.88 350 ALA A C 1
ATOM 2918 O O . ALA A 1 350 ? 15.217 -22.702 5.292 1.00 91.88 350 ALA A O 1
ATOM 2919 N N . LYS A 1 351 ? 16.362 -21.142 4.145 1.00 91.56 351 LYS A N 1
ATOM 2920 C CA . LYS A 1 351 ? 16.268 -20.107 5.189 1.00 91.56 351 LYS A CA 1
ATOM 2921 C C . LYS A 1 351 ? 14.827 -19.655 5.414 1.00 91.56 351 LYS A C 1
ATOM 2923 O O . LYS A 1 351 ? 14.445 -19.405 6.556 1.00 91.56 351 LYS A O 1
ATOM 2928 N N . GLU A 1 352 ? 14.027 -19.523 4.359 1.00 86.44 352 GLU A N 1
ATOM 2929 C CA . GLU A 1 352 ? 12.606 -19.186 4.485 1.00 86.44 352 GLU A CA 1
ATOM 2930 C C . GLU A 1 352 ? 11.817 -20.297 5.178 1.00 86.44 352 GLU A C 1
ATOM 2932 O O . GLU A 1 352 ? 11.080 -20.015 6.124 1.00 86.44 352 GLU A O 1
ATOM 2937 N N . LYS A 1 353 ? 12.038 -21.559 4.792 1.00 89.31 353 LYS A N 1
ATOM 2938 C CA . LYS A 1 353 ? 11.439 -22.726 5.457 1.00 89.31 353 LYS A CA 1
ATOM 2939 C C . LYS A 1 353 ? 11.825 -22.798 6.933 1.00 89.31 353 LYS A C 1
ATOM 2941 O O . LYS A 1 353 ? 10.957 -22.995 7.775 1.00 89.31 353 LYS A O 1
ATOM 2946 N N . GLU A 1 354 ? 13.089 -22.553 7.278 1.00 92.31 354 GLU A N 1
ATOM 2947 C CA . GLU A 1 354 ? 13.539 -22.542 8.675 1.00 92.31 354 GLU A CA 1
ATOM 2948 C C . GLU A 1 354 ? 12.860 -21.427 9.492 1.00 92.31 354 GLU A C 1
ATOM 2950 O O . GLU A 1 354 ? 12.459 -21.642 10.638 1.00 92.31 354 GLU A O 1
ATOM 2955 N N . LYS A 1 355 ? 12.688 -20.231 8.911 1.00 89.81 355 LYS A N 1
ATOM 2956 C CA . LYS A 1 355 ? 11.933 -19.137 9.547 1.00 89.81 355 LYS A CA 1
ATOM 2957 C C . LYS A 1 355 ? 10.466 -19.518 9.758 1.00 89.81 355 LYS A C 1
ATOM 2959 O O . LYS A 1 355 ? 9.931 -19.258 10.833 1.00 89.81 355 LYS A O 1
ATOM 2964 N N . GLN A 1 356 ? 9.835 -20.148 8.767 1.00 84.31 356 GLN A N 1
ATOM 2965 C CA . GLN A 1 356 ? 8.456 -20.630 8.876 1.00 84.31 356 GLN A CA 1
ATOM 2966 C C . GLN A 1 356 ? 8.320 -21.707 9.958 1.00 84.31 356 GLN A C 1
ATOM 2968 O O . GLN A 1 356 ? 7.420 -21.619 10.787 1.00 84.31 356 GLN A O 1
ATOM 2973 N N . GLU A 1 357 ? 9.240 -22.672 10.026 1.00 91.38 357 GLU A N 1
ATOM 2974 C CA . GLU A 1 357 ? 9.248 -23.680 11.089 1.00 91.38 357 GLU A CA 1
ATOM 2975 C C . GLU A 1 357 ? 9.436 -23.070 12.478 1.00 91.38 357 GLU A C 1
ATOM 2977 O O . GLU A 1 357 ? 8.793 -23.508 13.431 1.00 91.38 357 GLU A O 1
ATOM 2982 N N . LYS A 1 358 ? 10.315 -22.070 12.622 1.00 91.19 358 LYS A N 1
ATOM 2983 C CA . LYS A 1 358 ? 10.493 -21.353 13.895 1.00 91.19 358 LYS A CA 1
ATOM 2984 C C . LYS A 1 358 ? 9.198 -20.670 14.319 1.00 91.19 358 LYS A C 1
ATOM 2986 O O . LYS A 1 358 ? 8.779 -20.849 15.459 1.00 91.19 358 LYS A O 1
ATOM 2991 N N . LEU A 1 359 ? 8.537 -19.977 13.391 1.00 90.31 359 LEU A N 1
ATOM 2992 C CA . LEU A 1 359 ? 7.256 -19.327 13.652 1.00 90.31 359 LEU A CA 1
ATOM 2993 C C . LEU A 1 359 ? 6.174 -20.346 14.040 1.00 90.31 359 LEU A C 1
ATOM 2995 O O . LEU A 1 359 ? 5.453 -20.130 15.010 1.00 90.31 359 LEU A O 1
ATOM 2999 N N . LEU A 1 360 ? 6.083 -21.478 13.335 1.00 91.81 360 LEU A N 1
ATOM 3000 C CA . LEU A 1 360 ? 5.144 -22.553 13.671 1.00 91.81 360 LEU A CA 1
ATOM 3001 C C . LEU A 1 360 ? 5.422 -23.126 15.066 1.00 91.81 360 LEU A C 1
ATOM 3003 O O . LEU A 1 360 ? 4.498 -23.262 15.861 1.00 91.81 360 LEU A O 1
ATOM 3007 N N . LYS A 1 361 ? 6.690 -23.377 15.413 1.00 92.00 361 LYS A N 1
ATOM 3008 C CA . LYS A 1 361 ? 7.085 -23.840 16.755 1.00 92.00 361 LYS A CA 1
ATOM 3009 C C . LYS A 1 361 ? 6.726 -22.822 17.841 1.00 92.00 361 LYS A C 1
ATOM 3011 O O . LYS A 1 361 ? 6.321 -23.211 18.933 1.00 92.00 361 LYS A O 1
ATOM 3016 N N . GLU A 1 362 ? 6.867 -21.525 17.576 1.00 90.81 362 GLU A N 1
ATOM 3017 C CA . GLU A 1 362 ? 6.441 -20.464 18.500 1.00 90.81 362 GLU A CA 1
ATOM 3018 C C . GLU A 1 362 ? 4.917 -20.426 18.664 1.00 90.81 362 GLU A C 1
ATOM 3020 O O . GLU A 1 362 ? 4.423 -20.356 19.790 1.00 90.81 362 GLU A O 1
ATOM 3025 N N . GLN A 1 363 ? 4.165 -20.561 17.570 1.00 88.81 363 GLN A N 1
ATOM 3026 C CA . GLN A 1 363 ? 2.704 -20.659 17.607 1.00 88.81 363 GLN A CA 1
ATOM 3027 C C . GLN A 1 363 ? 2.232 -21.905 18.366 1.00 88.81 363 GLN A C 1
ATOM 3029 O O . GLN A 1 363 ? 1.282 -21.827 19.145 1.00 88.81 363 GLN A O 1
ATOM 3034 N N . GLU A 1 364 ? 2.900 -23.046 18.191 1.00 90.69 364 GLU A N 1
ATOM 3035 C CA . GLU A 1 364 ? 2.613 -24.277 18.931 1.00 90.69 364 GLU A CA 1
ATOM 3036 C C . GLU A 1 364 ? 2.887 -24.125 20.427 1.00 90.69 364 GLU A C 1
ATOM 3038 O O . GLU A 1 364 ? 2.057 -24.541 21.239 1.00 90.69 364 GLU A O 1
ATOM 3043 N N . LYS A 1 365 ? 4.004 -23.486 20.804 1.00 93.06 365 LYS A N 1
ATOM 3044 C CA . LYS A 1 365 ? 4.307 -23.154 22.205 1.00 93.06 365 LYS A CA 1
ATOM 3045 C C . LYS A 1 365 ? 3.229 -22.256 22.800 1.00 93.06 365 LYS A C 1
ATOM 3047 O O . LYS A 1 365 ? 2.672 -22.595 23.840 1.00 93.06 365 LYS A O 1
ATOM 3052 N N . TYR A 1 366 ? 2.867 -21.180 22.106 1.00 90.69 366 TYR A N 1
ATOM 3053 C CA . TYR A 1 366 ? 1.815 -20.266 22.546 1.00 90.69 366 TYR A CA 1
ATOM 3054 C C . TYR A 1 366 ? 0.458 -20.974 22.685 1.00 90.69 366 TYR A C 1
ATOM 3056 O O . TYR A 1 366 ? -0.249 -20.819 23.681 1.00 90.69 366 TYR A O 1
ATOM 3064 N N . ARG A 1 367 ? 0.109 -21.842 21.729 1.00 93.19 367 ARG A N 1
ATOM 3065 C CA . ARG A 1 367 ? -1.093 -22.681 21.799 1.00 93.19 367 ARG A CA 1
ATOM 3066 C C . ARG A 1 367 ? -1.058 -23.620 23.006 1.00 93.19 367 ARG A C 1
ATOM 3068 O O . ARG A 1 367 ? -2.071 -23.762 23.691 1.00 93.19 367 ARG A O 1
ATOM 3075 N N . ALA A 1 368 ? 0.078 -24.259 23.280 1.00 93.25 368 ALA A N 1
ATOM 3076 C CA . ALA A 1 368 ? 0.249 -25.129 24.440 1.00 93.25 368 ALA A CA 1
ATOM 3077 C C . ALA A 1 368 ? 0.131 -24.351 25.762 1.00 93.25 368 ALA A C 1
ATOM 3079 O O . ALA A 1 368 ? -0.516 -24.829 26.695 1.00 93.25 368 ALA A O 1
ATOM 3080 N N . GLU A 1 369 ? 0.681 -23.138 25.830 1.00 94.00 369 GLU A N 1
ATOM 3081 C CA . GLU A 1 369 ? 0.542 -22.237 26.978 1.00 94.00 369 GLU A CA 1
ATOM 3082 C C . GLU A 1 369 ? -0.919 -21.860 27.229 1.00 94.00 369 GLU A C 1
ATOM 3084 O O . GLU A 1 369 ? -1.388 -21.996 28.359 1.00 94.00 369 GLU A O 1
ATOM 3089 N N . ILE A 1 370 ? -1.676 -21.487 26.191 1.00 91.44 370 ILE A N 1
ATOM 3090 C CA . ILE A 1 370 ? -3.116 -21.207 26.316 1.00 91.44 370 ILE A CA 1
ATOM 3091 C C . ILE A 1 370 ? -3.866 -22.440 26.826 1.00 91.44 370 ILE A C 1
ATOM 3093 O O . ILE A 1 370 ? -4.681 -22.333 27.743 1.00 91.44 370 ILE A O 1
ATOM 3097 N N . ILE A 1 371 ? -3.587 -23.625 26.273 1.00 91.38 371 ILE A N 1
ATOM 3098 C CA . ILE A 1 371 ? -4.216 -24.874 26.726 1.00 91.38 371 ILE A CA 1
ATOM 3099 C C . ILE A 1 371 ? -3.904 -25.127 28.206 1.00 91.38 371 ILE A C 1
ATOM 3101 O O . ILE A 1 371 ? -4.800 -25.497 28.964 1.00 91.38 371 ILE A O 1
ATOM 3105 N N . ASN A 1 372 ? -2.665 -24.900 28.641 1.00 94.19 372 ASN A N 1
ATOM 3106 C CA . ASN A 1 372 ? -2.278 -25.054 30.041 1.00 94.19 372 ASN A CA 1
ATOM 3107 C C . ASN A 1 372 ? -2.961 -24.022 30.946 1.00 94.19 372 ASN A C 1
ATOM 3109 O O . ASN A 1 372 ? -3.445 -24.393 32.013 1.00 94.19 372 ASN A O 1
ATOM 3113 N N . GLN A 1 373 ? -3.084 -22.765 30.513 1.00 92.12 373 GLN A N 1
ATOM 3114 C CA . GLN A 1 373 ? -3.833 -21.738 31.241 1.00 92.12 373 GLN A CA 1
ATOM 3115 C C . GLN A 1 373 ? -5.319 -22.095 31.364 1.00 92.12 373 GLN A C 1
ATOM 3117 O O . GLN A 1 373 ? -5.902 -21.938 32.436 1.00 92.12 373 GLN A O 1
ATOM 3122 N N . MET A 1 374 ? -5.937 -22.616 30.298 1.00 88.56 374 MET A N 1
ATOM 3123 C CA . MET A 1 374 ? -7.319 -23.101 30.343 1.00 88.56 374 MET A CA 1
ATOM 3124 C C . MET A 1 374 ? -7.462 -24.265 31.323 1.00 88.56 374 MET A C 1
ATOM 3126 O O . MET A 1 374 ? -8.329 -24.212 32.191 1.00 88.56 374 MET A O 1
ATOM 3130 N N . LYS A 1 375 ? -6.571 -25.263 31.261 1.00 93.31 375 LYS A N 1
ATOM 3131 C CA . LYS A 1 375 ? -6.554 -26.389 32.208 1.00 93.31 375 LYS A CA 1
ATOM 3132 C C . LYS A 1 375 ? -6.383 -25.923 33.654 1.00 93.31 375 LYS A C 1
ATOM 3134 O O . LYS A 1 375 ? -7.076 -26.423 34.534 1.00 93.31 375 LYS A O 1
ATOM 3139 N N . GLN A 1 376 ? -5.501 -24.955 33.911 1.00 92.06 376 GLN A N 1
ATOM 3140 C CA . GLN A 1 376 ? -5.307 -24.377 35.244 1.00 92.06 376 GLN A CA 1
ATOM 3141 C C . GLN A 1 376 ? -6.560 -23.644 35.733 1.00 92.06 376 GLN A C 1
ATOM 3143 O O . GLN A 1 376 ? -6.981 -23.861 36.867 1.00 92.06 376 GLN A O 1
ATOM 3148 N N . LYS A 1 377 ? -7.201 -22.830 34.884 1.00 92.06 377 LYS A N 1
ATOM 3149 C CA . LYS A 1 377 ? -8.461 -22.151 35.227 1.00 92.06 377 LYS A CA 1
ATOM 3150 C C . LYS A 1 377 ? -9.602 -23.138 35.469 1.00 92.06 377 LYS A C 1
ATOM 3152 O O . LYS A 1 377 ? -10.373 -22.960 36.408 1.00 92.06 377 LYS A O 1
ATOM 3157 N N . GLU A 1 378 ? -9.711 -24.189 34.659 1.00 89.06 378 GLU A N 1
ATOM 3158 C CA . GLU A 1 378 ? -10.689 -25.258 34.874 1.00 89.06 378 GLU A CA 1
ATOM 3159 C C . GLU A 1 378 ? -10.432 -26.010 36.178 1.00 89.06 378 GLU A C 1
ATOM 3161 O O . GLU A 1 378 ? -11.376 -26.280 36.919 1.00 89.06 378 GLU A O 1
ATOM 3166 N N . PHE A 1 379 ? -9.169 -26.313 36.488 1.00 90.62 379 PHE A N 1
ATOM 3167 C CA . PHE A 1 379 ? -8.783 -26.942 37.746 1.00 90.62 379 PHE A CA 1
ATOM 3168 C C . PHE A 1 379 ? -9.149 -26.060 38.945 1.00 90.62 379 PHE A C 1
ATOM 3170 O O . PHE A 1 379 ? -9.818 -26.530 39.859 1.00 90.62 379 PHE A O 1
ATOM 3177 N N . GLN A 1 380 ? -8.813 -24.768 38.903 1.00 90.50 380 GLN A N 1
ATOM 3178 C CA . GLN A 1 380 ? -9.198 -23.800 39.935 1.00 90.50 380 GLN A CA 1
ATOM 3179 C C . GLN A 1 380 ? -10.719 -23.709 40.096 1.00 90.50 380 GLN A C 1
ATOM 3181 O O . GLN A 1 380 ? -11.221 -23.687 41.216 1.00 90.50 380 GLN A O 1
ATOM 3186 N N . LYS A 1 381 ? -11.471 -23.704 38.988 1.00 90.75 381 LYS A N 1
ATOM 3187 C CA . LYS A 1 381 ? -12.938 -23.700 39.023 1.00 90.75 381 LYS A CA 1
ATOM 3188 C C . LYS A 1 381 ? -13.491 -24.977 39.662 1.00 90.75 381 LYS A C 1
ATOM 3190 O O . LYS A 1 381 ? -14.411 -24.886 40.471 1.00 90.75 381 LYS A O 1
ATOM 3195 N N . ARG A 1 382 ? -12.936 -26.150 39.333 1.00 87.50 382 ARG A N 1
ATOM 3196 C CA . ARG A 1 382 ? -13.323 -27.435 39.942 1.00 87.50 382 ARG A CA 1
ATOM 3197 C C . ARG A 1 382 ? -13.002 -27.481 41.432 1.00 87.50 382 ARG A C 1
ATOM 3199 O O . ARG A 1 382 ? -13.854 -27.906 42.203 1.00 87.50 382 ARG A O 1
ATOM 3206 N N . GLU A 1 383 ? -11.820 -27.028 41.838 1.00 87.69 383 GLU A N 1
ATOM 3207 C CA . GLU A 1 383 ? -11.429 -26.974 43.251 1.00 87.69 383 GLU A CA 1
ATOM 3208 C C . GLU A 1 383 ? -12.300 -25.993 44.037 1.00 87.69 383 GLU A C 1
ATOM 3210 O O . GLU A 1 383 ? -12.787 -26.344 45.107 1.00 87.69 383 GLU A O 1
ATOM 3215 N N . LYS A 1 384 ? -12.616 -24.818 43.477 1.00 88.12 384 LYS A N 1
ATOM 3216 C CA . LYS A 1 384 ? -13.555 -23.881 44.106 1.00 88.12 384 LYS A CA 1
ATOM 3217 C C . LYS A 1 384 ? -14.942 -24.505 44.288 1.00 88.12 384 LYS A C 1
ATOM 3219 O O . LYS A 1 384 ? -15.474 -24.484 45.388 1.00 88.12 384 LYS A O 1
ATOM 3224 N N . GLN A 1 385 ? -15.484 -25.144 43.250 1.00 88.31 385 GLN A N 1
ATOM 3225 C CA . GLN A 1 385 ? -16.763 -25.860 43.343 1.00 88.31 385 GLN A CA 1
ATOM 3226 C C . GLN A 1 385 ? -16.722 -27.019 44.347 1.00 88.31 385 GLN A C 1
ATOM 3228 O O . GLN A 1 385 ? -17.732 -27.342 44.967 1.00 88.31 385 GLN A O 1
ATOM 3233 N N . ARG A 1 386 ? -15.574 -27.686 44.492 1.00 89.50 386 ARG A N 1
ATOM 3234 C CA . ARG A 1 386 ? -15.378 -28.748 45.481 1.00 89.50 386 ARG A CA 1
ATOM 3235 C C . ARG A 1 386 ? -15.375 -28.183 46.900 1.00 89.50 386 ARG A C 1
ATOM 3237 O O . ARG A 1 386 ? -16.036 -28.763 47.753 1.00 89.50 386 ARG A O 1
ATOM 3244 N N . LEU A 1 387 ? -14.676 -27.073 47.134 1.00 89.50 387 LEU A N 1
ATOM 3245 C CA . LEU A 1 387 ? -14.674 -26.370 48.418 1.00 89.50 387 LEU A CA 1
ATOM 3246 C C . LEU A 1 387 ? -16.075 -25.868 48.769 1.00 89.50 387 LEU A C 1
ATOM 3248 O O . LEU A 1 387 ? -16.559 -26.207 49.838 1.00 89.50 387 LEU A O 1
ATOM 3252 N N . GLU A 1 388 ? -16.772 -25.213 47.838 1.00 87.56 388 GLU A N 1
ATOM 3253 C CA . GLU A 1 388 ? -18.162 -24.764 48.017 1.00 87.56 388 GLU A CA 1
ATOM 3254 C C . GLU A 1 388 ? -19.097 -25.937 48.371 1.00 87.56 388 GLU A C 1
ATOM 3256 O O . GLU A 1 388 ? -19.952 -25.821 49.245 1.00 87.56 388 GLU A O 1
ATOM 3261 N N . ARG A 1 389 ? -18.918 -27.113 47.745 1.00 88.31 389 ARG A N 1
ATOM 3262 C CA . ARG A 1 389 ? -19.670 -28.327 48.116 1.00 88.31 389 ARG A CA 1
ATOM 3263 C C . ARG A 1 389 ? -19.334 -28.815 49.522 1.00 88.31 389 ARG A C 1
ATOM 3265 O O . ARG A 1 389 ? -20.242 -29.227 50.234 1.00 88.31 389 ARG A O 1
ATOM 3272 N N . ILE A 1 390 ? -18.060 -28.824 49.908 1.00 89.31 390 ILE A N 1
ATOM 3273 C CA . ILE A 1 390 ? -17.634 -29.246 51.251 1.00 89.31 390 ILE A CA 1
ATOM 3274 C C . ILE A 1 390 ? -18.170 -28.272 52.305 1.00 89.31 390 ILE A C 1
ATOM 3276 O O . ILE A 1 390 ? -18.697 -28.713 53.320 1.00 89.31 390 ILE A O 1
ATOM 3280 N N . GLU A 1 391 ? -18.087 -26.968 52.053 1.00 85.56 391 GLU A N 1
ATOM 3281 C CA . GLU A 1 391 ? -18.641 -25.921 52.914 1.00 85.56 391 GLU A CA 1
ATOM 3282 C C . GLU A 1 391 ? -20.152 -26.083 53.074 1.00 85.56 391 GLU A C 1
ATOM 3284 O O . GLU A 1 391 ? -20.631 -26.151 54.203 1.00 85.56 391 GLU A O 1
ATOM 3289 N N . PHE A 1 392 ? -20.881 -26.282 51.973 1.00 84.75 392 PHE A N 1
ATOM 3290 C CA . PHE A 1 392 ? -22.315 -26.560 52.012 1.00 84.75 392 PHE A CA 1
ATOM 3291 C C . PHE A 1 392 ? -22.644 -27.818 52.832 1.00 84.75 392 PHE A C 1
ATOM 3293 O O . PHE A 1 392 ? -23.574 -27.814 53.636 1.00 84.75 392 PHE A O 1
ATOM 3300 N N . MET A 1 393 ? -21.876 -28.902 52.676 1.00 81.25 393 MET A N 1
ATOM 3301 C CA . MET A 1 393 ? -22.070 -30.117 53.476 1.00 81.25 393 MET A CA 1
ATOM 3302 C C . MET A 1 393 ? -21.789 -29.876 54.966 1.00 81.25 393 MET A C 1
ATOM 3304 O O . MET A 1 393 ? -22.573 -30.317 55.805 1.00 81.25 393 MET A O 1
ATOM 3308 N N . ASN A 1 394 ? -20.733 -29.130 55.298 1.00 84.94 394 ASN A N 1
ATOM 3309 C CA . ASN A 1 394 ? -20.403 -28.763 56.676 1.00 84.94 394 ASN A CA 1
ATOM 3310 C C . ASN A 1 394 ? -21.473 -27.854 57.304 1.00 84.94 394 ASN A C 1
ATOM 3312 O O . ASN A 1 394 ? -21.783 -27.996 58.485 1.00 84.94 394 ASN A O 1
ATOM 3316 N N . GLU A 1 395 ? -22.056 -26.924 56.546 1.00 80.94 395 GLU A N 1
ATOM 3317 C CA . GLU A 1 395 ? -23.178 -26.095 57.005 1.00 80.94 395 GLU A CA 1
ATOM 3318 C C . GLU A 1 395 ? -24.422 -26.936 57.292 1.00 80.94 395 GLU A C 1
ATOM 3320 O O . GLU A 1 395 ? -25.050 -26.774 58.339 1.00 80.94 395 GLU A O 1
ATOM 3325 N N . GLN A 1 396 ? -24.740 -27.891 56.414 1.00 81.06 396 GLN A N 1
ATOM 3326 C CA . GLN A 1 396 ? -25.836 -28.837 56.630 1.00 81.06 396 GLN A CA 1
ATOM 3327 C C . GLN A 1 396 ? -25.606 -29.709 57.871 1.00 81.06 396 GLN A C 1
ATOM 3329 O O . GLN A 1 396 ? -26.550 -30.003 58.606 1.00 81.06 396 GLN A O 1
ATOM 3334 N N . GLU A 1 397 ? -24.369 -30.131 58.131 1.00 82.75 397 GLU A N 1
ATOM 3335 C CA . GLU A 1 397 ? -24.026 -30.863 59.353 1.00 82.75 397 GLU A CA 1
ATOM 3336 C C . GLU A 1 397 ? -24.165 -29.995 60.606 1.00 82.75 397 GLU A C 1
ATOM 3338 O O . GLU A 1 397 ? -24.819 -30.427 61.556 1.00 82.75 397 GLU A O 1
ATOM 3343 N N . LYS A 1 398 ? -23.666 -28.753 60.589 1.00 80.75 398 LYS A N 1
ATOM 3344 C CA . LYS A 1 398 ? -23.834 -27.797 61.698 1.00 80.75 398 LYS A CA 1
ATOM 3345 C C . LYS A 1 398 ? -25.303 -27.501 61.989 1.00 80.75 398 LYS A C 1
ATOM 3347 O O . LYS A 1 398 ? -25.695 -27.458 63.154 1.00 80.75 398 LYS A O 1
ATOM 3352 N N . GLU A 1 399 ? -26.134 -27.337 60.961 1.00 77.75 399 GLU A N 1
ATOM 3353 C CA . GLU A 1 399 ? -27.569 -27.103 61.152 1.00 77.75 399 GLU A CA 1
ATOM 3354 C C . GLU A 1 399 ? -28.266 -28.354 61.708 1.00 77.75 399 GLU A C 1
ATOM 3356 O O . GLU A 1 399 ? -29.077 -28.259 62.629 1.00 77.75 399 GLU A O 1
ATOM 3361 N N . LYS A 1 400 ? -27.884 -29.557 61.257 1.00 81.94 400 LYS A N 1
ATOM 3362 C CA . LYS A 1 400 ? -28.363 -30.814 61.858 1.00 81.94 400 LYS A CA 1
ATOM 3363 C C . LYS A 1 400 ? -27.944 -30.952 63.321 1.00 81.94 400 LYS A C 1
ATOM 3365 O O . LYS A 1 400 ? -28.752 -31.391 64.138 1.00 81.94 400 LYS A O 1
ATOM 3370 N N . GLU A 1 401 ? -26.709 -30.606 63.671 1.00 81.94 401 GLU A N 1
ATOM 3371 C CA . GLU A 1 401 ? -26.239 -30.592 65.062 1.00 81.94 401 GLU A CA 1
ATOM 3372 C C . GLU A 1 401 ? -27.002 -29.571 65.905 1.00 81.94 401 GLU A C 1
ATOM 3374 O O . GLU A 1 401 ? -27.423 -29.883 67.019 1.00 81.94 401 GLU A O 1
ATOM 3379 N N . ARG A 1 402 ? -27.271 -28.383 65.360 1.00 79.38 402 ARG A N 1
ATOM 3380 C CA . ARG A 1 402 ? -28.091 -27.358 66.008 1.00 79.38 402 ARG A CA 1
ATOM 3381 C C . ARG A 1 402 ? -29.514 -27.850 66.265 1.00 79.38 402 ARG A C 1
ATOM 3383 O O . ARG A 1 402 ? -29.996 -27.712 67.388 1.00 79.38 402 ARG A O 1
ATOM 3390 N N . ILE A 1 403 ? -30.162 -28.473 65.280 1.00 78.50 403 ILE A N 1
ATOM 3391 C CA . ILE A 1 403 ? -31.497 -29.071 65.434 1.00 78.50 403 ILE A CA 1
ATOM 3392 C C . ILE A 1 403 ? -31.470 -30.168 66.504 1.00 78.50 403 ILE A C 1
ATOM 3394 O O . ILE A 1 403 ? -32.330 -30.179 67.384 1.00 78.50 403 ILE A O 1
ATOM 3398 N N . LYS A 1 404 ? -30.461 -31.051 66.500 1.00 80.38 404 LYS A N 1
ATOM 3399 C CA . LYS A 1 404 ? -30.287 -32.077 67.545 1.00 80.38 404 LYS A CA 1
ATOM 3400 C C . LYS A 1 404 ? -30.116 -31.458 68.935 1.00 80.38 404 LYS A C 1
ATOM 3402 O O . LYS A 1 404 ? -30.758 -31.913 69.879 1.00 80.38 404 LYS A O 1
ATOM 3407 N N . ASN A 1 405 ? -29.309 -30.406 69.065 1.00 78.94 405 ASN A N 1
ATOM 3408 C CA . ASN A 1 405 ? -29.101 -29.695 70.328 1.00 78.94 405 ASN A CA 1
ATOM 3409 C C . ASN A 1 405 ? -30.394 -29.034 70.824 1.00 78.94 405 ASN A C 1
ATOM 3411 O O . ASN A 1 405 ? -30.742 -29.168 71.996 1.00 78.94 405 ASN A O 1
ATOM 3415 N N . ILE A 1 406 ? -31.151 -28.384 69.934 1.00 77.94 406 ILE A N 1
ATOM 3416 C CA . ILE A 1 406 ? -32.465 -27.806 70.249 1.00 77.94 406 ILE A CA 1
ATOM 3417 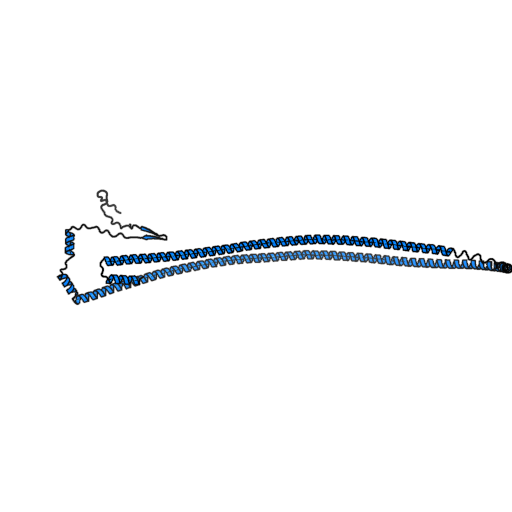C C . ILE A 1 406 ? -33.433 -28.904 70.705 1.00 77.94 406 ILE A C 1
ATOM 3419 O O . ILE A 1 406 ? -34.070 -28.759 71.746 1.00 77.94 406 ILE A O 1
ATOM 3423 N N . GLN A 1 407 ? -33.500 -30.031 69.991 1.00 77.06 407 GLN A N 1
ATOM 3424 C CA . GLN A 1 407 ? -34.328 -31.176 70.377 1.00 77.06 407 GLN A CA 1
ATOM 3425 C C . GLN A 1 407 ? -33.923 -31.752 71.742 1.00 77.06 407 GLN A C 1
ATOM 3427 O O . GLN A 1 407 ? -34.795 -32.116 72.530 1.00 77.06 407 GLN A O 1
ATOM 3432 N N . MET A 1 408 ? -32.625 -31.807 72.057 1.00 77.88 408 MET A N 1
ATOM 3433 C CA . MET A 1 408 ? -32.126 -32.272 73.354 1.00 77.88 408 MET A CA 1
ATOM 3434 C C . MET A 1 408 ? -32.518 -31.319 74.494 1.00 77.88 408 MET A C 1
ATOM 3436 O O . MET A 1 408 ? -32.980 -31.772 75.540 1.00 77.88 408 MET A O 1
ATOM 3440 N N . ILE A 1 409 ? -32.414 -30.003 74.276 1.00 76.94 409 ILE A N 1
ATOM 3441 C CA . ILE A 1 409 ? -32.850 -28.975 75.236 1.00 76.94 409 ILE A CA 1
ATOM 3442 C C . ILE A 1 409 ? -34.369 -29.033 75.445 1.00 76.94 409 ILE A C 1
ATOM 3444 O O . ILE A 1 409 ? -34.836 -28.941 76.580 1.00 76.94 409 ILE A O 1
ATOM 3448 N N . ILE A 1 410 ? -35.147 -29.203 74.371 1.00 76.50 410 ILE A N 1
ATOM 3449 C CA . ILE A 1 410 ? -36.607 -29.351 74.442 1.00 76.50 410 ILE A CA 1
ATOM 3450 C C . ILE A 1 410 ? -36.978 -30.591 75.261 1.00 76.50 410 ILE A C 1
ATOM 3452 O O . ILE A 1 410 ? -37.800 -30.481 76.168 1.00 76.50 410 ILE A O 1
ATOM 3456 N N . LYS A 1 411 ? -36.338 -31.742 75.002 1.00 79.31 411 LYS A N 1
ATOM 3457 C CA . LYS A 1 411 ? -36.548 -32.971 75.785 1.00 79.31 411 LYS A CA 1
ATOM 3458 C C . LYS A 1 411 ? -36.228 -32.761 77.263 1.00 79.31 411 LYS A C 1
ATOM 3460 O O . LYS A 1 411 ? -37.085 -33.011 78.097 1.00 79.31 411 LYS A O 1
ATOM 3465 N N . SER A 1 412 ? -35.067 -32.186 77.580 1.00 77.44 412 SER A N 1
ATOM 3466 C CA . SER A 1 412 ? -34.679 -31.894 78.966 1.00 77.44 412 SER A CA 1
ATOM 3467 C C . SER A 1 412 ? -35.659 -30.947 79.679 1.00 77.44 412 SER A C 1
ATOM 3469 O O . SER A 1 412 ? -35.952 -31.148 80.856 1.00 77.44 412 SER A O 1
ATOM 3471 N N . LYS A 1 413 ? -36.227 -29.949 78.983 1.00 74.44 413 LYS A N 1
ATOM 3472 C CA . LYS A 1 413 ? -37.263 -29.066 79.551 1.00 74.44 413 LYS A CA 1
ATOM 3473 C C . LYS A 1 413 ? -38.598 -29.781 79.767 1.00 74.44 413 LYS A C 1
ATOM 3475 O O . LYS A 1 413 ? -39.241 -29.535 80.782 1.00 74.44 413 LYS A O 1
ATOM 3480 N N . ILE A 1 414 ? -39.010 -30.653 78.845 1.00 77.81 414 ILE A N 1
ATOM 3481 C CA . ILE A 1 414 ? -40.222 -31.474 78.989 1.00 77.81 414 ILE A CA 1
ATOM 3482 C C . ILE A 1 414 ? -40.073 -32.450 80.161 1.00 77.81 414 ILE A C 1
ATOM 3484 O O . ILE A 1 414 ? -40.991 -32.566 80.972 1.00 77.81 414 ILE A O 1
ATOM 3488 N N . ASP A 1 415 ? -38.914 -33.093 80.294 1.00 77.38 415 ASP A N 1
ATOM 3489 C CA . ASP A 1 415 ? -38.617 -33.989 81.413 1.00 77.38 415 ASP A CA 1
ATOM 3490 C C . ASP A 1 415 ? -38.596 -33.214 82.742 1.00 77.38 415 ASP A C 1
ATOM 3492 O O . ASP A 1 415 ? -39.243 -33.626 83.702 1.00 77.38 415 ASP A O 1
ATOM 3496 N N . GLY A 1 416 ? -38.023 -32.004 82.767 1.00 79.88 416 GLY A N 1
ATOM 3497 C CA . GLY A 1 416 ? -38.110 -31.108 83.927 1.00 79.88 416 GLY A CA 1
ATOM 3498 C C . GLY A 1 416 ? -39.546 -30.695 84.298 1.00 79.88 416 GLY A C 1
ATOM 3499 O O . GLY A 1 416 ? -39.860 -30.539 85.477 1.00 79.88 416 GLY A O 1
ATOM 3500 N N . MET A 1 417 ? -40.456 -30.561 83.322 1.00 75.06 417 MET A N 1
ATOM 3501 C CA . MET A 1 417 ? -41.888 -30.330 83.585 1.00 75.06 417 MET A CA 1
ATOM 3502 C C . MET A 1 417 ? -42.583 -31.566 84.180 1.00 75.06 417 MET A C 1
ATOM 3504 O O . MET A 1 417 ? -43.519 -31.413 84.971 1.00 75.06 417 MET A O 1
ATOM 3508 N N . ARG A 1 418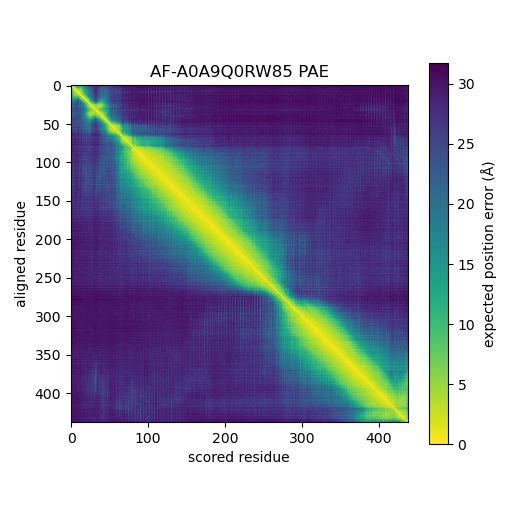 ? -42.133 -32.778 83.825 1.00 77.62 418 ARG A N 1
ATOM 3509 C CA . ARG A 1 418 ? -42.622 -34.041 84.404 1.00 77.62 418 ARG A CA 1
ATOM 3510 C C . ARG A 1 418 ? -42.116 -34.226 85.837 1.00 77.62 418 ARG A C 1
ATOM 3512 O O . ARG A 1 418 ? -42.917 -34.546 86.714 1.00 77.62 418 ARG A O 1
ATOM 3519 N N . ASP A 1 419 ? -40.849 -33.911 86.098 1.00 79.44 419 ASP A N 1
ATOM 3520 C CA . ASP A 1 419 ? -40.250 -33.952 87.441 1.00 79.44 419 ASP A CA 1
ATOM 3521 C C . ASP A 1 419 ? -40.902 -32.941 88.401 1.00 79.44 419 ASP A C 1
ATOM 3523 O O . ASP A 1 419 ? -41.098 -33.224 89.586 1.00 79.44 419 ASP A O 1
ATOM 3527 N N . ALA A 1 420 ? -41.346 -31.791 87.880 1.00 80.81 420 ALA A N 1
ATOM 3528 C CA . ALA A 1 420 ? -42.114 -30.784 88.616 1.00 80.81 420 ALA A CA 1
ATOM 3529 C C . ALA A 1 420 ? -43.584 -31.181 88.905 1.00 80.81 420 ALA A C 1
ATOM 3531 O O . ALA A 1 420 ? -44.334 -30.375 89.460 1.00 80.81 420 ALA A O 1
ATOM 3532 N N . LYS A 1 421 ? -44.010 -32.408 88.557 1.00 75.94 421 LYS A N 1
ATOM 3533 C CA . LYS A 1 421 ? -45.362 -32.968 88.785 1.00 75.94 421 LYS A CA 1
ATOM 3534 C C . LYS A 1 421 ? -46.508 -32.157 88.159 1.00 75.94 421 LYS A C 1
ATOM 3536 O O . LYS A 1 421 ? -47.609 -32.091 88.710 1.00 75.94 421 LYS A O 1
ATOM 3541 N N . ILE A 1 422 ? -46.280 -31.554 86.991 1.00 73.81 422 ILE A N 1
ATOM 3542 C CA . ILE A 1 422 ? -47.329 -30.858 86.231 1.00 73.81 422 ILE A CA 1
ATOM 3543 C C . ILE A 1 422 ? -48.286 -31.894 85.603 1.00 73.81 422 ILE A C 1
ATOM 3545 O O . ILE A 1 422 ? -47.818 -32.881 85.032 1.00 73.81 422 ILE A O 1
ATOM 3549 N N . PRO A 1 423 ? -49.621 -31.696 85.644 1.00 76.62 423 PRO A N 1
ATOM 3550 C CA . PRO A 1 423 ? -50.574 -32.631 85.051 1.00 76.62 423 PRO A CA 1
ATOM 3551 C C . PRO A 1 423 ? -50.332 -32.885 83.554 1.00 76.62 423 PRO A C 1
ATOM 3553 O O . PRO A 1 423 ? -50.244 -31.970 82.732 1.00 76.62 423 PRO A O 1
ATOM 3556 N N . GLU A 1 424 ? -50.324 -34.162 83.178 1.00 73.25 424 GLU A N 1
ATOM 3557 C CA . GLU A 1 424 ? -49.858 -34.678 81.882 1.00 73.25 424 GLU A CA 1
ATOM 3558 C C . GLU A 1 424 ? -50.701 -34.251 80.664 1.00 73.25 424 GLU A C 1
ATOM 3560 O O . GLU A 1 424 ? -50.309 -34.438 79.510 1.00 73.25 424 GLU A O 1
ATOM 3565 N N . LYS A 1 425 ? -51.876 -33.656 80.903 1.00 73.75 425 LYS A N 1
ATOM 3566 C CA . LYS A 1 425 ? -52.720 -33.041 79.867 1.00 73.75 425 LYS A CA 1
ATOM 3567 C C . LYS A 1 425 ? -52.073 -31.777 79.285 1.00 73.75 425 LYS A C 1
ATOM 3569 O O . LYS A 1 425 ? -52.206 -31.533 78.090 1.00 73.75 425 LYS A O 1
ATOM 3574 N N . PHE A 1 426 ? -51.353 -31.008 80.105 1.00 71.44 426 PHE A N 1
ATOM 3575 C CA . PHE A 1 426 ? -50.666 -29.785 79.678 1.00 71.44 426 PHE A CA 1
ATOM 3576 C C . PHE A 1 426 ? -49.304 -30.088 79.049 1.00 71.44 426 PHE A C 1
ATOM 3578 O O . PHE A 1 426 ? -48.971 -29.510 78.020 1.00 71.44 426 PHE A O 1
ATOM 3585 N N . VAL A 1 427 ? -48.573 -31.074 79.584 1.00 71.19 427 VAL A N 1
ATOM 3586 C CA . VAL A 1 427 ? -47.297 -31.550 79.016 1.00 71.19 427 VAL A CA 1
ATOM 3587 C C . VAL A 1 427 ? -47.490 -32.086 77.588 1.00 71.19 427 VAL A C 1
ATOM 3589 O O . VAL A 1 427 ? -46.780 -31.669 76.676 1.00 71.19 427 VAL A O 1
ATOM 3592 N N . ARG A 1 428 ? -48.531 -32.903 77.353 1.00 71.81 428 ARG A N 1
ATOM 3593 C CA . ARG A 1 428 ? -48.901 -33.375 76.001 1.00 71.81 428 ARG A CA 1
ATOM 3594 C C . ARG A 1 428 ? -49.387 -32.262 75.068 1.00 71.81 428 ARG A C 1
ATOM 3596 O O . ARG A 1 428 ? -49.244 -32.379 73.853 1.00 71.81 428 ARG A O 1
ATOM 3603 N N . GLY A 1 429 ? -49.976 -31.196 75.612 1.00 72.69 429 GLY A N 1
ATOM 3604 C CA . GLY A 1 429 ? -50.349 -30.003 74.846 1.00 72.69 429 GLY A CA 1
ATOM 3605 C C . GLY A 1 429 ? -49.120 -29.255 74.323 1.00 72.69 429 GLY A C 1
ATOM 3606 O O . GLY A 1 429 ? -49.059 -28.941 73.135 1.00 72.69 429 GLY A O 1
ATOM 3607 N N . CYS A 1 430 ? -48.115 -29.061 75.183 1.00 68.88 430 CYS A N 1
ATOM 3608 C CA . CYS A 1 430 ? -46.836 -28.446 74.822 1.00 68.88 430 CYS A CA 1
ATOM 3609 C C . CYS A 1 430 ? -46.031 -29.299 73.827 1.00 68.88 430 CYS A C 1
ATOM 3611 O O . CYS A 1 430 ? -45.509 -28.760 72.856 1.00 68.88 430 CYS A O 1
ATOM 3613 N N . GLU A 1 431 ? -45.970 -30.622 74.012 1.00 68.69 431 GLU A N 1
ATOM 3614 C CA . GLU A 1 431 ? -45.316 -31.545 73.066 1.00 68.69 431 GLU A CA 1
ATOM 3615 C C . GLU A 1 431 ? -45.916 -31.456 71.656 1.00 68.69 431 GLU A C 1
ATOM 3617 O O . GLU A 1 431 ? -45.176 -31.389 70.675 1.00 68.69 431 GLU A O 1
ATOM 3622 N N . ARG A 1 432 ? -47.251 -31.388 71.542 1.00 67.12 432 ARG A N 1
ATOM 3623 C CA . ARG A 1 432 ? -47.928 -31.224 70.245 1.00 67.12 432 ARG A CA 1
ATOM 3624 C C . ARG A 1 432 ? -47.654 -29.861 69.619 1.00 67.12 432 ARG A C 1
ATOM 3626 O O . ARG A 1 432 ? -47.396 -29.793 68.422 1.00 67.12 432 ARG A O 1
ATOM 3633 N N . GLN A 1 433 ? -47.688 -28.784 70.405 1.00 67.06 433 GLN A N 1
ATOM 3634 C CA . GLN A 1 433 ? -47.408 -27.441 69.886 1.00 67.06 433 GLN A CA 1
ATOM 3635 C C . GLN A 1 433 ? -45.960 -27.304 69.394 1.00 67.06 433 GLN A C 1
ATOM 3637 O O . GLN A 1 433 ? -45.749 -26.751 68.321 1.00 67.06 433 GLN A O 1
ATOM 3642 N N . LEU A 1 434 ? -44.985 -27.884 70.103 1.00 66.25 434 LEU A N 1
ATOM 3643 C CA . LEU A 1 434 ? -43.567 -27.852 69.720 1.00 66.25 434 LEU A CA 1
ATOM 3644 C C . LEU A 1 434 ? -43.246 -28.737 68.499 1.00 66.25 434 LEU A C 1
ATOM 3646 O O . LEU A 1 434 ? -42.380 -28.380 67.701 1.00 66.25 434 LEU A O 1
ATOM 3650 N N . GLN A 1 435 ? -43.964 -29.851 68.307 1.00 60.88 435 GLN A N 1
ATOM 3651 C CA . GLN A 1 435 ? -43.863 -30.684 67.096 1.00 60.88 435 GLN A CA 1
ATOM 3652 C C . GLN A 1 435 ? -44.479 -30.033 65.849 1.00 60.88 435 GLN A C 1
ATOM 3654 O O . GLN A 1 435 ? -44.095 -30.380 64.739 1.00 60.88 435 GLN A O 1
ATOM 3659 N N . THR A 1 436 ? -45.414 -29.092 66.013 1.00 54.06 436 THR A N 1
ATOM 3660 C CA . THR A 1 436 ? -46.074 -28.407 64.882 1.00 54.06 436 THR A CA 1
ATOM 3661 C C . THR A 1 436 ? -45.232 -27.239 64.340 1.00 54.06 436 THR A C 1
ATOM 3663 O O . THR A 1 436 ? -45.485 -26.749 63.246 1.00 54.06 436 THR A O 1
ATOM 3666 N N . THR A 1 437 ? -44.224 -26.792 65.096 1.00 49.75 437 THR A N 1
ATOM 3667 C CA . THR A 1 437 ? -43.345 -25.653 64.768 1.00 49.75 437 THR A CA 1
ATOM 3668 C C . THR A 1 437 ? -41.940 -26.051 64.290 1.00 49.75 437 THR A C 1
ATOM 3670 O O . THR A 1 437 ? -41.087 -25.174 64.177 1.00 49.75 437 THR A O 1
ATOM 3673 N N . SER A 1 438 ? -41.674 -27.348 64.078 1.00 39.28 438 SER A N 1
ATOM 3674 C CA . SER A 1 438 ? -40.359 -27.888 63.672 1.00 39.28 438 SER A CA 1
ATOM 3675 C C . SER A 1 438 ? -40.197 -27.987 62.161 1.00 39.28 438 SER A C 1
ATOM 3677 O O . SER A 1 438 ? -41.167 -28.446 61.517 1.00 39.28 438 SER A O 1
#

InterPro domains:
  IPR033253 Cilia- and flagella-associated protein 45 [PTHR15504] (73-435)
  IPR043597 Trichohyalin-plectin-homology domain [PF13868] (79-424)

Radius of gyration: 83.34 Å; Cα contacts (8 Å, |Δi|>4): 40; chains: 1; bounding box: 144×70×237 Å